Protein AF-A0A8J8C3J2-F1 (afdb_monomer)

Solvent-accessible surface area (backbone atoms only — not comparable to full-atom values): 27868 Å² total; per-residue (Å²): 134,82,86,85,86,88,84,90,79,88,82,79,89,73,89,69,74,78,69,73,74,68,73,38,72,49,79,47,69,74,65,54,68,39,48,59,39,78,37,78,41,38,39,38,40,33,28,73,25,89,52,64,43,40,61,30,37,41,33,56,50,64,51,89,53,42,49,52,90,56,40,63,50,78,39,68,65,47,45,54,71,39,77,47,78,44,81,32,49,34,40,32,76,50,70,73,46,80,49,62,34,37,41,38,35,40,32,85,85,49,77,49,78,47,78,47,69,33,34,37,44,79,76,90,72,93,70,92,80,85,87,83,88,79,86,80,77,87,68,89,69,80,78,76,88,69,85,66,46,33,31,43,30,37,54,48,78,74,56,73,83,48,63,59,64,61,51,38,52,50,37,46,75,24,47,38,39,29,38,36,37,39,39,54,48,78,86,46,91,60,38,65,71,22,29,26,22,43,74,55,97,78,55,52,61,76,46,65,49,50,60,56,50,41,63,38,27,51,75,65,67,25,44,37,27,46,30,34,72,73,23,38,47,37,44,54,37,62,79,39,62,87,47,36,34,20,31,56,37,78,92,76,72,43,77,41,65,70,80,61,96,56,62,30,40,35,80,55,35,64,68,57,53,61,47,48,24,51,49,45,28,42,59,33,71,49,88,47,55,24,39,28,39,34,73,53,68,56,38,43,75,49,42,60,66,26,73,42,36,36,51,53,45,26,71,76,69,76,42,84,74,55,75,81,58,26,39,50,101,81,74,43,70,29,80,60,19,50,55,48,35,55,49,46,29,48,46,54,43,55,48,50,34,55,32,51,54,38,20,39,76,64,28,73,80,52,38,35,32,35,48,31,60,45,38,40,46,68,40,45,70,56,20,24,49,51,28,24,37,49,59,65,58,42,47,74,53,64,38,57,28,43,36,26,53,49,33,32,66,61,49,8,66,75,70,74,42,52,60,68,57,26,36,55,45,47,21,53,32,42,42,43,33,31,75,69,67,34,42,90,23,37,29,47,30,33,52,46,44,37,82,91,78,73,40,71,52,56,69,66,57,52,53,48,39,56,47,35,32,49,76,40,58,52,56,19,43,30,36,28,59,65,59,102,78,64,60,43,80,65,54,34,76,73,33,84,65,96,70,82,81,80,88,128

Nearest PDB structures (foldseek):
  9fyn-assembly1_A  TM=8.234E-01  e=1.572E-07  Trueperella pyogenes
  5a42-assembly1_A  TM=7.789E-01  e=1.106E-05  Escherichia coli K-12
  6xt9-assembly1_I  TM=6.115E-01  e=2.939E-05  Homo sapiens
  6voa-assembly1_I  TM=6.056E-01  e=1.102E-04  Bos taurus
  3mnm-assembly3_C  TM=5.933E-01  e=1.387E-04  Saccharomyces cerevisiae

Radius of gyration: 29.48 Å; Cα contacts (8 Å, |Δi|>4): 948; chains: 1; bounding box: 61×74×122 Å

pLDDT: mean 85.61, std 19.46, range [25.22, 98.94]

Sequence (504 aa):
MKKTAVILVIILLGCINQVEERPELKITASTEQFSQGKTSLEVLITNTGKTGLHNVVIRVDLPGDFTCRMSEYFVDVIEPGADRVFHFEIISHAPEGEYTLHIFMESDELVLERKFTFSVVSEKVEKNLEDEKEKEEEKEIPEPTYERIFGAQYDTDDLYNADIDALMQQLTQAGINTVVFRVFDYEYEPLSDCGVYFETDHAPVKKDLLKEVVEKAHKEGIQVFAWMTTLDCPWILADHPEWGVVAYNWEKQKYITNASWWLRISPFNNQHREYLKKLYADLAQYDIEGIVFQDDLYLEDNEDFSSYAEESYKKEFERGLSIHNMFDEYDNLTPEGEQWVDWKCKALMDMCKEIMDAVHEVNPDCKFLIDMFYEGVYNPEDCRRWFAQDAELAIQSGFDYLYVMSYHHFMAGELDLTIEEAIDLLGEMTKRGINLVGAERLIMKIQVYDWFTETPVENWEIEKAYTVLVEAGCLHIAYTPHHDRVPFTLIRRFAPQSGRFYMV

Secondary structure (DSSP, 8-state):
------------------------EEEEES-SEEESEEEEEEEEEEE-SSS-EEEEEEEEE--TTEEES--EEEEEEE-TT-EEEEEEEEEE-PPSEEEEEEEEEE-SS-EEEEEEEEEEE-------------------PPPP-PPP-EEEEE-HHHHHTS-HHHHHHHHHHTT--EEEEE-B----SSGGG--BSS--SSS-B---HHHHHHHHHGGGT-EEEEEE-SS--HHHHHH-GGGB-EEEETTTTEEEES-SSS-PBPTT-HHHHHHHHHHHHHHTTS--SEEEEPTT----TT---SHHHHHHHHHHHSS---HHHHB-TTSPBPHHHHHHHHHHHHHHHHHHHHHHHHHHHH-TT-EEEEEE-THHHH-HHHHHHHH---HHHHHHHT-SEEEEEE-HHHHHHHTT--HHHHHHHHHHHHHHHHHHH-GGGEEEEEESEETTTTEEPPHHHHHHHHHHHHHTT--EEEEES--TT--HHHHGGGS--SS-----

Mean predicted aligned error: 13.99 Å

Structure (mmCIF, N/CA/C/O backbone):
data_AF-A0A8J8C3J2-F1
#
_entry.id   AF-A0A8J8C3J2-F1
#
loop_
_atom_site.group_PDB
_atom_site.id
_atom_site.type_symbol
_atom_site.label_atom_id
_atom_site.label_alt_id
_atom_site.label_comp_id
_atom_site.label_asym_id
_atom_site.label_entity_id
_atom_site.label_seq_id
_atom_site.pdbx_PDB_ins_code
_atom_site.Cartn_x
_atom_site.Cartn_y
_atom_site.Cartn_z
_atom_site.occupancy
_atom_site.B_iso_or_equiv
_atom_site.auth_seq_id
_atom_site.auth_comp_id
_atom_site.auth_asym_id
_atom_site.auth_atom_id
_atom_site.pdbx_PDB_model_num
ATOM 1 N N . MET A 1 1 ? 34.145 -14.413 88.939 1.00 33.31 1 MET A N 1
ATOM 2 C CA . MET A 1 1 ? 35.360 -13.578 88.815 1.00 33.31 1 MET A CA 1
ATOM 3 C C . MET A 1 1 ? 35.423 -13.016 87.403 1.00 33.31 1 MET A C 1
ATOM 5 O O . MET A 1 1 ? 35.329 -13.810 86.485 1.00 33.31 1 MET A O 1
ATOM 9 N N . LYS A 1 2 ? 35.560 -11.680 87.310 1.00 30.28 2 LYS A N 1
ATOM 10 C CA . LYS A 1 2 ? 36.074 -10.821 86.211 1.00 30.28 2 LYS A CA 1
ATOM 11 C C . LYS A 1 2 ? 35.451 -11.022 84.812 1.00 30.28 2 LYS A C 1
ATOM 13 O O . LYS A 1 2 ? 35.706 -12.025 84.173 1.00 30.28 2 LYS A O 1
ATOM 18 N N . LYS A 1 3 ? 34.523 -10.164 84.354 1.00 31.11 3 LYS A N 1
ATOM 19 C CA . LYS A 1 3 ? 34.692 -8.775 83.837 1.00 31.11 3 LYS A CA 1
ATOM 20 C C . LYS A 1 3 ? 35.807 -8.643 82.795 1.00 31.11 3 LYS A C 1
ATOM 22 O O . LYS A 1 3 ? 36.958 -8.687 83.208 1.00 31.11 3 LYS A O 1
ATOM 27 N N . THR A 1 4 ? 35.424 -8.281 81.566 1.00 29.69 4 THR A N 1
ATOM 28 C CA . THR A 1 4 ? 35.859 -7.034 80.909 1.00 29.69 4 THR A CA 1
ATOM 29 C C . THR A 1 4 ? 34.714 -6.523 80.028 1.00 29.69 4 THR A C 1
ATOM 31 O O . THR A 1 4 ? 34.207 -7.238 79.172 1.00 29.69 4 THR A O 1
ATOM 34 N N . ALA A 1 5 ? 34.270 -5.308 80.333 1.00 30.55 5 ALA A N 1
ATOM 35 C CA . ALA A 1 5 ? 33.322 -4.496 79.578 1.00 30.55 5 ALA A CA 1
ATOM 36 C C . ALA A 1 5 ? 34.011 -3.858 78.365 1.00 30.55 5 ALA A C 1
ATOM 38 O O . ALA A 1 5 ? 35.234 -3.795 78.384 1.00 30.55 5 ALA A O 1
ATOM 39 N N . VAL A 1 6 ? 33.250 -3.300 77.414 1.00 25.67 6 VAL A N 1
ATOM 40 C CA . VAL A 1 6 ? 33.502 -1.980 76.791 1.00 25.67 6 VAL A CA 1
ATOM 41 C C . VAL A 1 6 ? 32.340 -1.629 75.837 1.00 25.67 6 VAL A C 1
ATOM 43 O O . VAL A 1 6 ? 32.108 -2.292 74.837 1.00 25.67 6 VAL A O 1
ATOM 46 N N . ILE A 1 7 ? 31.661 -0.543 76.221 1.00 26.38 7 ILE A N 1
ATOM 47 C CA . ILE A 1 7 ? 30.938 0.464 75.424 1.00 26.38 7 ILE A CA 1
ATOM 48 C C . ILE A 1 7 ? 29.503 0.166 74.947 1.00 26.38 7 ILE A C 1
ATOM 50 O O . ILE A 1 7 ? 29.217 -0.389 73.895 1.00 26.38 7 ILE A O 1
ATOM 54 N N . LEU A 1 8 ? 28.618 0.696 75.789 1.00 25.77 8 LEU A N 1
ATOM 55 C CA . LEU A 1 8 ? 27.287 1.240 75.565 1.00 25.77 8 LEU A CA 1
ATOM 56 C C . LEU A 1 8 ? 27.292 2.332 74.467 1.00 25.77 8 LEU A C 1
ATOM 58 O O . LEU A 1 8 ? 27.971 3.343 74.638 1.00 25.77 8 LEU A O 1
ATOM 62 N N . VAL A 1 9 ? 26.468 2.193 73.423 1.00 25.72 9 VAL A N 1
ATOM 63 C CA . VAL A 1 9 ? 25.852 3.339 72.730 1.00 25.72 9 VAL A CA 1
ATOM 64 C C . VAL A 1 9 ? 24.353 3.078 72.630 1.00 25.72 9 VAL A C 1
ATOM 66 O O . VAL A 1 9 ? 23.885 2.152 71.976 1.00 25.72 9 VAL A O 1
ATOM 69 N N . ILE A 1 10 ? 23.631 3.908 73.370 1.00 26.75 10 ILE A N 1
ATOM 70 C CA . ILE A 1 10 ? 22.196 4.152 73.315 1.00 26.75 10 ILE A CA 1
ATOM 71 C C . ILE A 1 10 ? 21.869 4.752 71.944 1.00 26.75 10 ILE A C 1
ATOM 73 O O . ILE A 1 10 ? 22.425 5.799 71.632 1.00 26.75 10 ILE A O 1
ATOM 77 N N . ILE A 1 11 ? 20.916 4.183 71.202 1.00 26.92 11 ILE A N 1
ATOM 78 C CA . ILE A 1 11 ? 19.939 4.995 70.459 1.00 26.92 11 ILE A CA 1
ATOM 79 C C . ILE A 1 11 ? 18.551 4.419 70.732 1.00 26.92 11 ILE A C 1
ATOM 81 O O . ILE A 1 11 ? 18.102 3.429 70.163 1.00 26.92 11 ILE A O 1
ATOM 85 N N . LEU A 1 12 ? 17.918 5.061 71.703 1.00 27.38 12 LEU A N 1
ATOM 86 C CA . LEU A 1 12 ? 16.481 5.181 71.852 1.00 27.38 12 LEU A CA 1
ATOM 87 C C . LEU A 1 12 ? 16.038 6.275 70.857 1.00 27.38 12 LEU A C 1
ATOM 89 O O . LEU A 1 12 ? 16.769 7.247 70.686 1.00 27.38 12 LEU A O 1
ATOM 93 N N . LEU A 1 13 ? 14.830 6.137 70.307 1.00 28.34 13 LEU A N 1
ATOM 94 C CA . LEU A 1 13 ? 14.101 7.075 69.435 1.00 28.34 13 LEU A CA 1
ATOM 95 C C . LEU A 1 13 ? 14.479 7.127 67.950 1.00 28.34 13 LEU A C 1
ATOM 97 O O . LEU A 1 13 ? 15.576 7.504 67.558 1.00 28.34 13 LEU A O 1
ATOM 101 N N . GLY A 1 14 ? 13.450 6.890 67.138 1.00 28.06 14 GLY A N 1
ATOM 102 C CA . GLY A 1 14 ? 13.398 7.306 65.750 1.00 28.06 14 GLY A CA 1
ATOM 103 C C . GLY A 1 14 ? 12.335 6.537 64.985 1.00 28.06 14 GLY A C 1
ATOM 104 O O . GLY A 1 14 ? 12.681 5.722 64.142 1.00 28.06 14 GLY A O 1
ATOM 105 N N . CYS A 1 15 ? 11.049 6.807 65.241 1.00 36.09 15 CYS A N 1
ATOM 106 C CA . CYS A 1 15 ? 10.092 6.788 64.138 1.00 36.09 15 CYS A CA 1
ATOM 107 C C . CYS A 1 15 ? 10.640 7.768 63.097 1.00 36.09 15 CYS A C 1
ATOM 109 O O . CYS A 1 15 ? 10.388 8.967 63.184 1.00 36.09 15 CYS A O 1
ATOM 111 N N . ILE A 1 16 ? 11.460 7.286 62.169 1.00 35.09 16 ILE A N 1
ATOM 112 C CA . ILE A 1 16 ? 11.694 8.011 60.937 1.00 35.09 16 ILE A CA 1
ATOM 113 C C . ILE A 1 16 ? 10.457 7.677 60.124 1.00 35.09 16 ILE A C 1
ATOM 115 O O . ILE A 1 16 ? 10.379 6.641 59.473 1.00 35.09 16 ILE A O 1
ATOM 119 N N . ASN A 1 17 ? 9.458 8.557 60.233 1.00 35.38 17 ASN A N 1
ATOM 120 C CA . ASN A 1 17 ? 8.709 8.935 59.050 1.00 35.38 17 ASN A CA 1
ATOM 121 C C . ASN A 1 17 ? 9.773 9.125 57.963 1.00 35.38 17 ASN A C 1
ATOM 123 O O . ASN A 1 17 ? 10.480 10.135 57.985 1.00 35.38 17 ASN A O 1
ATOM 127 N N . GLN A 1 18 ? 9.952 8.150 57.067 1.00 36.81 18 GLN A N 1
ATOM 128 C CA . GLN A 1 18 ? 10.390 8.512 55.733 1.00 36.81 18 GLN A CA 1
ATOM 129 C C . GLN A 1 18 ? 9.236 9.365 55.235 1.00 36.81 18 GLN A C 1
ATOM 131 O O . GLN A 1 18 ? 8.196 8.872 54.819 1.00 36.81 18 GLN A O 1
ATOM 136 N N . VAL A 1 19 ? 9.368 10.669 55.464 1.00 41.22 19 VAL A N 1
ATOM 137 C CA . VAL A 1 19 ? 8.719 11.642 54.616 1.00 41.22 19 VAL A CA 1
ATOM 138 C C . VAL A 1 19 ? 9.264 11.266 53.250 1.00 41.22 19 VAL A C 1
ATOM 140 O O . VAL A 1 19 ? 10.446 11.495 52.999 1.00 41.22 19 VAL A O 1
ATOM 143 N N . GLU A 1 20 ? 8.473 10.550 52.448 1.00 46.78 20 GLU A N 1
ATOM 144 C CA . GLU A 1 20 ? 8.694 10.524 51.009 1.00 46.78 20 GLU A CA 1
ATOM 145 C C . GLU A 1 20 ? 8.858 11.991 50.631 1.00 46.78 20 GLU A C 1
ATOM 147 O O . GLU A 1 20 ? 7.954 12.808 50.847 1.00 46.78 20 GLU A O 1
ATOM 152 N N . GLU A 1 21 ? 10.086 12.363 50.269 1.00 54.50 21 GLU A N 1
ATOM 153 C CA . GLU A 1 21 ? 10.366 13.716 49.824 1.00 54.50 21 GLU A CA 1
ATOM 154 C C . GLU A 1 21 ? 9.468 13.929 48.618 1.00 54.50 21 GLU A C 1
ATOM 156 O O . GLU A 1 21 ? 9.575 13.210 47.626 1.00 54.50 21 GLU A O 1
ATOM 161 N N . ARG A 1 22 ? 8.516 14.856 48.754 1.00 54.84 22 ARG A N 1
ATOM 162 C CA . ARG A 1 22 ? 7.580 15.138 47.675 1.00 54.84 22 ARG A CA 1
ATOM 163 C C . ARG A 1 22 ? 8.389 15.547 46.445 1.00 54.84 22 ARG A C 1
ATOM 165 O O . ARG A 1 22 ? 9.322 16.339 46.605 1.00 54.84 22 ARG A O 1
ATOM 172 N N . PRO A 1 23 ? 8.042 15.054 45.250 1.00 60.47 23 PRO A N 1
ATOM 173 C CA . PRO A 1 23 ? 8.640 15.562 44.029 1.00 60.47 23 PRO A CA 1
ATOM 174 C C . PRO A 1 23 ? 8.463 17.086 43.978 1.00 60.47 23 PRO A C 1
ATOM 176 O O . PRO A 1 23 ? 7.382 17.617 44.248 1.00 60.47 23 PRO A O 1
ATOM 179 N N . GLU A 1 24 ? 9.556 17.794 43.703 1.00 67.06 24 GLU A N 1
ATOM 180 C CA . GLU A 1 24 ? 9.567 19.245 43.544 1.00 67.06 24 GLU A CA 1
ATOM 181 C C . GLU A 1 24 ? 9.790 19.569 42.070 1.00 67.06 24 GLU A C 1
ATOM 183 O O . GLU A 1 24 ? 10.657 18.985 41.422 1.00 67.06 24 GLU A O 1
ATOM 188 N N . LEU A 1 25 ? 9.006 20.506 41.544 1.00 69.19 25 LEU A N 1
ATOM 189 C CA . LEU A 1 25 ? 9.124 20.977 40.171 1.00 69.19 25 LEU A CA 1
ATOM 190 C C . LEU A 1 25 ? 9.267 22.492 40.147 1.00 69.19 25 LEU A C 1
ATOM 192 O O . LEU A 1 25 ? 8.600 23.220 40.894 1.00 69.19 25 LEU A O 1
ATOM 196 N N . LYS A 1 26 ? 10.080 22.968 39.210 1.00 74.12 26 LYS A N 1
ATOM 197 C CA . LYS A 1 26 ? 10.119 24.372 38.816 1.00 74.12 26 LYS A CA 1
ATOM 198 C C . LYS A 1 26 ? 9.446 24.519 37.455 1.00 74.12 26 LYS A C 1
ATOM 200 O O . LYS A 1 26 ? 9.819 23.816 36.527 1.00 74.12 26 LYS A O 1
ATOM 205 N N . ILE A 1 27 ? 8.487 25.441 37.356 1.00 76.25 27 ILE A N 1
ATOM 206 C CA . ILE A 1 27 ? 7.796 25.791 36.108 1.00 76.25 27 ILE A CA 1
ATOM 207 C C . ILE A 1 27 ? 8.135 27.241 35.771 1.00 76.25 27 ILE A C 1
ATOM 209 O O . ILE A 1 27 ? 7.965 28.121 36.622 1.00 76.25 27 ILE A O 1
ATOM 213 N N . THR A 1 28 ? 8.598 27.499 34.551 1.00 75.19 28 THR A N 1
ATOM 214 C CA . THR A 1 28 ? 8.841 28.855 34.037 1.00 75.19 28 THR A CA 1
ATOM 215 C C . THR A 1 28 ? 8.285 29.015 32.629 1.00 75.19 28 THR A C 1
ATOM 217 O O . THR A 1 28 ? 8.403 28.095 31.828 1.00 75.19 28 THR A O 1
ATOM 220 N N . ALA A 1 29 ? 7.722 30.186 32.335 1.00 74.50 29 ALA A N 1
ATOM 221 C CA . ALA A 1 29 ? 7.278 30.589 31.002 1.00 74.50 29 ALA A CA 1
ATOM 222 C C . ALA A 1 29 ? 8.363 31.431 30.304 1.00 74.50 29 ALA A C 1
ATOM 224 O O . ALA A 1 29 ? 9.042 32.213 30.975 1.00 74.50 29 ALA A O 1
ATOM 225 N N . SER A 1 30 ? 8.522 31.299 28.985 1.00 75.44 30 SER A N 1
ATOM 226 C CA . SER A 1 30 ? 9.562 32.014 28.222 1.00 75.44 30 SER A CA 1
ATOM 227 C C . SER A 1 30 ? 9.285 33.497 27.976 1.00 75.44 30 SER A C 1
ATOM 229 O O . SER A 1 30 ? 10.226 34.249 27.723 1.00 75.44 30 SER A O 1
ATOM 231 N N . THR A 1 31 ? 8.030 33.950 28.066 1.00 72.69 31 THR A N 1
ATOM 232 C CA . THR A 1 31 ? 7.667 35.355 27.830 1.00 72.69 31 THR A CA 1
ATOM 233 C C . THR A 1 31 ? 6.510 35.829 28.713 1.00 72.69 31 THR A C 1
ATOM 235 O O . THR A 1 31 ? 5.589 35.076 29.025 1.00 72.69 31 THR A O 1
ATOM 238 N N . GLU A 1 32 ? 6.558 37.109 29.092 1.00 76.62 32 GLU A N 1
ATOM 239 C CA . GLU A 1 32 ? 5.483 37.845 29.777 1.00 76.62 32 GLU A CA 1
ATOM 240 C C . GLU A 1 32 ? 4.752 38.812 28.816 1.00 76.62 32 GLU A C 1
ATOM 242 O O . GLU A 1 32 ? 3.895 39.589 29.239 1.00 76.62 32 GLU A O 1
ATOM 247 N N . GLN A 1 33 ? 5.088 38.795 27.519 1.00 78.38 33 GLN A N 1
ATOM 248 C CA . GLN A 1 33 ? 4.507 39.663 26.488 1.00 78.38 33 GLN A CA 1
ATOM 249 C C . GLN A 1 33 ? 4.085 38.860 25.259 1.00 78.38 33 GLN A C 1
ATOM 251 O O . GLN A 1 33 ? 4.902 38.146 24.677 1.00 78.38 33 GLN A O 1
ATOM 256 N N . PHE A 1 34 ? 2.817 38.989 24.864 1.00 82.50 34 PHE A N 1
ATOM 257 C CA . PHE A 1 34 ? 2.227 38.337 23.694 1.00 82.50 34 PHE A CA 1
ATOM 258 C C . PHE A 1 34 ? 1.852 39.401 22.652 1.00 82.50 34 PHE A C 1
ATOM 260 O O . PHE A 1 34 ? 1.307 40.454 22.995 1.00 82.50 34 PHE A O 1
ATOM 267 N N . SER A 1 35 ? 2.116 39.138 21.375 1.00 76.31 35 SER A N 1
ATOM 268 C CA . SER A 1 35 ? 1.602 39.962 20.277 1.00 76.31 35 SER A CA 1
ATOM 269 C C . SER A 1 35 ? 0.128 39.640 20.000 1.00 76.31 35 SER A C 1
ATOM 271 O O . SER A 1 35 ? -0.361 38.548 20.298 1.00 76.31 35 SER A O 1
ATOM 273 N N . GLN A 1 36 ? -0.605 40.596 19.423 1.00 75.38 36 GLN A N 1
AT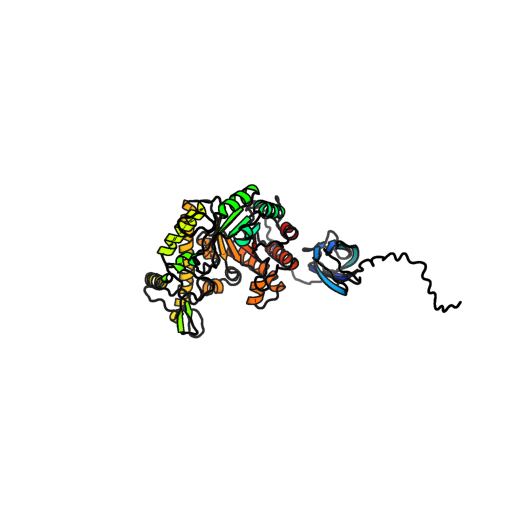OM 274 C CA . GLN A 1 36 ? -1.874 40.278 18.759 1.00 75.38 36 GLN A CA 1
ATOM 275 C C . GLN A 1 36 ? -1.588 39.435 17.508 1.00 75.38 36 GLN A C 1
ATOM 277 O O . GLN A 1 36 ? -0.738 39.806 16.700 1.00 75.38 36 GLN A O 1
ATOM 282 N N . GLY A 1 37 ? -2.291 38.313 17.340 1.00 72.69 37 GLY A N 1
ATOM 283 C CA . GLY A 1 37 ? -1.971 37.299 16.333 1.00 72.69 37 GLY A CA 1
ATOM 284 C C . GLY A 1 37 ? -1.299 36.065 16.940 1.00 72.69 37 GLY A C 1
ATOM 285 O O . GLY A 1 37 ? -1.691 35.619 18.015 1.00 72.69 37 GLY A O 1
ATOM 286 N N . LYS A 1 38 ? -0.331 35.476 16.229 1.00 72.94 38 LYS A N 1
ATOM 287 C CA . LYS A 1 38 ? 0.341 34.225 16.617 1.00 72.94 38 LYS A CA 1
ATOM 288 C C . LYS A 1 38 ? 1.583 34.513 17.464 1.00 72.94 38 LYS A C 1
ATOM 290 O O . LYS A 1 38 ? 2.463 35.257 17.037 1.00 72.94 38 LYS A O 1
ATOM 295 N N . THR A 1 39 ? 1.663 33.885 18.631 1.00 78.88 39 THR A N 1
ATOM 296 C CA . THR A 1 39 ? 2.809 33.929 19.546 1.00 78.88 39 THR A CA 1
ATOM 297 C C . THR A 1 39 ? 3.162 32.518 20.023 1.00 78.88 39 THR A C 1
ATOM 299 O O . THR A 1 39 ? 2.331 31.613 19.967 1.00 78.88 39 THR A O 1
ATOM 302 N N . SER A 1 40 ? 4.390 32.328 20.503 1.00 77.56 40 SER A N 1
ATOM 303 C CA . SER A 1 40 ? 4.826 31.080 21.140 1.00 77.56 40 SER A CA 1
ATOM 304 C C . SER A 1 40 ? 5.012 31.290 22.641 1.00 77.56 40 SER A C 1
ATOM 306 O O . SER A 1 40 ? 5.547 32.317 23.067 1.00 77.56 40 SER A O 1
ATOM 308 N N . LEU A 1 41 ? 4.560 30.324 23.435 1.00 83.69 41 LEU A N 1
ATOM 309 C CA . LEU A 1 41 ? 4.809 30.215 24.865 1.00 83.69 41 LEU A CA 1
ATOM 310 C C . LEU A 1 41 ? 5.594 28.928 25.111 1.00 83.69 41 LEU A C 1
ATOM 312 O O . LEU A 1 41 ? 5.063 27.836 24.934 1.00 83.69 41 LEU A O 1
ATOM 316 N N . GLU A 1 42 ? 6.829 29.049 25.585 1.00 83.38 42 GLU A N 1
ATOM 317 C CA . GLU A 1 42 ? 7.590 27.887 26.037 1.00 83.38 42 GLU A CA 1
ATOM 318 C C . GLU A 1 42 ? 7.409 27.727 27.541 1.00 83.38 42 GLU A C 1
ATOM 320 O O . GLU A 1 42 ? 7.562 28.682 28.309 1.00 83.38 42 GLU A O 1
ATOM 325 N N . VAL A 1 43 ? 7.095 26.513 27.968 1.00 83.94 43 VAL A N 1
ATOM 326 C CA . VAL A 1 43 ? 6.987 26.138 29.372 1.00 83.94 43 VAL A CA 1
ATOM 327 C C . VAL A 1 43 ? 8.129 25.189 29.673 1.00 83.94 43 VAL A C 1
ATOM 329 O O . VAL A 1 43 ? 8.166 24.073 29.171 1.00 83.94 43 VAL A O 1
ATOM 332 N N . LEU A 1 44 ? 9.069 25.634 30.499 1.00 81.56 44 LEU A N 1
ATOM 333 C CA . LEU A 1 44 ? 10.137 24.787 31.014 1.00 81.56 44 LEU A CA 1
ATOM 334 C C . LEU A 1 44 ? 9.693 24.177 32.341 1.00 81.56 44 LEU A C 1
ATOM 336 O O . LEU A 1 44 ? 9.316 24.903 33.268 1.00 81.56 44 LEU A O 1
ATOM 340 N N . ILE A 1 45 ? 9.795 22.855 32.433 1.00 84.12 45 ILE A N 1
ATOM 341 C CA . ILE A 1 45 ? 9.600 22.081 33.652 1.00 84.12 45 ILE A CA 1
ATOM 342 C C . ILE A 1 45 ? 10.908 21.385 34.014 1.00 84.12 45 ILE A C 1
ATOM 344 O O . ILE A 1 45 ? 11.456 20.624 33.220 1.00 84.12 45 ILE A O 1
ATOM 348 N N . THR A 1 46 ? 11.371 21.623 35.239 1.00 81.75 46 THR A N 1
ATOM 349 C CA . THR A 1 46 ? 12.547 20.960 35.815 1.00 81.75 46 THR A CA 1
ATOM 350 C C . THR A 1 46 ? 12.130 20.138 37.024 1.00 81.75 46 THR A C 1
ATOM 352 O O . THR A 1 46 ? 11.632 20.720 37.995 1.00 81.75 46 THR A O 1
ATOM 355 N N . ASN A 1 47 ? 12.378 18.824 37.014 1.00 85.94 47 ASN A N 1
ATOM 356 C CA . ASN A 1 47 ? 12.221 17.986 38.208 1.00 85.94 47 ASN A CA 1
ATOM 357 C C . ASN A 1 47 ? 13.399 18.215 39.161 1.00 85.94 47 ASN A C 1
ATOM 359 O O . ASN A 1 47 ? 14.501 17.721 38.946 1.00 85.94 47 ASN A O 1
ATOM 363 N N . THR A 1 48 ? 13.175 18.989 40.222 1.00 83.50 48 THR A N 1
ATOM 364 C CA . THR A 1 48 ? 14.169 19.269 41.269 1.00 83.50 48 THR A CA 1
ATOM 365 C C . THR A 1 48 ? 14.089 18.286 42.440 1.00 83.50 48 THR A C 1
ATOM 367 O O . THR A 1 48 ? 14.850 18.419 43.400 1.00 83.50 48 THR A O 1
ATOM 370 N N . GLY A 1 49 ? 13.168 17.317 42.382 1.00 80.31 49 GLY A N 1
ATOM 371 C CA . GLY A 1 49 ? 13.016 16.243 43.356 1.00 80.31 49 GLY A CA 1
ATOM 372 C C . GLY A 1 49 ? 14.069 15.138 43.218 1.00 80.31 49 GLY A C 1
ATOM 373 O O . GLY A 1 49 ? 15.008 15.224 42.429 1.00 80.31 49 GLY A O 1
ATOM 374 N N . LYS A 1 50 ? 13.913 14.076 44.019 1.00 80.00 50 LYS A N 1
ATOM 375 C CA . LYS A 1 50 ? 14.813 12.905 44.020 1.00 80.00 50 LYS A CA 1
ATOM 376 C C . LYS A 1 50 ? 14.224 11.658 43.349 1.00 80.00 50 LYS A C 1
ATOM 378 O O . LYS A 1 50 ? 14.909 10.640 43.294 1.00 80.00 50 LYS A O 1
ATOM 383 N N . THR A 1 51 ? 12.985 11.724 42.864 1.00 81.31 51 THR A N 1
ATOM 384 C CA . THR A 1 51 ? 12.260 10.621 42.210 1.00 81.31 51 THR A CA 1
ATOM 385 C C . THR A 1 51 ? 11.707 11.067 40.859 1.00 81.31 51 THR A C 1
ATOM 387 O O . THR A 1 51 ? 11.395 12.249 40.691 1.00 81.31 51 THR A O 1
ATOM 390 N N . GLY A 1 52 ? 11.607 10.139 39.903 1.00 81.06 52 GLY A N 1
ATOM 391 C CA . GLY A 1 52 ? 10.926 10.378 38.628 1.00 81.06 52 GLY A CA 1
ATOM 392 C C . GLY A 1 52 ? 9.429 10.617 38.830 1.00 81.06 52 GLY A C 1
ATOM 393 O O . GLY A 1 52 ? 8.860 10.149 39.817 1.00 81.06 52 GLY A O 1
ATOM 394 N N . LEU A 1 53 ? 8.830 11.385 37.923 1.00 81.19 53 LEU A N 1
ATOM 395 C CA . LEU A 1 53 ? 7.387 11.628 37.850 1.00 81.19 53 LEU A CA 1
ATOM 396 C C . LEU A 1 53 ? 6.835 10.917 36.627 1.00 81.19 53 LEU A C 1
ATOM 398 O O . LEU A 1 53 ? 7.358 11.167 35.541 1.00 81.19 53 LEU A O 1
ATOM 402 N N . HIS A 1 54 ? 5.813 10.083 36.798 1.00 81.25 54 HIS A N 1
ATOM 403 C CA . HIS A 1 54 ? 5.272 9.257 35.718 1.00 81.25 54 HIS A CA 1
ATOM 404 C C . HIS A 1 54 ? 3.912 9.764 35.247 1.00 81.25 54 HIS A C 1
ATOM 406 O O . HIS A 1 54 ? 3.187 10.423 36.000 1.00 81.25 54 HIS A O 1
ATOM 412 N N . ASN A 1 55 ? 3.563 9.439 34.001 1.00 72.81 55 ASN A N 1
ATOM 413 C CA . ASN A 1 55 ? 2.279 9.792 33.391 1.00 72.81 55 ASN A CA 1
ATOM 414 C C . ASN A 1 55 ? 1.974 11.295 33.498 1.00 72.81 55 ASN A C 1
ATOM 416 O O . ASN A 1 55 ? 0.877 11.710 33.875 1.00 72.81 55 ASN A O 1
ATOM 420 N N . VAL A 1 56 ? 2.981 12.121 33.216 1.00 80.62 56 VAL A N 1
ATOM 421 C CA . VAL A 1 56 ? 2.914 13.567 33.394 1.00 80.62 56 VAL A CA 1
ATOM 422 C C . VAL A 1 56 ? 2.090 14.192 32.272 1.00 80.62 56 VAL A C 1
ATOM 424 O O . VAL A 1 56 ? 2.507 14.207 31.119 1.00 80.62 56 VAL A O 1
ATOM 427 N N . VAL A 1 57 ? 0.951 14.779 32.620 1.00 77.44 57 VAL A N 1
ATOM 428 C CA . VAL A 1 57 ? 0.123 15.615 31.748 1.00 77.44 57 VAL A CA 1
ATOM 429 C C . VAL A 1 57 ? 0.374 17.078 32.084 1.00 77.44 57 VAL A C 1
ATOM 431 O O . VAL A 1 57 ? 0.330 17.465 33.250 1.00 77.44 57 VAL A O 1
ATOM 434 N N . ILE A 1 58 ? 0.617 17.916 31.080 1.00 84.81 58 ILE A N 1
ATOM 435 C CA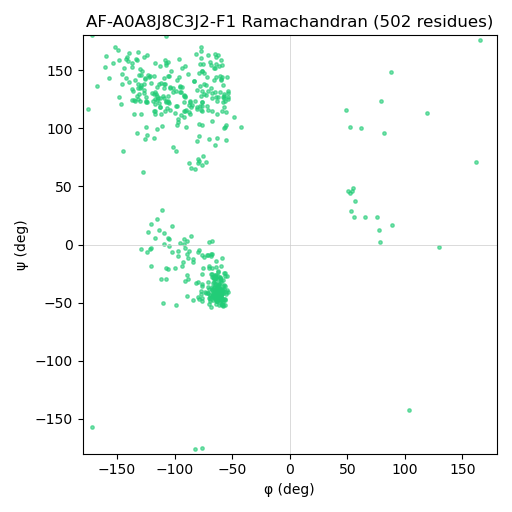 . ILE A 1 58 ? 0.829 19.358 31.243 1.00 84.81 58 ILE A CA 1
ATOM 436 C C . ILE A 1 58 ? -0.154 20.089 30.357 1.00 84.81 58 ILE A C 1
ATOM 438 O O . ILE A 1 58 ? -0.129 19.906 29.149 1.00 84.81 58 ILE A O 1
ATOM 442 N N . ARG A 1 59 ? -0.968 20.962 30.944 1.00 86.12 59 ARG A N 1
ATOM 443 C CA . ARG A 1 59 ? -2.018 21.699 30.247 1.00 86.12 59 ARG A CA 1
ATOM 444 C C . ARG A 1 59 ? -1.902 23.198 30.476 1.00 86.12 59 ARG A C 1
ATOM 446 O O . ARG A 1 59 ? -1.716 23.640 31.608 1.00 86.12 59 ARG A O 1
ATOM 453 N N . VAL A 1 60 ? -2.095 23.990 29.429 1.00 86.50 60 VAL A N 1
ATOM 454 C CA . VAL A 1 60 ? -2.229 25.447 29.507 1.00 86.50 60 VAL A CA 1
ATOM 455 C C . VAL A 1 60 ? -3.691 25.828 29.302 1.00 86.50 60 VAL A C 1
ATOM 457 O O . VAL A 1 60 ? -4.297 25.516 28.283 1.00 86.50 60 VAL A O 1
ATOM 460 N N . ASP A 1 61 ? -4.251 26.521 30.284 1.00 87.12 61 ASP A N 1
ATOM 461 C CA . ASP A 1 61 ? -5.585 27.106 30.243 1.00 87.12 61 ASP A CA 1
ATOM 462 C C . ASP A 1 61 ? -5.464 28.623 30.056 1.00 87.12 61 ASP A C 1
ATOM 464 O O . ASP A 1 61 ? -4.774 29.316 30.819 1.00 87.12 61 ASP A O 1
ATOM 468 N N . LEU A 1 62 ? -6.097 29.123 28.999 1.00 85.75 62 LEU A N 1
ATOM 469 C CA . LEU A 1 62 ? -5.990 30.502 28.542 1.00 85.75 62 LEU A CA 1
ATOM 470 C C . LEU A 1 62 ? -7.321 31.246 28.732 1.00 85.75 62 LEU A C 1
ATOM 472 O O . LEU A 1 62 ? -8.388 30.634 28.693 1.00 85.75 62 LEU A O 1
ATOM 476 N N . PRO A 1 63 ? -7.299 32.583 28.893 1.00 82.75 63 PRO A N 1
ATOM 477 C CA . PRO A 1 63 ? -8.519 33.384 28.860 1.00 82.75 63 PRO A CA 1
ATOM 478 C C . PRO A 1 63 ? -9.256 33.232 27.521 1.00 82.75 63 PRO A C 1
ATOM 480 O O . PRO A 1 63 ? -8.633 32.999 26.492 1.00 82.75 63 PRO A O 1
ATOM 483 N N . GLY A 1 64 ? -10.574 33.442 27.516 1.00 74.75 64 GLY A N 1
ATOM 484 C CA . GLY A 1 64 ? -11.432 33.126 26.362 1.00 74.75 64 GLY A CA 1
ATOM 485 C C . GLY A 1 64 ? -11.111 33.838 25.038 1.00 74.75 64 GLY A C 1
ATOM 486 O O . GLY A 1 64 ? -11.524 33.351 23.993 1.00 74.75 64 GLY A O 1
ATOM 487 N N . ASP A 1 65 ? -10.365 34.945 25.058 1.00 82.06 65 ASP A N 1
ATOM 488 C CA . ASP A 1 65 ? -9.946 35.672 23.844 1.00 82.06 65 ASP A CA 1
ATOM 489 C C . ASP A 1 65 ? -8.648 35.116 23.214 1.00 82.06 65 ASP A C 1
ATOM 491 O O . ASP A 1 65 ? -8.086 35.703 22.281 1.00 82.06 65 ASP A O 1
ATOM 495 N N . PHE A 1 66 ? -8.160 33.989 23.733 1.00 82.62 66 PHE A N 1
ATOM 496 C CA . PHE A 1 66 ? -6.976 33.283 23.267 1.00 82.62 66 PHE A CA 1
ATOM 497 C C . PHE A 1 66 ? -7.347 31.855 22.887 1.00 82.62 66 PHE A C 1
ATOM 499 O O . PHE A 1 66 ? -8.153 31.201 23.546 1.00 82.62 66 PHE A O 1
ATOM 506 N N . THR A 1 67 ? -6.703 31.346 21.847 1.00 75.06 67 THR A N 1
ATOM 507 C CA . THR A 1 67 ? -6.806 29.941 21.453 1.00 75.06 67 THR A CA 1
ATOM 508 C C . THR A 1 67 ? -5.416 29.326 21.419 1.00 75.06 67 THR A C 1
ATOM 510 O O . THR A 1 67 ? -4.436 29.998 21.103 1.00 75.06 67 THR A O 1
ATOM 513 N N . CYS A 1 68 ? -5.318 28.051 21.781 1.00 70.88 68 CYS A N 1
ATOM 514 C CA . CYS A 1 68 ? -4.089 27.276 21.687 1.00 70.88 68 CYS A CA 1
ATOM 515 C C . CYS A 1 68 ? -4.417 25.970 20.978 1.00 70.88 68 CYS A C 1
ATOM 517 O O . CYS A 1 68 ? -5.329 25.262 21.404 1.00 70.88 68 CYS A O 1
ATOM 519 N N . ARG A 1 69 ? -3.717 25.692 19.874 1.00 59.56 69 ARG A N 1
ATOM 520 C CA . ARG A 1 69 ? -3.996 24.518 19.031 1.00 59.56 69 ARG A CA 1
ATOM 521 C C . ARG A 1 69 ? -3.677 23.208 19.750 1.00 59.56 69 ARG A C 1
ATOM 523 O O . ARG A 1 69 ? -4.452 22.266 19.669 1.00 59.56 69 ARG A O 1
ATOM 530 N N . MET A 1 70 ? -2.592 23.200 20.523 1.00 61.59 70 MET A N 1
ATOM 531 C CA . MET A 1 70 ? -2.186 22.102 21.396 1.00 61.59 70 MET A CA 1
ATOM 532 C C . MET A 1 70 ? -2.048 22.640 22.816 1.00 61.59 70 MET A C 1
ATOM 534 O O . MET A 1 70 ? -1.026 23.213 23.176 1.00 61.59 70 MET A O 1
ATOM 538 N N . SER A 1 71 ? -3.110 22.506 23.608 1.00 78.38 71 SER A N 1
ATOM 539 C CA . SER A 1 71 ? -3.164 23.022 24.979 1.00 78.38 71 SER A CA 1
ATOM 540 C C . SER A 1 71 ? -2.692 22.019 26.026 1.00 78.38 71 SER A C 1
ATOM 542 O O . SER A 1 71 ? -2.625 22.386 27.197 1.00 78.38 71 SER A O 1
ATOM 544 N N . GLU A 1 72 ? -2.351 20.788 25.637 1.00 82.12 72 GLU A N 1
ATOM 545 C CA . GLU A 1 72 ? -1.954 19.710 26.541 1.00 82.12 72 GLU A CA 1
ATOM 546 C C . GLU A 1 72 ? -0.825 18.855 25.944 1.00 82.12 72 GLU A C 1
ATOM 548 O O . GLU A 1 72 ? -0.810 18.612 24.742 1.00 82.12 72 GLU A O 1
ATOM 553 N N . TYR A 1 73 ? 0.099 18.402 26.791 1.00 68.00 73 TYR A N 1
ATOM 554 C CA . TYR A 1 73 ? 1.193 17.486 26.467 1.00 68.00 73 TYR A CA 1
ATOM 555 C C . TYR A 1 73 ? 1.224 16.319 27.447 1.00 68.00 73 TYR A C 1
ATOM 557 O O . TYR A 1 73 ? 0.998 16.519 28.642 1.00 68.00 73 TYR A O 1
ATOM 565 N N . PHE A 1 74 ? 1.600 15.134 26.964 1.00 75.00 74 PHE A N 1
ATOM 566 C CA . PHE A 1 74 ? 1.870 13.960 27.792 1.00 75.00 74 PHE A CA 1
ATOM 567 C C . PHE A 1 74 ? 3.358 13.591 27.772 1.00 75.00 74 PHE A C 1
ATOM 569 O O . PHE A 1 74 ? 4.005 13.613 26.726 1.00 75.00 74 PHE A O 1
ATOM 576 N N . VAL A 1 75 ? 3.898 13.218 28.930 1.00 78.19 75 VAL A N 1
ATOM 577 C CA . VAL A 1 75 ? 5.263 12.717 29.097 1.00 78.19 75 VAL A CA 1
ATOM 578 C C . VAL A 1 75 ? 5.239 11.492 29.998 1.00 78.19 75 VAL A C 1
ATOM 580 O O . VAL A 1 75 ? 4.787 11.567 31.137 1.00 78.19 75 VAL A O 1
ATOM 583 N N . ASP A 1 76 ? 5.776 10.379 29.501 1.00 62.50 76 ASP A N 1
ATOM 584 C CA . ASP A 1 76 ? 5.789 9.107 30.231 1.00 62.50 76 ASP A CA 1
ATOM 585 C C . ASP A 1 76 ? 6.571 9.208 31.550 1.00 62.50 76 ASP A C 1
ATOM 587 O O . ASP A 1 76 ? 6.057 8.847 32.606 1.00 62.50 76 ASP A O 1
ATOM 591 N N . VAL A 1 77 ? 7.774 9.801 31.522 1.00 81.62 77 VAL A N 1
ATOM 592 C CA . VAL A 1 77 ? 8.564 10.065 32.732 1.00 81.62 77 VAL A CA 1
ATOM 593 C C . VAL A 1 77 ? 9.376 11.366 32.663 1.00 81.62 77 VAL A C 1
ATOM 595 O O . VAL A 1 77 ? 10.029 11.673 31.661 1.00 81.62 77 VAL A O 1
ATOM 598 N N . ILE A 1 78 ? 9.394 12.130 33.761 1.00 79.56 78 ILE A N 1
ATOM 599 C CA . ILE A 1 78 ? 10.349 13.228 33.990 1.00 79.56 78 ILE A CA 1
ATOM 600 C C . ILE A 1 78 ? 11.309 12.832 35.113 1.00 79.56 78 ILE A C 1
ATOM 602 O O . ILE A 1 78 ? 10.978 12.906 36.299 1.00 79.56 78 ILE A O 1
ATOM 606 N N . GLU A 1 79 ? 12.521 12.438 34.733 1.00 86.19 79 GLU A N 1
ATOM 607 C CA . GLU A 1 79 ? 13.571 11.992 35.656 1.00 86.19 79 GLU A CA 1
ATOM 608 C C . GLU A 1 79 ? 14.119 13.120 36.555 1.00 86.19 79 GLU A C 1
ATOM 610 O O . GLU A 1 79 ? 14.097 14.293 36.164 1.00 86.19 79 GLU A O 1
ATOM 615 N N . PRO A 1 80 ? 14.667 12.803 37.746 1.00 86.31 80 PRO A N 1
ATOM 616 C CA . PRO A 1 80 ? 15.321 13.780 38.614 1.00 86.31 80 PRO A CA 1
ATOM 617 C C . PRO A 1 80 ? 16.419 14.573 37.895 1.00 86.31 80 PRO A C 1
ATOM 619 O O . PRO A 1 80 ? 17.352 14.007 37.327 1.00 86.31 80 PRO A O 1
ATOM 622 N N . GLY A 1 81 ? 16.340 15.900 37.965 1.00 78.44 81 GLY A N 1
ATOM 623 C CA . GLY A 1 81 ? 17.276 16.824 37.327 1.00 78.44 81 GLY A CA 1
ATOM 624 C C . GLY A 1 81 ? 17.056 17.039 35.827 1.00 78.44 81 GLY A C 1
ATOM 625 O O . GLY A 1 81 ? 17.837 17.774 35.227 1.00 78.44 81 GLY A O 1
ATOM 626 N N . ALA A 1 82 ? 16.034 16.425 35.219 1.00 74.62 82 ALA A N 1
ATOM 627 C CA . ALA A 1 82 ? 15.714 16.631 33.812 1.00 74.62 82 ALA A CA 1
ATOM 628 C C . ALA A 1 82 ? 14.974 17.957 33.586 1.00 74.62 82 ALA A C 1
ATOM 630 O O . ALA A 1 82 ? 14.025 18.285 34.304 1.00 74.62 82 ALA A O 1
ATOM 631 N N . ASP A 1 83 ? 15.392 18.663 32.536 1.00 78.75 83 ASP A N 1
ATOM 632 C CA . ASP A 1 83 ? 14.682 19.796 31.953 1.00 78.75 83 ASP A CA 1
ATOM 633 C C . ASP A 1 83 ? 13.822 19.305 30.777 1.00 78.75 83 ASP A C 1
ATOM 635 O O . ASP A 1 83 ? 14.263 18.500 29.944 1.00 78.75 83 ASP A O 1
ATOM 639 N N . ARG A 1 84 ? 12.577 19.777 30.712 1.00 79.44 84 ARG A N 1
ATOM 640 C CA . ARG A 1 84 ? 11.644 19.533 29.606 1.00 79.44 84 ARG A CA 1
ATOM 641 C C . ARG A 1 84 ? 10.995 20.840 29.183 1.00 79.44 84 ARG A C 1
ATOM 643 O O . ARG A 1 84 ? 10.459 21.554 30.027 1.00 79.44 84 ARG A O 1
ATOM 650 N N . VAL A 1 85 ? 11.061 21.146 27.892 1.00 78.50 85 VAL A N 1
ATOM 651 C CA . VAL A 1 85 ? 10.496 22.364 27.305 1.00 78.50 85 VAL A CA 1
ATOM 652 C C . VAL A 1 85 ? 9.291 21.983 26.453 1.00 78.50 85 VAL A C 1
ATOM 654 O O . VAL A 1 85 ? 9.397 21.112 25.595 1.00 78.50 85 VAL A O 1
ATOM 657 N N . PHE A 1 86 ? 8.162 22.639 26.696 1.00 79.56 86 PHE A N 1
ATOM 658 C CA . PHE A 1 86 ? 6.895 22.438 25.991 1.00 79.56 86 PHE A CA 1
ATOM 659 C C . PHE A 1 86 ? 6.532 23.709 25.234 1.00 79.56 86 PHE A C 1
ATOM 661 O O . PHE A 1 86 ? 6.653 24.794 25.800 1.00 79.56 86 PHE A O 1
ATOM 668 N N . HIS A 1 87 ? 6.086 23.593 23.984 1.00 80.12 87 HIS A N 1
ATOM 669 C CA . HIS A 1 87 ? 5.920 24.728 23.074 1.00 80.12 87 HIS A CA 1
ATOM 670 C C . HIS A 1 87 ? 4.446 24.942 22.719 1.00 80.12 87 HIS A C 1
ATOM 672 O O . HIS A 1 87 ? 3.888 24.301 21.836 1.00 80.12 87 HIS A O 1
ATOM 678 N N . PHE A 1 88 ? 3.804 25.892 23.382 1.00 78.94 88 PHE A N 1
ATOM 679 C CA . PHE A 1 88 ? 2.406 26.221 23.143 1.00 78.94 88 PHE A CA 1
ATOM 680 C C . PHE A 1 88 ? 2.298 27.333 22.104 1.00 78.94 88 PHE A C 1
ATOM 682 O O . PHE A 1 88 ? 2.692 28.476 22.347 1.00 78.94 88 PHE A O 1
ATOM 689 N N . GLU A 1 89 ? 1.718 27.019 20.951 1.00 78.81 89 GLU A N 1
ATOM 690 C CA . GLU A 1 89 ? 1.346 28.028 19.967 1.00 78.81 89 GLU A CA 1
ATOM 691 C C . GLU A 1 89 ? 0.020 28.681 20.370 1.00 78.81 89 GLU A C 1
ATOM 693 O O . GLU A 1 89 ? -1.014 28.014 20.464 1.00 78.81 89 GLU A O 1
ATOM 698 N N . ILE A 1 90 ? 0.053 29.990 20.611 1.00 82.38 90 ILE A N 1
ATOM 699 C CA . ILE A 1 90 ? -1.087 30.761 21.101 1.00 82.38 90 ILE A CA 1
ATOM 700 C C . ILE A 1 90 ? -1.490 31.786 20.050 1.00 82.38 90 ILE A C 1
ATOM 702 O O . ILE A 1 90 ? -0.673 32.574 19.574 1.00 82.38 90 ILE A O 1
ATOM 706 N N . ILE A 1 91 ? -2.776 31.808 19.720 1.00 76.00 91 ILE A N 1
ATOM 707 C CA . ILE A 1 91 ? -3.384 32.811 18.855 1.00 76.00 91 ILE A CA 1
ATOM 708 C C . ILE A 1 91 ? -4.213 33.743 19.741 1.00 76.00 91 ILE A C 1
ATOM 710 O O . ILE A 1 91 ? -5.167 33.318 20.394 1.00 76.00 91 ILE A O 1
ATOM 714 N N . SER A 1 92 ? -3.829 35.017 19.775 1.00 81.06 92 SER A N 1
ATOM 715 C CA . SER A 1 92 ? -4.478 36.072 20.552 1.00 81.06 92 SER A CA 1
ATOM 716 C C . SER A 1 92 ? -5.310 36.983 19.653 1.00 81.06 92 SER A C 1
ATOM 718 O O . SER A 1 92 ? -4.774 37.641 18.756 1.00 81.06 92 SER A O 1
ATOM 720 N N . HIS A 1 93 ? -6.607 37.083 19.948 1.00 77.50 93 HIS A N 1
ATOM 721 C CA . HIS A 1 93 ? -7.493 38.126 19.414 1.00 77.50 93 HIS A CA 1
ATOM 722 C C . HIS A 1 93 ? -7.831 39.191 20.468 1.00 77.50 93 HIS A C 1
ATOM 724 O O . HIS A 1 93 ? -8.644 40.086 20.226 1.00 77.50 93 HIS A O 1
ATOM 730 N N . ALA A 1 94 ? -7.204 39.100 21.642 1.00 78.69 94 ALA A N 1
ATOM 731 C CA . ALA A 1 94 ? -7.505 39.936 22.786 1.00 78.69 94 ALA A CA 1
ATOM 732 C C . ALA A 1 94 ? -7.016 41.388 22.581 1.00 78.69 94 ALA A C 1
ATOM 734 O O . ALA A 1 94 ? -5.960 41.619 21.975 1.00 78.69 94 ALA A O 1
ATOM 735 N N . PRO A 1 95 ? -7.747 42.402 23.083 1.00 82.00 95 PRO A N 1
ATOM 736 C CA . PRO A 1 95 ? -7.267 43.782 23.084 1.00 82.00 95 PRO A CA 1
ATOM 737 C C . PRO A 1 95 ? -6.013 43.940 23.958 1.00 82.00 95 PRO A C 1
ATOM 739 O O . PRO A 1 95 ? -5.744 43.113 24.829 1.00 82.00 95 PRO A O 1
ATOM 742 N N . GLU A 1 96 ? -5.259 45.026 23.757 1.00 86.31 96 GLU A N 1
ATOM 743 C CA . GLU A 1 96 ? -4.126 45.357 24.631 1.00 86.31 96 GLU A CA 1
ATOM 744 C C . GLU A 1 96 ? -4.557 45.403 26.103 1.00 86.31 96 GLU A C 1
ATOM 746 O O . GLU A 1 96 ? -5.563 46.026 26.456 1.00 86.31 96 GLU A O 1
ATOM 751 N N . GLY A 1 97 ? -3.788 44.747 26.968 1.00 86.56 97 GLY A N 1
ATOM 752 C CA . GLY A 1 97 ? -4.125 44.608 28.380 1.00 86.56 97 GLY A CA 1
ATOM 753 C C . GLY A 1 97 ? -3.310 43.529 29.082 1.00 86.56 97 GLY A C 1
ATOM 754 O O . GLY A 1 97 ? -2.519 42.828 28.451 1.00 86.56 97 GLY A O 1
ATOM 755 N N . GLU A 1 98 ? -3.506 43.408 30.394 1.00 88.19 98 GLU A N 1
ATOM 756 C CA . GLU A 1 98 ? -2.940 42.327 31.204 1.00 88.19 98 GLU A CA 1
ATOM 757 C C . GLU A 1 98 ? -3.931 41.168 31.322 1.00 88.19 98 GLU A C 1
ATOM 759 O O . GLU A 1 98 ? -5.114 41.365 31.610 1.00 88.19 98 GLU A O 1
ATOM 764 N N . TYR A 1 99 ? -3.420 39.955 31.154 1.00 88.50 99 TYR A N 1
ATOM 765 C CA . TYR A 1 99 ? -4.170 38.708 31.201 1.00 88.50 99 TYR A CA 1
ATOM 766 C C . TYR A 1 99 ? -3.452 37.694 32.091 1.00 88.50 99 TYR A C 1
ATOM 768 O O . TYR A 1 99 ? -2.294 37.871 32.471 1.00 88.50 99 TYR A O 1
ATOM 776 N N . THR A 1 100 ? -4.148 36.623 32.465 1.00 88.00 100 THR A N 1
ATOM 777 C CA . THR A 1 100 ? -3.588 35.550 33.293 1.00 88.00 100 THR A CA 1
ATOM 778 C C . THR A 1 100 ? -3.887 34.207 32.659 1.00 88.00 100 THR A C 1
ATOM 780 O O . THR A 1 100 ? -5.040 33.927 32.348 1.00 88.00 100 THR A O 1
ATOM 783 N N . LEU A 1 101 ? -2.860 33.376 32.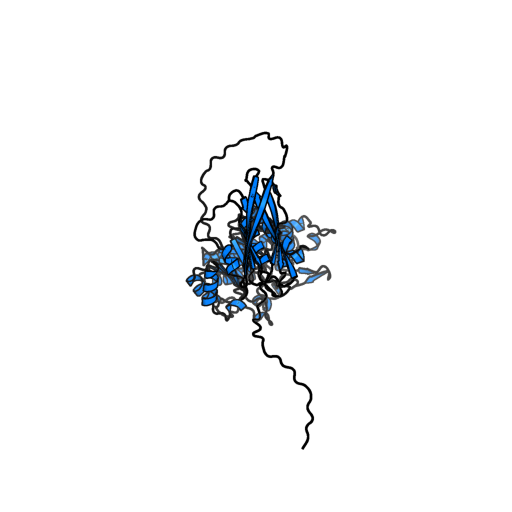510 1.00 89.12 101 LEU A N 1
ATOM 784 C CA . LEU A 1 101 ? -2.998 31.975 32.128 1.00 89.12 101 LEU A CA 1
ATOM 785 C C . LEU A 1 101 ? -2.688 31.060 33.308 1.00 89.12 101 LEU A C 1
ATOM 787 O O . LEU A 1 101 ? -1.995 31.448 34.259 1.00 89.12 101 LEU A O 1
ATOM 791 N N . HIS A 1 102 ? -3.195 29.837 33.227 1.00 89.88 102 HIS A N 1
ATOM 792 C CA . HIS A 1 102 ? -2.955 28.792 34.207 1.00 89.88 102 HIS A CA 1
ATOM 793 C C . HIS A 1 102 ? -2.243 27.623 33.539 1.00 89.88 102 HIS A C 1
ATOM 795 O O . HIS A 1 102 ? -2.685 27.119 32.516 1.00 89.88 102 HIS A O 1
ATOM 801 N N . ILE A 1 103 ? -1.147 27.176 34.139 1.00 87.38 103 ILE A N 1
ATOM 802 C CA . ILE A 1 103 ? -0.468 25.943 33.754 1.00 87.38 103 ILE A CA 1
ATOM 803 C C . ILE A 1 103 ? -0.820 24.897 34.801 1.00 87.38 103 ILE A C 1
ATOM 805 O O . ILE A 1 103 ? -0.483 25.055 35.980 1.00 87.38 103 ILE A O 1
ATOM 809 N N . PHE A 1 104 ? -1.518 23.858 34.365 1.00 86.69 104 PHE A N 1
ATOM 810 C CA . PHE A 1 104 ? -1.841 22.674 35.141 1.00 86.69 104 PHE A CA 1
ATOM 811 C C . PHE A 1 104 ? -0.846 21.571 34.813 1.00 86.69 104 PHE A C 1
ATOM 813 O O . PHE A 1 104 ? -0.453 21.405 33.662 1.00 86.69 104 PHE A O 1
ATOM 820 N N . MET A 1 105 ? -0.453 20.814 35.825 1.00 83.56 105 MET A N 1
ATOM 821 C CA . MET A 1 105 ? 0.302 19.588 35.643 1.00 83.56 105 MET A CA 1
ATOM 822 C C . MET A 1 105 ? -0.263 18.512 36.560 1.00 83.56 105 MET A C 1
ATOM 824 O O . MET A 1 105 ? -0.511 18.767 37.739 1.00 83.56 105 MET A O 1
ATOM 828 N N . GLU A 1 106 ? -0.487 17.335 35.999 1.00 83.00 106 GLU A N 1
ATOM 829 C CA . GLU A 1 106 ? -0.978 16.148 36.684 1.00 83.00 106 GLU A CA 1
ATOM 830 C C . GLU A 1 106 ? -0.012 14.995 36.416 1.00 83.00 106 GLU A C 1
ATOM 832 O O . GLU A 1 106 ? 0.574 14.898 35.347 1.00 83.00 106 GLU A O 1
ATOM 837 N N . SER A 1 107 ? 0.211 14.167 37.423 1.00 82.25 107 SER A N 1
ATOM 838 C CA . SER A 1 107 ? 1.010 12.942 37.381 1.00 82.25 107 SER A CA 1
ATOM 839 C C . SER A 1 107 ? 0.452 11.992 38.427 1.00 82.25 107 SER A C 1
ATOM 841 O O . SER A 1 107 ? -0.331 12.413 39.288 1.00 82.25 107 SER A O 1
ATOM 843 N N . ASP A 1 108 ? 0.903 10.742 38.413 1.00 74.12 108 ASP A N 1
ATOM 844 C CA . ASP A 1 108 ? 0.508 9.768 39.433 1.00 74.12 108 ASP A CA 1
ATOM 845 C C . ASP A 1 108 ? 0.897 10.225 40.851 1.00 74.12 108 ASP A C 1
ATOM 847 O O . ASP A 1 108 ? 0.216 9.917 41.834 1.00 74.12 108 ASP A O 1
ATOM 851 N N . GLU A 1 109 ? 1.986 10.990 40.973 1.00 79.31 109 GLU A N 1
ATOM 852 C CA . GLU A 1 109 ? 2.555 11.392 42.256 1.00 79.31 109 GLU A CA 1
ATOM 853 C C . GLU A 1 109 ? 2.182 12.819 42.696 1.00 79.31 109 GLU A C 1
ATOM 855 O O . GLU A 1 109 ? 2.299 13.151 43.884 1.00 79.31 109 GLU A O 1
ATOM 860 N N . LEU A 1 110 ? 1.761 13.694 41.773 1.00 79.50 110 LEU A N 1
ATOM 861 C CA . LEU A 1 110 ? 1.575 15.120 42.053 1.00 79.50 110 LEU A CA 1
ATOM 862 C C . LEU A 1 110 ? 0.603 15.824 41.094 1.00 79.50 110 LEU A C 1
ATOM 864 O O . LEU A 1 110 ? 0.640 15.625 39.885 1.00 79.50 110 LEU A O 1
ATOM 868 N N . VAL A 1 111 ? -0.175 16.763 41.645 1.00 80.44 111 VAL A N 1
ATOM 869 C CA . VAL A 1 111 ? -0.948 17.754 40.882 1.00 80.44 111 VAL A CA 1
ATOM 870 C C . VAL A 1 111 ? -0.485 19.162 41.251 1.00 80.44 111 VAL A C 1
ATOM 872 O O . VAL A 1 111 ? -0.394 19.512 42.434 1.00 80.44 111 VAL A O 1
ATOM 875 N N . LEU A 1 112 ? -0.202 19.987 40.245 1.00 82.69 112 LEU A N 1
ATOM 876 C CA . LEU A 1 112 ? 0.242 21.370 40.388 1.00 82.69 112 LEU A CA 1
ATOM 877 C C . LEU A 1 112 ? -0.556 22.317 39.495 1.00 82.69 112 LEU A C 1
ATOM 879 O O . LEU A 1 112 ? -0.903 22.011 38.363 1.00 82.69 112 LEU A O 1
ATOM 883 N N . GLU A 1 113 ? -0.755 23.530 40.003 1.00 85.81 113 GLU A N 1
ATOM 884 C CA . GLU A 1 113 ? -1.257 24.667 39.239 1.00 85.81 113 GLU A CA 1
ATOM 885 C C . GLU A 1 113 ? -0.322 25.863 39.462 1.00 85.81 113 GLU A C 1
ATOM 887 O O . GLU A 1 113 ? 0.111 26.154 40.593 1.00 85.81 113 GLU A O 1
ATOM 892 N N . ARG A 1 114 ? 0.014 26.567 38.381 1.00 86.06 114 ARG A N 1
ATOM 893 C CA . ARG A 1 114 ? 0.769 27.822 38.412 1.00 86.06 114 ARG A CA 1
ATOM 894 C C . ARG A 1 114 ? 0.093 28.871 37.548 1.00 86.06 114 ARG A C 1
ATOM 896 O O . ARG A 1 114 ? -0.353 28.583 36.447 1.00 86.06 114 ARG A O 1
ATOM 903 N N . LYS A 1 115 ? 0.043 30.097 38.065 1.00 88.38 115 LYS A N 1
ATOM 904 C CA . LYS A 1 115 ? -0.545 31.249 37.379 1.00 88.38 115 LYS A CA 1
ATOM 905 C C . LYS A 1 115 ? 0.562 32.135 36.840 1.00 88.38 115 LYS A C 1
ATOM 907 O O . LYS A 1 115 ? 1.498 32.436 37.582 1.00 88.38 115 LYS A O 1
ATOM 912 N N . PHE A 1 116 ? 0.413 32.573 35.599 1.00 86.44 116 PHE A N 1
ATOM 913 C CA . PHE A 1 116 ? 1.331 33.501 34.951 1.00 86.44 116 PHE A CA 1
ATOM 914 C C . PHE A 1 116 ? 0.546 34.687 34.407 1.00 86.44 116 PHE A C 1
ATOM 916 O O . PHE A 1 116 ? -0.470 34.507 33.735 1.00 86.44 116 PHE A O 1
ATOM 923 N N . THR A 1 117 ? 1.012 35.894 34.715 1.00 87.19 117 THR A N 1
ATOM 924 C CA . THR A 1 117 ? 0.460 37.134 34.166 1.00 87.19 117 THR A CA 1
ATOM 925 C C . THR A 1 117 ? 1.281 37.536 32.953 1.00 87.19 117 THR A C 1
ATOM 927 O O . THR A 1 117 ? 2.508 37.481 33.000 1.00 87.19 117 THR A O 1
ATOM 930 N N . PHE A 1 118 ? 0.613 37.955 31.884 1.00 86.06 118 PHE A N 1
ATOM 931 C CA . PHE A 1 118 ? 1.259 38.439 30.670 1.00 86.06 118 PHE A CA 1
ATOM 932 C C . PHE A 1 118 ? 0.502 39.642 30.098 1.00 86.06 118 PHE A C 1
ATOM 934 O O . PHE A 1 118 ? -0.674 39.852 30.399 1.00 86.06 118 PHE A O 1
ATOM 941 N N . SER A 1 119 ? 1.182 40.449 29.288 1.00 87.31 119 SER A N 1
ATOM 942 C CA . SER A 1 119 ? 0.602 41.613 28.608 1.00 87.31 119 SER A CA 1
ATOM 943 C C . SER A 1 119 ? 0.442 41.358 27.112 1.00 87.31 119 SER A C 1
ATOM 945 O O . SER A 1 119 ? 1.363 40.845 26.480 1.00 87.31 119 SER A O 1
ATOM 947 N N . VAL A 1 120 ? -0.685 41.769 26.529 1.00 84.44 120 VAL A N 1
ATOM 948 C CA . VAL A 1 120 ? -0.863 41.821 25.070 1.00 84.44 120 VAL A CA 1
ATOM 949 C C . VAL A 1 120 ? -0.475 43.200 24.551 1.00 84.44 120 VAL A C 1
ATOM 951 O O . VAL A 1 120 ? -0.974 44.210 25.052 1.00 84.44 120 VAL A O 1
ATOM 954 N N . VAL A 1 121 ? 0.389 43.237 23.538 1.00 81.75 121 VAL A N 1
ATOM 955 C CA . VAL A 1 121 ? 0.848 44.465 22.871 1.00 81.75 121 VAL A CA 1
ATOM 956 C C . VAL A 1 121 ? 0.491 44.438 21.384 1.00 81.75 121 VAL A C 1
ATOM 958 O O . VAL A 1 121 ? 0.616 43.403 20.727 1.00 81.75 121 VAL A O 1
ATOM 961 N N . SER A 1 122 ? 0.037 45.567 20.830 1.00 68.00 122 SER A N 1
ATOM 962 C CA . SER A 1 122 ? -0.175 45.688 19.386 1.00 68.00 122 SER A CA 1
ATOM 963 C C . SER A 1 122 ? 1.162 45.872 18.665 1.00 68.00 122 SER A C 1
ATOM 965 O O . SER A 1 122 ? 1.961 46.757 18.986 1.00 68.00 122 SER A O 1
ATOM 967 N N . GLU A 1 123 ? 1.418 45.048 17.651 1.00 55.75 123 GLU A N 1
ATOM 968 C CA . GLU A 1 123 ? 2.490 45.329 16.702 1.00 55.75 123 GLU A CA 1
ATOM 969 C C . GLU A 1 123 ? 2.020 46.422 15.737 1.00 55.75 123 GLU A C 1
ATOM 971 O O . GLU A 1 123 ? 1.044 46.262 15.003 1.00 55.75 123 GLU A O 1
ATOM 976 N N . LYS A 1 124 ? 2.717 47.565 15.714 1.00 42.62 124 LYS A N 1
ATOM 977 C CA . LYS A 1 124 ? 2.517 48.577 14.669 1.00 42.62 124 LYS A CA 1
ATOM 978 C C . LYS A 1 124 ? 3.052 48.046 13.344 1.00 42.62 124 LYS A C 1
ATOM 980 O O . LYS A 1 124 ? 4.211 48.276 13.006 1.00 42.62 124 LYS A O 1
ATOM 985 N N . VAL A 1 125 ? 2.196 47.390 12.575 1.00 39.25 125 VAL A N 1
ATOM 986 C CA . VAL A 1 125 ? 2.467 47.075 11.173 1.00 39.25 125 VAL A CA 1
ATOM 987 C C . VAL A 1 125 ? 1.776 48.126 10.304 1.00 39.25 125 VAL A C 1
ATOM 989 O O . VAL A 1 125 ? 0.564 48.099 10.110 1.00 39.25 125 VAL A O 1
ATOM 992 N N . GLU A 1 126 ? 2.548 49.082 9.778 1.00 35.62 126 GLU A N 1
ATOM 993 C CA . GLU A 1 126 ? 2.115 49.883 8.629 1.00 35.62 126 GLU A CA 1
ATOM 994 C C . GLU A 1 126 ? 2.033 48.959 7.408 1.00 35.62 126 GLU A C 1
ATOM 996 O O . GLU A 1 126 ? 3.055 48.568 6.843 1.00 35.62 126 GLU A O 1
ATOM 1001 N N . LYS A 1 127 ? 0.819 48.610 6.978 1.00 34.31 127 LYS A N 1
ATOM 1002 C CA . LYS A 1 127 ? 0.581 48.064 5.639 1.00 34.31 127 LYS A CA 1
ATOM 1003 C C . LYS A 1 127 ? -0.623 48.742 4.997 1.00 34.31 127 LYS A C 1
ATOM 1005 O O . LYS A 1 127 ? -1.717 48.763 5.551 1.00 34.31 127 LYS A O 1
ATOM 1010 N N . ASN A 1 128 ? -0.360 49.307 3.820 1.00 33.97 128 ASN A N 1
ATOM 1011 C CA . ASN A 1 128 ? -1.346 49.833 2.886 1.00 33.97 128 ASN A CA 1
ATOM 1012 C C . ASN A 1 128 ? -2.329 48.722 2.499 1.00 33.97 128 ASN A C 1
ATOM 1014 O O . ASN A 1 128 ? -1.905 47.662 2.042 1.00 33.97 128 ASN A O 1
ATOM 1018 N N . LEU A 1 129 ? -3.619 48.998 2.663 1.00 34.00 129 LEU A N 1
ATOM 1019 C CA . LEU A 1 129 ? -4.721 48.177 2.177 1.00 34.00 129 LEU A CA 1
ATOM 1020 C C . LEU A 1 129 ? -5.367 48.925 1.009 1.00 34.00 129 LEU A C 1
ATOM 1022 O O . LEU A 1 129 ? -5.913 50.013 1.199 1.00 34.00 129 LEU A O 1
ATOM 1026 N N . GLU A 1 130 ? -5.281 48.355 -0.190 1.00 32.19 130 GLU A N 1
ATOM 1027 C CA . GLU A 1 130 ? -6.281 48.585 -1.231 1.00 32.19 130 GLU A CA 1
ATOM 1028 C C . GLU A 1 130 ? -7.248 47.399 -1.177 1.00 32.19 130 GLU A C 1
ATOM 1030 O O . GLU A 1 130 ? -6.844 46.242 -1.279 1.00 32.19 130 GLU A O 1
ATOM 1035 N N . ASP A 1 131 ? -8.510 47.726 -0.903 1.00 33.06 131 ASP A N 1
ATOM 1036 C CA . ASP A 1 131 ? -9.638 46.814 -0.755 1.00 33.06 131 ASP A CA 1
ATOM 1037 C C . ASP A 1 131 ? -10.098 46.274 -2.120 1.00 33.06 131 ASP A C 1
ATOM 1039 O O . ASP A 1 131 ? -10.481 47.055 -2.992 1.00 33.06 131 ASP A O 1
ATOM 1043 N N . GLU A 1 132 ? -10.246 44.954 -2.242 1.00 30.06 132 GLU A N 1
ATOM 1044 C CA . GLU A 1 132 ? -11.292 44.355 -3.075 1.00 30.06 132 GLU A CA 1
ATOM 1045 C C . GLU A 1 132 ? -12.211 43.524 -2.174 1.00 30.06 132 GLU A C 1
ATOM 1047 O O . GLU A 1 132 ? -11.808 42.555 -1.537 1.00 30.06 132 GLU A O 1
ATOM 1052 N N . LYS A 1 133 ? -13.469 43.966 -2.070 1.00 29.77 133 LYS A N 1
ATOM 1053 C CA . LYS A 1 133 ? -14.553 43.238 -1.410 1.00 29.77 133 LYS A CA 1
ATOM 1054 C C . LYS A 1 133 ? -15.345 42.494 -2.471 1.00 29.77 133 LYS A C 1
ATOM 1056 O O . LYS A 1 133 ? -16.184 43.110 -3.130 1.00 29.77 133 LYS A O 1
ATOM 1061 N N . GLU A 1 134 ? -15.171 41.184 -2.552 1.00 29.48 134 GLU A N 1
ATOM 1062 C CA . GLU A 1 134 ? -16.215 40.305 -3.070 1.00 29.48 134 GLU A CA 1
ATOM 1063 C C . GLU A 1 134 ? -16.966 39.671 -1.898 1.00 29.48 134 GLU A C 1
ATOM 1065 O O . GLU A 1 134 ? -16.393 39.245 -0.899 1.00 29.48 134 GLU A O 1
ATOM 1070 N N . LYS A 1 135 ? -18.296 39.731 -1.984 1.00 30.09 135 LYS A N 1
ATOM 1071 C CA . LYS A 1 135 ? -19.216 39.083 -1.054 1.00 30.09 135 LYS A CA 1
ATOM 1072 C C . LYS A 1 135 ? -19.429 37.661 -1.550 1.00 30.09 135 LYS A C 1
ATOM 1074 O O . LYS A 1 135 ? -20.088 37.494 -2.574 1.00 30.09 135 LYS A O 1
ATOM 1079 N N . GLU A 1 136 ? -18.957 36.671 -0.809 1.00 30.91 136 GLU A N 1
ATOM 1080 C CA . GLU A 1 136 ? -19.454 35.307 -0.956 1.00 30.91 136 GLU A CA 1
ATOM 1081 C C . GLU A 1 136 ? -20.694 35.130 -0.075 1.00 30.91 136 GLU A C 1
ATOM 1083 O O . GLU A 1 136 ? -20.695 35.410 1.124 1.00 30.91 136 GLU A O 1
ATOM 1088 N N . GLU A 1 137 ? -21.798 34.748 -0.713 1.00 28.78 137 GLU A N 1
ATOM 1089 C CA . GLU A 1 137 ? -22.982 34.228 -0.040 1.00 28.78 137 GLU A CA 1
ATOM 1090 C C . GLU A 1 137 ? -22.650 32.823 0.481 1.00 28.78 137 GLU A C 1
ATOM 1092 O O . GLU A 1 137 ? -22.362 31.930 -0.316 1.00 28.78 137 GLU A O 1
ATOM 1097 N N . GLU A 1 138 ? -22.723 32.619 1.800 1.00 32.91 138 GLU A N 1
ATOM 1098 C CA . GLU A 1 138 ? -22.710 31.291 2.423 1.00 32.91 138 GLU A CA 1
ATOM 1099 C C . GLU A 1 138 ? -23.861 30.452 1.850 1.00 32.91 138 GLU A C 1
ATOM 1101 O O . GLU A 1 138 ? -25.027 30.587 2.230 1.00 32.91 138 GLU A O 1
ATOM 1106 N N . LYS A 1 139 ? -23.537 29.573 0.904 1.00 28.97 139 LYS A N 1
ATOM 1107 C CA . LYS A 1 139 ? -24.359 28.402 0.614 1.00 28.97 139 LYS A CA 1
ATOM 1108 C C . LYS A 1 139 ? -23.921 27.311 1.580 1.00 28.97 139 LYS A C 1
ATOM 1110 O O . LYS A 1 139 ? -22.777 26.881 1.510 1.00 28.97 139 LYS A O 1
ATOM 1115 N N . GLU A 1 140 ? -24.831 26.844 2.435 1.00 29.91 140 GLU A N 1
ATOM 1116 C CA . GLU A 1 140 ? -24.678 25.551 3.111 1.00 29.91 140 GLU A CA 1
ATOM 1117 C C . GLU A 1 140 ? -24.482 24.474 2.034 1.00 29.91 140 GLU A C 1
ATOM 1119 O O . GLU A 1 140 ? -25.421 24.078 1.336 1.00 29.91 140 GLU A O 1
ATOM 1124 N N . ILE A 1 141 ? -23.233 24.048 1.858 1.00 32.91 141 ILE A N 1
ATOM 1125 C CA . ILE A 1 141 ? -22.881 22.851 1.106 1.00 32.91 141 ILE A CA 1
ATOM 1126 C C . ILE A 1 141 ? -23.230 21.683 2.036 1.00 32.91 141 ILE A C 1
ATOM 1128 O O . ILE A 1 141 ? -22.740 21.664 3.165 1.00 32.91 141 ILE A O 1
ATOM 1132 N N . PRO A 1 142 ? -24.092 20.733 1.631 1.00 28.55 142 PRO A N 1
ATOM 1133 C CA . PRO A 1 142 ? -24.351 19.551 2.441 1.00 28.55 142 PRO A CA 1
ATOM 1134 C C . PRO A 1 142 ? -23.023 18.840 2.707 1.00 28.55 142 PRO A C 1
ATOM 1136 O O . PRO A 1 142 ? -22.323 18.503 1.751 1.00 28.55 142 PRO A O 1
ATOM 1139 N N . GLU A 1 143 ? -22.672 18.632 3.978 1.00 38.97 143 GLU A N 1
ATOM 1140 C CA . GLU A 1 143 ? -21.490 17.847 4.333 1.00 38.97 143 GLU A CA 1
ATOM 1141 C C . GLU A 1 143 ? -21.633 16.445 3.726 1.00 38.97 143 GLU A C 1
ATOM 1143 O O . GLU A 1 143 ? -22.633 15.763 3.988 1.00 38.97 143 GLU A O 1
ATOM 1148 N N . PRO A 1 144 ? -20.685 15.999 2.889 1.00 37.91 144 PRO A N 1
ATOM 1149 C CA . PRO A 1 144 ? -20.732 14.647 2.381 1.00 37.91 144 PRO A CA 1
ATOM 1150 C C . PRO A 1 144 ? -20.493 13.671 3.537 1.00 37.91 144 PRO A C 1
ATOM 1152 O O . PRO A 1 144 ? -19.515 13.765 4.278 1.00 37.91 144 PRO A O 1
ATOM 1155 N N . THR A 1 145 ? -21.412 12.725 3.703 1.00 44.28 145 THR A N 1
ATOM 1156 C CA . THR A 1 145 ? -21.310 11.636 4.677 1.00 44.28 145 THR A CA 1
ATOM 1157 C C . THR A 1 145 ? -20.373 10.562 4.129 1.00 44.28 145 THR A C 1
ATOM 1159 O O . THR A 1 145 ? -20.832 9.511 3.685 1.00 44.28 145 THR A O 1
ATOM 1162 N N . TYR A 1 146 ? -19.072 10.846 4.081 1.00 54.34 146 TYR A N 1
ATOM 1163 C CA . TYR A 1 146 ? -18.071 9.821 3.796 1.00 54.34 146 TYR A CA 1
ATOM 1164 C C . TYR A 1 146 ? -17.782 9.031 5.073 1.00 54.34 146 TYR A C 1
ATOM 1166 O O . TYR A 1 146 ? -17.585 9.613 6.144 1.00 54.34 146 TYR A O 1
ATOM 1174 N N . GLU A 1 147 ? -17.773 7.705 4.964 1.00 75.12 147 GLU A N 1
ATOM 1175 C CA . GLU A 1 147 ? -17.299 6.842 6.039 1.00 75.12 147 GLU A CA 1
ATOM 1176 C C . GLU A 1 147 ? -15.777 7.000 6.143 1.00 75.12 147 GLU A C 1
ATOM 1178 O O . GLU A 1 147 ? -15.047 6.756 5.184 1.00 75.12 147 GLU A O 1
ATOM 1183 N N . ARG A 1 148 ? -15.295 7.516 7.279 1.00 89.81 148 ARG A N 1
ATOM 1184 C CA . ARG A 1 148 ? -13.859 7.722 7.513 1.00 89.81 148 ARG A CA 1
ATOM 1185 C C . ARG A 1 148 ? -13.210 6.386 7.829 1.00 89.81 148 ARG A C 1
ATOM 1187 O O . ARG A 1 148 ? -13.693 5.686 8.711 1.00 89.81 148 ARG A O 1
ATOM 1194 N N . ILE A 1 149 ? -12.089 6.088 7.185 1.00 95.25 149 ILE A N 1
ATOM 1195 C CA . ILE A 1 149 ? -11.283 4.903 7.490 1.00 95.25 149 ILE A CA 1
ATOM 1196 C C . ILE A 1 149 ? -10.325 5.310 8.601 1.00 95.25 149 ILE A C 1
ATOM 1198 O O . ILE A 1 149 ? -9.467 6.172 8.407 1.00 95.25 149 ILE A O 1
ATOM 1202 N N . PHE A 1 150 ? -10.508 4.713 9.771 1.00 96.75 150 PHE A N 1
ATOM 1203 C CA . PHE A 1 150 ? -9.592 4.824 10.893 1.00 96.75 150 PHE A CA 1
ATOM 1204 C C . PHE A 1 150 ? -9.065 3.424 11.183 1.00 96.75 150 PHE A C 1
ATOM 1206 O O . PHE A 1 150 ? -9.726 2.621 11.848 1.00 96.75 150 PHE A O 1
ATOM 1213 N N . GLY A 1 151 ? -7.938 3.109 10.545 1.00 97.12 151 GLY A N 1
ATOM 1214 C CA . GLY A 1 151 ? -7.518 1.741 10.269 1.00 97.12 151 GLY A CA 1
ATOM 1215 C C . GLY A 1 151 ? -6.349 1.234 11.109 1.00 97.12 151 GLY A C 1
ATOM 1216 O O . GLY A 1 151 ? -5.487 1.997 11.542 1.00 97.12 151 GLY A O 1
ATOM 1217 N N . ALA A 1 152 ? -6.296 -0.084 11.274 1.00 97.69 152 ALA A N 1
ATOM 1218 C CA . ALA A 1 152 ? -5.165 -0.811 11.839 1.00 97.69 152 ALA A CA 1
ATOM 1219 C C . ALA A 1 152 ? -4.706 -1.900 10.860 1.00 97.69 152 ALA A C 1
ATOM 1221 O O . ALA A 1 152 ? -5.509 -2.761 10.494 1.00 97.69 152 ALA A O 1
ATOM 1222 N N . GLN A 1 153 ? -3.438 -1.871 10.441 1.00 97.94 153 GLN A N 1
ATOM 1223 C CA . GLN A 1 153 ? -2.853 -2.920 9.605 1.00 97.94 153 GLN A CA 1
ATOM 1224 C C . GLN A 1 153 ? -2.210 -4.007 10.473 1.00 97.94 153 GLN A C 1
ATOM 1226 O O . GLN A 1 153 ? -1.407 -3.707 11.355 1.00 97.94 153 GLN A O 1
ATOM 1231 N N . TYR A 1 154 ? -2.580 -5.259 10.216 1.00 96.25 154 TYR A N 1
ATOM 1232 C CA . TYR A 1 154 ? -2.140 -6.448 10.939 1.00 96.25 154 TYR A CA 1
ATOM 1233 C C . TYR A 1 154 ? -1.371 -7.385 10.016 1.00 96.25 154 TYR A C 1
ATOM 1235 O O . TYR A 1 154 ? -1.863 -7.753 8.939 1.00 96.25 154 TYR A O 1
ATOM 1243 N N . ASP A 1 155 ? -0.211 -7.833 10.487 1.00 93.62 155 ASP A N 1
ATOM 1244 C CA . ASP A 1 155 ? 0.482 -8.960 9.886 1.00 93.62 155 ASP A CA 1
ATOM 1245 C C . ASP A 1 155 ? -0.190 -10.273 10.295 1.00 93.62 155 ASP A C 1
ATOM 1247 O O . ASP A 1 155 ? -0.942 -10.364 11.271 1.00 93.62 155 ASP A O 1
ATOM 1251 N N . THR A 1 156 ? 0.062 -11.333 9.526 1.00 92.25 156 THR A N 1
ATOM 1252 C CA . THR A 1 156 ? -0.565 -12.629 9.799 1.00 92.25 156 THR A CA 1
ATOM 1253 C C . THR A 1 156 ? -0.177 -13.191 11.167 1.00 92.25 156 THR A C 1
ATOM 1255 O O . THR A 1 156 ? -1.022 -13.763 11.862 1.00 92.25 156 THR A O 1
ATOM 1258 N N . ASP A 1 157 ? 1.077 -12.998 11.574 1.00 89.44 157 ASP A N 1
ATOM 1259 C CA . ASP A 1 157 ? 1.615 -13.539 12.824 1.00 89.44 157 ASP A CA 1
ATOM 1260 C C . ASP A 1 157 ? 0.920 -12.963 14.063 1.00 89.44 157 ASP A C 1
ATOM 1262 O O . ASP A 1 157 ? 0.713 -13.688 15.041 1.00 89.44 157 ASP A O 1
ATOM 1266 N N . ASP A 1 158 ? 0.460 -11.711 13.983 1.00 89.25 158 ASP A N 1
ATOM 1267 C CA . ASP A 1 158 ? -0.278 -11.033 15.051 1.00 89.25 158 ASP A CA 1
ATOM 1268 C C . ASP A 1 158 ? -1.636 -11.689 15.326 1.00 89.25 158 ASP A C 1
ATOM 1270 O O . ASP A 1 158 ? -2.150 -11.628 16.442 1.00 89.25 158 ASP A O 1
ATOM 1274 N N . LEU A 1 159 ? -2.236 -12.328 14.314 1.00 91.19 159 LEU A N 1
ATOM 1275 C CA . LEU A 1 159 ? -3.575 -12.915 14.401 1.00 91.19 159 LEU A CA 1
ATOM 1276 C C . LEU A 1 159 ? -3.565 -14.447 14.447 1.00 91.19 159 LEU A C 1
ATOM 1278 O O . LEU A 1 159 ? -4.534 -15.049 14.910 1.00 91.19 159 LEU A O 1
ATOM 1282 N N . TYR A 1 160 ? -2.487 -15.106 14.011 1.00 91.19 160 TYR A N 1
ATOM 1283 C CA . TYR A 1 160 ? -2.477 -16.554 13.766 1.00 91.19 160 TYR A CA 1
ATOM 1284 C C . TYR A 1 160 ? -2.858 -17.405 14.992 1.00 91.19 160 TYR A C 1
ATOM 1286 O O . TYR A 1 160 ? -3.577 -18.405 14.855 1.00 91.19 160 TYR A O 1
ATOM 1294 N N . ASN A 1 161 ? -2.407 -16.996 16.185 1.00 90.31 161 ASN A N 1
ATOM 1295 C CA . ASN A 1 161 ? -2.677 -17.660 17.469 1.00 90.31 161 ASN A CA 1
ATOM 1296 C C . ASN A 1 161 ? -3.331 -16.738 18.516 1.00 90.31 161 ASN A C 1
ATOM 1298 O O . ASN A 1 161 ? -3.379 -17.098 19.696 1.00 90.31 161 ASN A O 1
ATOM 1302 N N . ALA A 1 162 ? -3.780 -15.549 18.118 1.00 91.69 162 ALA A N 1
ATOM 1303 C CA . ALA A 1 162 ? -4.317 -14.564 19.046 1.00 91.69 162 ALA A CA 1
ATOM 1304 C C . ALA A 1 162 ? -5.784 -14.830 19.413 1.00 91.69 162 ALA A C 1
ATOM 1306 O O . ALA A 1 162 ? -6.503 -15.574 18.744 1.00 91.69 162 ALA A O 1
ATOM 1307 N N . ASP A 1 163 ? -6.240 -14.185 20.488 1.00 94.81 163 ASP A N 1
ATOM 1308 C CA . ASP A 1 163 ? -7.665 -14.069 20.792 1.00 94.81 163 ASP A CA 1
ATOM 1309 C C . ASP A 1 163 ? -8.260 -12.934 19.946 1.00 94.81 163 ASP A C 1
ATOM 1311 O O . ASP A 1 163 ? -8.268 -11.769 20.349 1.00 94.81 163 ASP A O 1
ATOM 1315 N N . ILE A 1 164 ? -8.720 -13.278 18.739 1.00 95.88 164 ILE A N 1
ATOM 1316 C CA . ILE A 1 164 ? -9.237 -12.304 17.768 1.00 95.88 164 ILE A CA 1
ATOM 1317 C C . ILE A 1 164 ? -10.461 -11.560 18.329 1.00 95.88 164 ILE A C 1
ATOM 1319 O O . ILE A 1 164 ? -10.603 -10.368 18.074 1.00 95.88 164 ILE A O 1
ATOM 1323 N N . ASP A 1 165 ? -11.312 -12.201 19.144 1.00 95.94 165 ASP A N 1
ATOM 1324 C CA . ASP A 1 165 ? -12.450 -11.507 19.771 1.00 95.94 165 ASP A CA 1
ATOM 1325 C C . ASP A 1 165 ? -11.961 -10.384 20.700 1.00 95.94 165 ASP A C 1
ATOM 1327 O O . ASP A 1 165 ? -12.466 -9.260 20.645 1.00 95.94 165 ASP A O 1
ATOM 1331 N N . ALA A 1 166 ? -10.959 -10.670 21.538 1.00 94.88 166 ALA A N 1
ATOM 1332 C CA . ALA A 1 166 ? -10.392 -9.675 22.443 1.00 94.88 166 ALA A CA 1
ATOM 1333 C C . ALA A 1 166 ? -9.722 -8.517 21.683 1.00 94.88 166 ALA A C 1
ATOM 1335 O O . ALA A 1 166 ? -9.903 -7.357 22.062 1.00 94.88 166 ALA A O 1
ATOM 1336 N N . LEU A 1 167 ? -9.003 -8.815 20.595 1.00 94.62 167 LEU A N 1
ATOM 1337 C CA . LEU A 1 167 ? -8.367 -7.800 19.751 1.00 94.62 167 LEU A CA 1
ATOM 1338 C C . LEU A 1 167 ? -9.402 -6.871 19.098 1.00 94.62 167 LEU A C 1
ATOM 1340 O O . LEU A 1 167 ? -9.287 -5.652 19.213 1.00 94.62 167 LEU A O 1
ATOM 1344 N N . MET A 1 168 ? -10.461 -7.415 18.489 1.00 96.19 168 MET A N 1
ATOM 1345 C CA . MET A 1 168 ? -11.503 -6.597 17.845 1.00 96.19 168 MET A CA 1
ATOM 1346 C C . MET A 1 168 ? -12.244 -5.703 18.854 1.00 96.19 168 MET A C 1
ATOM 1348 O O . MET A 1 168 ? -12.553 -4.543 18.563 1.00 96.19 168 MET A O 1
ATOM 1352 N N . GLN A 1 169 ? -12.456 -6.186 20.083 1.00 95.00 169 GLN A N 1
ATOM 1353 C CA . GLN A 1 169 ? -13.011 -5.370 21.169 1.00 95.00 169 GLN A CA 1
ATOM 1354 C C . GLN A 1 169 ? -12.075 -4.229 21.582 1.00 95.00 169 GLN A C 1
ATOM 1356 O O . GLN A 1 169 ? -12.545 -3.122 21.859 1.00 95.00 169 GLN A O 1
ATOM 1361 N N . GLN A 1 170 ? -10.762 -4.470 21.634 1.00 94.12 170 GLN A N 1
ATOM 1362 C CA . GLN A 1 170 ? -9.772 -3.428 21.922 1.00 94.12 170 GLN A CA 1
ATOM 1363 C C . GLN A 1 170 ? -9.738 -2.363 20.821 1.00 94.12 170 GLN A C 1
ATOM 1365 O O . GLN A 1 170 ? -9.774 -1.171 21.131 1.00 94.12 170 GLN A O 1
ATOM 1370 N N . LEU A 1 171 ? -9.755 -2.776 19.551 1.00 94.88 171 LEU A N 1
ATOM 1371 C CA . LEU A 1 171 ? -9.815 -1.869 18.401 1.00 94.88 171 LEU A CA 1
ATOM 1372 C C . LEU A 1 171 ? -11.064 -0.983 18.443 1.00 94.88 171 LEU A C 1
ATOM 1374 O O . LEU A 1 171 ? -10.963 0.243 18.358 1.00 94.88 171 LEU A O 1
ATOM 1378 N N . THR A 1 172 ? -12.227 -1.577 18.703 1.00 93.62 172 THR A N 1
ATOM 1379 C CA . THR A 1 172 ? -13.490 -0.838 18.844 1.00 93.62 172 THR A CA 1
ATOM 1380 C C . THR A 1 172 ? -13.431 0.173 19.991 1.00 93.62 172 THR A C 1
ATOM 1382 O O . THR A 1 172 ? -13.873 1.315 19.855 1.00 93.62 172 THR A O 1
ATOM 1385 N N . GLN A 1 173 ? -12.833 -0.195 21.131 1.00 91.75 173 GLN A N 1
ATOM 1386 C CA . GLN A 1 173 ? -12.630 0.726 22.258 1.00 91.75 173 GLN A CA 1
ATOM 1387 C C . GLN A 1 173 ? -11.679 1.882 21.923 1.00 91.75 173 GLN A C 1
ATOM 1389 O O . GLN A 1 173 ? -11.830 2.968 22.494 1.00 91.75 173 GLN A O 1
ATOM 1394 N N . ALA A 1 174 ? -10.730 1.660 21.011 1.00 91.25 174 ALA A N 1
ATOM 1395 C CA . ALA A 1 174 ? -9.832 2.674 20.467 1.00 91.25 174 ALA A CA 1
ATOM 1396 C C . ALA A 1 174 ? -10.483 3.536 19.367 1.00 91.25 174 ALA A C 1
ATOM 1398 O O . ALA A 1 174 ? -9.890 4.522 18.939 1.00 91.25 174 ALA A O 1
ATOM 1399 N N . GLY A 1 175 ? -11.705 3.204 18.932 1.00 92.62 175 GLY A N 1
ATOM 1400 C CA . GLY A 1 175 ? -12.402 3.885 17.840 1.00 92.62 175 GLY A CA 1
ATOM 1401 C C . GLY A 1 175 ? -11.905 3.500 16.445 1.00 92.62 175 GLY A C 1
ATOM 1402 O O . GLY A 1 175 ? -12.245 4.183 15.482 1.00 92.62 175 GLY A O 1
ATOM 1403 N N . ILE A 1 176 ? -11.110 2.431 16.339 1.00 95.62 176 ILE A N 1
ATOM 1404 C CA . ILE A 1 176 ? -10.711 1.828 15.065 1.00 95.62 176 ILE A CA 1
ATOM 1405 C C . ILE A 1 176 ? -11.934 1.144 14.464 1.00 95.62 176 ILE A C 1
ATOM 1407 O O . ILE A 1 176 ? -12.634 0.401 15.152 1.00 95.62 176 ILE A O 1
ATOM 1411 N N . ASN A 1 177 ? -12.182 1.408 13.186 1.00 96.38 177 ASN A N 1
ATOM 1412 C CA . ASN A 1 177 ? -13.335 0.876 12.460 1.00 96.38 177 ASN A CA 1
ATOM 1413 C C . ASN A 1 177 ? -12.945 0.033 11.244 1.00 96.38 177 ASN A C 1
ATOM 1415 O O . ASN A 1 177 ? -13.827 -0.508 10.589 1.00 96.38 177 ASN A O 1
ATOM 1419 N N . THR A 1 178 ? -11.651 -0.077 10.941 1.00 98.25 178 THR A N 1
ATOM 1420 C CA . THR A 1 178 ? -11.146 -0.831 9.792 1.00 98.25 178 THR A CA 1
ATOM 1421 C C . THR A 1 178 ? -9.923 -1.649 10.191 1.00 98.25 178 THR A C 1
ATOM 1423 O O . THR A 1 178 ? -9.002 -1.132 10.825 1.00 98.25 178 THR A O 1
ATOM 1426 N N . VAL A 1 179 ? -9.886 -2.913 9.787 1.00 98.50 179 VAL A N 1
ATOM 1427 C CA . VAL A 1 179 ? -8.713 -3.786 9.870 1.00 98.50 179 VAL A CA 1
ATOM 1428 C C . VAL A 1 179 ? -8.230 -4.088 8.461 1.00 98.50 179 VAL A C 1
ATOM 1430 O O . VAL A 1 179 ? -8.990 -4.571 7.628 1.00 98.50 179 VAL A O 1
ATOM 1433 N N . VAL A 1 180 ? -6.952 -3.823 8.208 1.00 98.69 180 VAL A N 1
ATOM 1434 C CA . VAL A 1 180 ? -6.250 -4.268 7.002 1.00 98.69 180 VAL A CA 1
ATOM 1435 C C . VAL A 1 180 ? -5.454 -5.510 7.385 1.00 98.69 180 VAL A C 1
ATOM 1437 O O . VAL A 1 180 ? -4.549 -5.425 8.209 1.00 98.69 180 VAL A O 1
ATOM 1440 N N . PHE A 1 181 ? -5.804 -6.674 6.847 1.00 98.56 181 PHE A N 1
ATOM 1441 C CA . PHE A 1 181 ? -5.250 -7.957 7.285 1.00 98.56 181 PHE A CA 1
ATOM 1442 C C . PHE A 1 181 ? -4.434 -8.628 6.181 1.00 98.56 181 PHE A C 1
ATOM 1444 O O . PHE A 1 181 ? -4.965 -8.890 5.103 1.00 98.56 181 PHE A O 1
ATOM 1451 N N . ARG A 1 182 ? -3.167 -8.959 6.463 1.00 98.06 182 ARG A N 1
ATOM 1452 C CA . ARG A 1 182 ? -2.299 -9.699 5.536 1.00 98.06 182 ARG A CA 1
ATOM 1453 C C . ARG A 1 182 ? -2.772 -11.138 5.338 1.00 98.06 182 ARG A C 1
ATOM 1455 O O . ARG A 1 182 ? -2.696 -11.957 6.255 1.00 98.06 182 ARG A O 1
ATOM 1462 N N . VAL A 1 183 ? -3.185 -11.472 4.117 1.00 98.38 183 VAL A N 1
ATOM 1463 C CA . VAL A 1 183 ? -3.731 -12.797 3.772 1.00 98.38 183 VAL A CA 1
ATOM 1464 C C . VAL A 1 183 ? -2.744 -13.710 3.028 1.00 98.38 183 VAL A C 1
ATOM 1466 O O . VAL A 1 183 ? -3.155 -14.730 2.475 1.00 98.38 183 VAL A O 1
ATOM 1469 N N . PHE A 1 184 ? -1.446 -13.393 3.039 1.00 97.19 184 PHE A N 1
ATOM 1470 C CA . PHE A 1 184 ? -0.387 -14.157 2.367 1.00 97.19 184 PHE A CA 1
ATOM 1471 C C . PHE A 1 184 ? 0.915 -14.227 3.184 1.00 97.19 184 PHE A C 1
ATOM 1473 O O . PHE A 1 184 ? 1.147 -13.421 4.087 1.00 97.19 184 PHE A O 1
ATOM 1480 N N . ASP A 1 185 ? 1.761 -15.195 2.830 1.00 92.50 185 ASP A N 1
ATOM 1481 C CA . ASP A 1 185 ? 3.157 -15.319 3.251 1.00 92.50 185 ASP A CA 1
ATOM 1482 C C . ASP A 1 185 ? 4.100 -14.951 2.101 1.00 92.50 185 ASP A C 1
ATOM 1484 O O . ASP A 1 185 ? 3.847 -15.324 0.955 1.00 92.50 185 ASP A O 1
ATOM 1488 N N . TYR A 1 186 ? 5.238 -14.334 2.416 1.00 82.75 186 TYR A N 1
ATOM 1489 C CA . TYR A 1 186 ? 6.288 -14.032 1.435 1.00 82.75 186 TYR A CA 1
ATOM 1490 C C . TYR A 1 186 ? 7.651 -14.670 1.766 1.00 82.75 186 TYR A C 1
ATOM 1492 O O . TYR A 1 186 ? 8.466 -14.884 0.872 1.00 82.75 186 TYR A O 1
ATOM 1500 N N . GLU A 1 187 ? 7.883 -15.086 3.017 1.00 78.25 187 GLU A N 1
ATOM 1501 C CA . GLU A 1 187 ? 9.184 -15.596 3.476 1.00 78.25 187 GLU A CA 1
ATOM 1502 C C . GLU A 1 187 ? 9.102 -16.997 4.107 1.00 78.25 187 GLU A C 1
ATOM 1504 O O . GLU A 1 187 ? 8.762 -17.153 5.277 1.00 78.25 187 GLU A O 1
ATOM 1509 N N . TYR A 1 188 ? 9.482 -18.030 3.341 1.00 75.19 188 TYR A N 1
ATOM 1510 C CA . TYR A 1 188 ? 9.746 -19.393 3.825 1.00 75.19 188 TYR A CA 1
ATOM 1511 C C . TYR A 1 188 ? 10.913 -20.037 3.060 1.00 75.19 188 TYR A C 1
ATOM 1513 O O . TYR A 1 188 ? 11.140 -19.766 1.881 1.00 75.19 188 TYR A O 1
ATOM 1521 N N . GLU A 1 189 ? 11.621 -20.966 3.711 1.00 79.06 189 GLU A N 1
ATOM 1522 C CA . GLU A 1 189 ? 12.583 -21.857 3.055 1.00 79.06 189 GLU A CA 1
ATOM 1523 C C . GLU A 1 189 ? 12.129 -23.323 3.184 1.00 79.06 189 GLU A C 1
ATOM 1525 O O . GLU A 1 189 ? 12.182 -23.875 4.289 1.00 79.06 189 GLU A O 1
ATOM 1530 N N . PRO A 1 190 ? 11.740 -23.996 2.079 1.00 84.00 190 PRO A N 1
ATOM 1531 C CA . PRO A 1 190 ? 11.695 -23.519 0.685 1.00 84.00 190 PRO A CA 1
ATOM 1532 C C . PRO A 1 190 ? 10.519 -22.565 0.381 1.00 84.00 190 PRO A C 1
ATOM 1534 O O . PRO A 1 190 ? 9.467 -22.673 0.997 1.00 84.00 190 PRO A O 1
ATOM 1537 N N . LEU A 1 191 ? 10.652 -21.709 -0.647 1.00 84.25 191 LEU A N 1
ATOM 1538 C CA . LEU A 1 191 ? 9.598 -20.770 -1.098 1.00 84.25 191 LEU A CA 1
ATOM 1539 C C . LEU A 1 191 ? 8.262 -21.447 -1.454 1.00 84.25 191 LEU A C 1
ATOM 1541 O O . LEU A 1 191 ? 7.207 -20.826 -1.379 1.00 84.25 191 LEU A O 1
ATOM 1545 N N . SER A 1 192 ? 8.293 -22.733 -1.817 1.00 86.19 192 SER A N 1
ATOM 1546 C CA . SER A 1 192 ? 7.094 -23.546 -2.056 1.00 86.19 192 SER A CA 1
ATOM 1547 C C . SER A 1 192 ? 6.222 -23.743 -0.811 1.00 86.19 192 SER A C 1
ATOM 1549 O O . SER A 1 192 ? 5.094 -24.212 -0.935 1.00 86.19 192 SER A O 1
ATOM 1551 N N . ASP A 1 193 ? 6.749 -23.438 0.378 1.00 90.25 193 ASP A N 1
ATOM 1552 C CA . ASP A 1 193 ? 6.015 -23.526 1.639 1.00 90.25 193 ASP A CA 1
ATOM 1553 C C . ASP A 1 193 ? 5.256 -22.229 1.964 1.00 90.25 193 ASP A C 1
ATOM 1555 O O . ASP A 1 193 ? 4.410 -22.250 2.865 1.00 90.25 193 ASP A O 1
ATOM 1559 N N . CYS A 1 194 ? 5.515 -21.130 1.243 1.00 93.88 194 CYS A N 1
ATOM 1560 C CA . CYS A 1 194 ? 4.685 -19.928 1.298 1.00 93.88 194 CYS A CA 1
ATOM 1561 C C . CYS A 1 194 ? 3.273 -20.233 0.778 1.00 93.88 194 CYS A C 1
ATOM 1563 O O . CYS A 1 194 ? 3.060 -21.145 -0.025 1.00 93.88 194 CYS A O 1
ATOM 1565 N N . GLY A 1 195 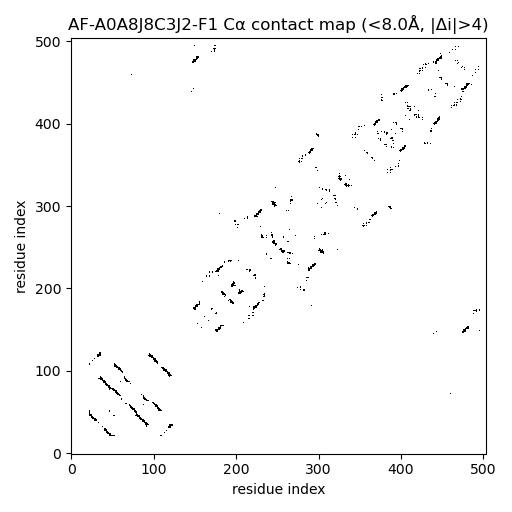? 2.295 -19.450 1.217 1.00 95.94 195 GLY A N 1
ATOM 1566 C CA . GLY A 1 195 ? 0.914 -19.635 0.811 1.00 95.94 195 GLY A CA 1
ATOM 1567 C C . GLY A 1 195 ? 0.011 -18.505 1.270 1.00 95.94 195 GLY A C 1
ATOM 1568 O O . GLY A 1 195 ? 0.462 -17.394 1.534 1.00 95.94 195 GLY A O 1
ATOM 1569 N N . VAL A 1 196 ? -1.279 -18.811 1.358 1.00 98.12 196 VAL A N 1
ATOM 1570 C CA . VAL A 1 196 ? -2.328 -17.847 1.693 1.00 98.12 196 VAL A CA 1
ATOM 1571 C C . VAL A 1 196 ? -3.157 -18.276 2.899 1.00 98.12 196 VAL A C 1
ATOM 1573 O O . VAL A 1 196 ? -3.170 -19.449 3.295 1.00 98.12 196 VAL A O 1
ATOM 1576 N N . TYR A 1 197 ? -3.871 -17.306 3.470 1.00 98.25 197 TYR A N 1
ATOM 1577 C CA . TYR A 1 197 ? -4.672 -17.453 4.686 1.00 98.25 197 TYR A CA 1
ATOM 1578 C C . TYR A 1 197 ? -6.188 -17.374 4.454 1.00 98.25 197 TYR A C 1
ATOM 1580 O O . TYR A 1 197 ? -6.953 -16.957 5.330 1.00 98.25 197 TYR A O 1
ATOM 1588 N N . PHE A 1 198 ? -6.613 -17.790 3.265 1.00 98.62 198 PHE A N 1
ATOM 1589 C CA . PHE A 1 198 ? -7.998 -17.935 2.831 1.00 98.62 198 PHE A CA 1
ATOM 1590 C C . PHE A 1 198 ? -8.121 -19.189 1.953 1.00 98.62 198 PHE A C 1
ATOM 1592 O O . PHE A 1 198 ? -7.123 -19.694 1.437 1.00 98.62 198 PHE A O 1
ATOM 1599 N N . GLU A 1 199 ? -9.329 -19.723 1.809 1.00 98.31 199 GLU A N 1
ATOM 1600 C CA . GLU A 1 199 ? -9.600 -20.905 0.990 1.00 98.31 199 GLU A CA 1
ATOM 1601 C C . GLU A 1 199 ? -9.508 -20.566 -0.503 1.00 98.31 199 GLU A C 1
ATOM 1603 O O . GLU A 1 199 ? -10.149 -19.634 -0.986 1.00 98.31 199 GLU A O 1
ATOM 1608 N N . THR A 1 200 ? -8.726 -21.350 -1.244 1.00 98.31 200 THR A N 1
ATOM 1609 C CA . THR A 1 200 ? -8.588 -21.253 -2.702 1.00 98.31 200 THR A CA 1
ATOM 1610 C C . THR A 1 200 ? -8.020 -22.556 -3.263 1.00 98.31 200 THR A C 1
ATOM 1612 O O . THR A 1 200 ? -7.263 -23.259 -2.592 1.00 98.31 200 THR A O 1
ATOM 1615 N N . ASP A 1 201 ? -8.337 -22.858 -4.522 1.00 96.75 201 ASP A N 1
ATOM 1616 C CA . ASP A 1 201 ? -7.709 -23.950 -5.278 1.00 96.75 201 ASP A CA 1
ATOM 1617 C C . ASP A 1 201 ? -6.447 -23.488 -6.044 1.00 96.75 201 ASP A C 1
ATOM 1619 O O . ASP A 1 201 ? -5.853 -24.259 -6.807 1.00 96.75 201 ASP A O 1
ATOM 1623 N N . HIS A 1 202 ? -6.045 -22.220 -5.894 1.00 96.69 202 HIS A N 1
ATOM 1624 C CA . HIS A 1 202 ? -4.998 -21.589 -6.701 1.00 96.69 202 HIS A CA 1
ATOM 1625 C C . HIS A 1 202 ? -3.666 -21.387 -5.966 1.00 96.69 202 HIS A C 1
ATOM 1627 O O . HIS A 1 202 ? -2.631 -21.328 -6.622 1.00 96.69 202 HIS A O 1
ATOM 1633 N N . ALA A 1 203 ? -3.643 -21.378 -4.636 1.00 96.88 203 ALA A N 1
ATOM 1634 C CA . ALA A 1 203 ? -2.417 -21.245 -3.848 1.00 96.88 203 ALA A CA 1
ATOM 1635 C C . ALA A 1 203 ? -2.364 -22.287 -2.716 1.00 96.88 203 ALA A C 1
ATOM 1637 O O . ALA A 1 203 ? -3.408 -22.809 -2.317 1.00 96.88 203 ALA A O 1
ATOM 1638 N N . PRO A 1 204 ? -1.176 -22.607 -2.167 1.00 96.69 204 PRO A N 1
ATOM 1639 C CA . PRO A 1 204 ? -1.087 -23.383 -0.937 1.00 96.69 204 PRO A CA 1
ATOM 1640 C C . PRO A 1 204 ? -1.852 -22.686 0.197 1.00 96.69 204 PRO A C 1
ATOM 1642 O O . PRO A 1 204 ? -1.514 -21.574 0.592 1.00 96.69 204 PRO A O 1
ATOM 1645 N N . VAL A 1 205 ? -2.879 -23.338 0.741 1.00 97.31 205 VAL A N 1
ATOM 1646 C CA . VAL A 1 205 ? -3.653 -22.798 1.869 1.00 97.31 205 VAL A CA 1
ATOM 1647 C C . VAL A 1 205 ? -2.984 -23.198 3.181 1.00 97.31 205 VAL A C 1
ATOM 1649 O O . VAL A 1 205 ? -2.833 -24.386 3.480 1.00 97.31 205 VAL A O 1
ATOM 1652 N N . LYS A 1 206 ? -2.582 -22.207 3.981 1.00 95.81 206 LYS A N 1
ATOM 1653 C CA . LYS A 1 206 ? -1.929 -22.417 5.284 1.00 95.81 206 LYS A CA 1
ATOM 1654 C C . LYS A 1 206 ? -2.958 -22.638 6.387 1.00 95.81 206 LYS A C 1
ATOM 1656 O O . LYS A 1 206 ? -2.841 -23.573 7.180 1.00 95.81 206 LYS A O 1
ATOM 1661 N N . LYS A 1 207 ? -3.966 -21.766 6.421 1.00 95.75 207 LYS A N 1
ATOM 1662 C CA . LYS A 1 207 ? -5.105 -21.769 7.346 1.00 95.75 207 LYS A CA 1
ATOM 1663 C C . LYS A 1 207 ? -6.139 -20.779 6.815 1.00 95.75 207 LYS A C 1
ATOM 1665 O O . LYS A 1 207 ? -5.756 -19.666 6.492 1.00 95.75 207 LYS A O 1
ATOM 1670 N N . ASP A 1 208 ? -7.423 -21.121 6.810 1.00 96.38 208 ASP A N 1
ATOM 1671 C CA . ASP A 1 208 ? -8.503 -20.155 6.548 1.00 96.38 208 ASP A CA 1
ATOM 1672 C C . ASP A 1 208 ? -8.694 -19.201 7.744 1.00 96.38 208 ASP A C 1
ATOM 1674 O O . ASP A 1 208 ? -9.625 -19.331 8.540 1.00 96.38 208 ASP A O 1
ATOM 1678 N N . LEU A 1 209 ? -7.731 -18.297 7.938 1.00 97.81 209 LEU A N 1
ATOM 1679 C CA . LEU A 1 209 ? -7.727 -17.320 9.024 1.00 97.81 209 LEU A CA 1
ATOM 1680 C C . LEU A 1 209 ? -8.606 -16.116 8.682 1.00 97.81 209 LEU A C 1
ATOM 1682 O O . LEU A 1 209 ? -9.263 -15.578 9.573 1.00 97.81 209 LEU A O 1
ATOM 1686 N N . LEU A 1 210 ? -8.674 -15.735 7.401 1.00 98.62 210 LEU A N 1
ATOM 1687 C CA . LEU A 1 210 ? -9.498 -14.620 6.936 1.00 98.62 210 LEU A CA 1
ATOM 1688 C C . LEU A 1 210 ? -10.963 -14.792 7.341 1.00 98.62 210 LEU A C 1
ATOM 1690 O O . LEU A 1 210 ? -11.577 -13.834 7.804 1.00 98.62 210 LEU A O 1
ATOM 1694 N N . LYS A 1 211 ? -11.509 -16.012 7.252 1.00 98.12 211 LYS A N 1
ATOM 1695 C CA . LYS A 1 211 ? -12.887 -16.287 7.677 1.00 98.12 211 LYS A CA 1
ATOM 1696 C C . LYS A 1 211 ? -13.129 -15.908 9.131 1.00 98.12 211 LYS A C 1
ATOM 1698 O O . LYS A 1 211 ? -14.135 -15.280 9.453 1.00 98.12 211 LYS A O 1
ATOM 1703 N N . GLU A 1 212 ? -12.219 -16.313 10.011 1.00 97.62 212 GLU A N 1
ATOM 1704 C CA . GLU A 1 212 ? -12.325 -16.036 11.440 1.00 97.62 212 GLU A CA 1
ATOM 1705 C C . GLU A 1 212 ? -12.218 -14.532 11.714 1.00 97.62 212 GLU A C 1
ATOM 1707 O O . GLU A 1 212 ? -13.036 -13.996 12.463 1.00 97.62 212 GLU A O 1
ATOM 1712 N N . VAL A 1 213 ? -11.267 -13.850 11.063 1.00 98.44 213 VAL A N 1
ATOM 1713 C CA . VAL A 1 213 ? -11.068 -12.397 11.175 1.00 98.44 213 VAL A CA 1
ATOM 1714 C C . VAL A 1 213 ? -12.320 -11.636 10.742 1.00 98.44 213 VAL A C 1
ATOM 1716 O O . VAL A 1 213 ? -12.834 -10.848 11.532 1.00 98.44 213 VAL A O 1
ATOM 1719 N N . VAL A 1 214 ? -12.864 -11.930 9.557 1.00 98.62 214 VAL A N 1
ATOM 1720 C CA . VAL A 1 214 ? -14.108 -11.331 9.039 1.00 98.62 214 VAL A CA 1
ATOM 1721 C C . VAL A 1 214 ? -15.267 -11.547 10.013 1.00 98.62 214 VAL A C 1
ATOM 1723 O O . VAL A 1 214 ? -15.908 -10.597 10.464 1.00 98.62 214 VAL A O 1
ATOM 1726 N N . GLU A 1 215 ? -15.502 -12.794 10.435 1.00 98.19 215 GLU A N 1
ATOM 1727 C CA . GLU A 1 215 ? -16.603 -13.120 11.345 1.00 98.19 215 GLU A CA 1
ATOM 1728 C C . GLU A 1 215 ? -16.491 -12.442 12.721 1.00 98.19 215 GLU A C 1
ATOM 1730 O O . GLU A 1 215 ? -17.510 -12.306 13.409 1.00 98.19 215 GLU A O 1
ATOM 1735 N N . LYS A 1 216 ? -15.282 -12.118 13.198 1.00 98.12 216 LYS A N 1
ATOM 1736 C CA . LYS A 1 216 ? -15.074 -11.455 14.497 1.00 98.12 216 LYS A CA 1
ATOM 1737 C C . LYS A 1 216 ? -15.101 -9.937 14.361 1.00 98.12 216 LYS A C 1
ATOM 1739 O O . LYS A 1 216 ? -15.789 -9.293 15.147 1.00 98.12 216 LYS A O 1
ATOM 1744 N N . ALA A 1 217 ? -14.445 -9.381 13.347 1.00 98.00 217 ALA A N 1
ATOM 1745 C CA . ALA A 1 217 ? -14.454 -7.950 13.063 1.00 98.00 217 ALA A CA 1
ATOM 1746 C C . ALA A 1 217 ? -15.884 -7.436 12.827 1.00 98.00 217 ALA A C 1
ATOM 1748 O O . ALA A 1 217 ? -16.320 -6.492 13.488 1.00 98.00 217 ALA A O 1
ATOM 1749 N N . HIS A 1 218 ? -16.679 -8.136 12.008 1.00 98.06 218 HIS A N 1
ATOM 1750 C CA . HIS A 1 218 ? -18.049 -7.712 11.689 1.00 98.06 218 HIS A CA 1
ATOM 1751 C C . HIS A 1 218 ? -18.979 -7.736 12.912 1.00 98.06 218 HIS A C 1
ATOM 1753 O O . HIS A 1 218 ? -19.911 -6.936 13.001 1.00 98.06 218 HIS A O 1
ATOM 1759 N N . LYS A 1 219 ? -18.729 -8.613 13.900 1.00 97.38 219 LYS A N 1
ATOM 1760 C CA . LYS A 1 219 ? -19.495 -8.626 15.164 1.00 97.38 219 LYS A CA 1
ATOM 1761 C C . LYS A 1 219 ? -19.283 -7.362 15.991 1.00 97.38 219 LYS A C 1
ATOM 1763 O O . LYS A 1 219 ? -20.196 -6.970 16.714 1.00 97.38 219 LYS A O 1
ATOM 1768 N N . GLU A 1 220 ? -18.114 -6.747 15.866 1.00 96.56 220 GLU A N 1
ATOM 1769 C CA . GLU A 1 220 ? -17.754 -5.498 16.536 1.00 96.56 220 GLU A CA 1
ATOM 1770 C C . GLU A 1 220 ? -17.993 -4.263 15.637 1.00 96.56 220 GLU A C 1
ATOM 1772 O O . GLU A 1 220 ? -17.784 -3.131 16.066 1.00 96.56 220 GLU A O 1
ATOM 1777 N N . GLY A 1 221 ? -18.499 -4.456 14.410 1.00 95.12 221 GLY A N 1
ATOM 1778 C CA . GLY A 1 221 ? -18.764 -3.376 13.452 1.00 95.12 221 GLY A CA 1
ATOM 1779 C C . GLY A 1 221 ? -17.507 -2.819 12.777 1.00 95.12 221 GLY A C 1
ATOM 1780 O O . GLY A 1 221 ? -17.514 -1.666 12.354 1.00 95.12 221 GLY A O 1
ATOM 1781 N N . ILE A 1 222 ? -16.439 -3.616 12.713 1.00 97.44 222 ILE A N 1
ATOM 1782 C CA . ILE A 1 222 ? -15.174 -3.281 12.055 1.00 97.44 222 ILE A CA 1
ATOM 1783 C C . ILE A 1 222 ? -15.186 -3.837 10.629 1.00 97.44 222 ILE A C 1
ATOM 1785 O O . ILE A 1 222 ? -15.480 -5.016 10.445 1.00 97.44 222 ILE A O 1
ATOM 1789 N N . GLN A 1 223 ? -14.824 -2.999 9.658 1.00 98.25 223 GLN A N 1
ATOM 1790 C CA . GLN A 1 223 ? -14.613 -3.370 8.257 1.00 98.25 223 GLN A CA 1
ATOM 1791 C C . GLN A 1 223 ? -13.296 -4.137 8.089 1.00 98.25 223 GLN A C 1
ATOM 1793 O O . GLN A 1 223 ? -12.317 -3.848 8.781 1.00 98.25 223 GLN A O 1
ATOM 1798 N N . VAL A 1 224 ? -13.236 -5.072 7.147 1.00 98.75 224 VAL A N 1
ATOM 1799 C CA . VAL A 1 224 ? -12.047 -5.860 6.824 1.00 98.75 224 VAL A CA 1
ATOM 1800 C C . VAL A 1 224 ? -11.620 -5.623 5.382 1.00 98.75 224 VAL A C 1
ATOM 1802 O O . VAL A 1 224 ? -12.356 -5.883 4.432 1.00 98.75 224 VAL A O 1
ATOM 1805 N N . PHE A 1 225 ? -10.371 -5.193 5.228 1.00 98.88 225 PHE A N 1
ATOM 1806 C CA . PHE A 1 225 ? -9.678 -5.134 3.951 1.00 98.88 225 PHE A CA 1
ATOM 1807 C C . PHE A 1 225 ? -8.627 -6.240 3.899 1.00 98.88 225 PHE A C 1
ATOM 1809 O O . PHE A 1 225 ? -7.735 -6.303 4.747 1.00 98.88 225 PHE A O 1
ATOM 1816 N N . ALA A 1 226 ? -8.718 -7.117 2.903 1.00 98.81 226 ALA A N 1
ATOM 1817 C CA . ALA A 1 226 ? -7.732 -8.169 2.700 1.00 98.81 226 ALA A CA 1
ATOM 1818 C C . ALA A 1 226 ? -6.501 -7.600 1.985 1.00 98.81 226 ALA A C 1
ATOM 1820 O O . ALA A 1 226 ? -6.586 -7.144 0.848 1.00 98.81 226 ALA A O 1
ATOM 1821 N N . TRP A 1 227 ? -5.350 -7.625 2.643 1.00 98.81 227 TRP A N 1
ATOM 1822 C CA . TRP A 1 227 ? -4.078 -7.186 2.086 1.00 98.81 227 TRP A CA 1
ATOM 1823 C C . TRP A 1 227 ? -3.359 -8.352 1.416 1.00 98.81 227 TRP A C 1
ATOM 1825 O O . TRP A 1 227 ? -3.014 -9.340 2.073 1.00 98.81 227 TRP A O 1
ATOM 1835 N N . MET A 1 228 ? -3.189 -8.249 0.096 1.00 98.50 228 MET A N 1
ATOM 1836 C CA . MET A 1 228 ? -2.827 -9.361 -0.776 1.00 98.50 228 MET A CA 1
ATOM 1837 C C . MET A 1 228 ? -1.644 -9.012 -1.686 1.00 98.50 228 MET A C 1
ATOM 1839 O O . MET A 1 228 ? -1.621 -7.945 -2.305 1.00 98.50 228 MET A O 1
ATOM 1843 N N . THR A 1 229 ? -0.685 -9.939 -1.787 1.00 97.31 229 THR A N 1
ATOM 1844 C CA . THR A 1 229 ? 0.403 -9.879 -2.775 1.00 97.31 229 THR A CA 1
ATOM 1845 C C . THR A 1 229 ? -0.140 -9.876 -4.198 1.00 97.31 229 THR A C 1
ATOM 1847 O O . THR A 1 229 ? -1.091 -10.600 -4.509 1.00 97.31 229 THR A O 1
ATOM 1850 N N . THR A 1 230 ? 0.508 -9.102 -5.072 1.00 97.31 230 THR A N 1
ATOM 1851 C CA . THR A 1 230 ? 0.164 -9.046 -6.492 1.00 97.31 230 THR A CA 1
ATOM 1852 C C . THR A 1 230 ? 1.234 -9.679 -7.378 1.00 97.31 230 THR A C 1
ATOM 1854 O O . THR A 1 230 ? 0.913 -10.488 -8.246 1.00 97.31 230 THR A O 1
ATOM 1857 N N . LEU A 1 231 ? 2.503 -9.307 -7.212 1.00 97.25 231 LEU A N 1
ATOM 1858 C CA . LEU A 1 231 ? 3.607 -9.759 -8.066 1.00 97.25 231 LEU A CA 1
ATOM 1859 C C . LEU A 1 231 ? 4.529 -10.763 -7.366 1.00 97.25 231 LEU A C 1
ATOM 1861 O O . LEU A 1 231 ? 5.098 -11.623 -8.038 1.00 97.25 231 LEU A O 1
ATOM 1865 N N . ASP A 1 232 ? 4.667 -10.684 -6.048 1.00 95.75 232 ASP A N 1
ATOM 1866 C CA . ASP A 1 232 ? 5.485 -11.556 -5.209 1.00 95.75 232 ASP A CA 1
ATOM 1867 C C . ASP A 1 232 ? 4.710 -12.802 -4.762 1.00 95.75 232 ASP A C 1
ATOM 1869 O O . ASP A 1 232 ? 4.338 -12.975 -3.606 1.00 95.75 232 ASP A O 1
ATOM 1873 N N . CYS A 1 233 ? 4.447 -13.704 -5.707 1.00 95.50 233 CYS A N 1
ATOM 1874 C CA . CYS A 1 233 ? 3.856 -15.012 -5.422 1.00 95.50 233 CYS A CA 1
ATOM 1875 C C . CYS A 1 233 ? 4.960 -16.088 -5.361 1.00 95.50 233 CYS A C 1
ATOM 1877 O O . CYS A 1 233 ? 5.149 -16.821 -6.344 1.00 95.50 233 CYS A O 1
ATOM 1879 N N . PRO A 1 234 ? 5.701 -16.236 -4.242 1.00 92.81 234 PRO A N 1
ATOM 1880 C CA . PRO A 1 234 ? 6.865 -17.124 -4.152 1.00 92.81 234 PRO A CA 1
ATOM 1881 C C . PRO A 1 234 ? 6.535 -18.592 -4.435 1.00 92.81 234 PRO A C 1
ATOM 1883 O O . PRO A 1 234 ? 7.348 -19.301 -5.030 1.00 92.81 234 PRO A O 1
ATOM 1886 N N . TRP A 1 235 ? 5.326 -19.047 -4.091 1.00 94.31 235 TRP A N 1
ATOM 1887 C CA . TRP A 1 235 ? 4.868 -20.406 -4.397 1.00 94.31 235 TRP A CA 1
ATOM 1888 C C . TRP A 1 235 ? 4.674 -20.648 -5.902 1.00 94.31 235 TRP A C 1
ATOM 1890 O O . TRP A 1 235 ? 4.852 -21.773 -6.358 1.00 94.31 235 TRP A O 1
ATOM 1900 N N . ILE A 1 236 ? 4.364 -19.611 -6.690 1.00 95.19 236 ILE A N 1
ATOM 1901 C CA . ILE A 1 236 ? 4.321 -19.699 -8.157 1.00 95.19 236 ILE A CA 1
ATOM 1902 C C . ILE A 1 236 ? 5.732 -19.621 -8.729 1.00 95.19 236 ILE A C 1
ATOM 1904 O O . ILE A 1 236 ? 6.090 -20.426 -9.588 1.00 95.19 236 ILE A O 1
ATOM 1908 N N . LEU A 1 237 ? 6.551 -18.683 -8.247 1.00 92.12 237 LEU A N 1
ATOM 1909 C CA . LEU A 1 237 ? 7.912 -18.506 -8.752 1.00 92.12 237 LEU A CA 1
ATOM 1910 C C . LEU A 1 237 ? 8.804 -19.729 -8.469 1.00 92.12 237 LEU A C 1
ATOM 1912 O O . LEU A 1 237 ? 9.707 -20.020 -9.251 1.00 92.12 237 LEU A O 1
ATOM 1916 N N . ALA A 1 238 ? 8.534 -20.479 -7.395 1.00 92.06 238 ALA A N 1
ATOM 1917 C CA . ALA A 1 238 ? 9.204 -21.746 -7.105 1.00 92.06 238 ALA A CA 1
ATOM 1918 C C . ALA A 1 238 ? 9.017 -22.789 -8.227 1.00 92.06 238 ALA A C 1
ATOM 1920 O O . ALA A 1 238 ? 9.969 -23.497 -8.566 1.00 92.06 238 ALA A O 1
ATOM 1921 N N . ASP A 1 239 ? 7.823 -22.850 -8.826 1.00 93.06 239 ASP A N 1
ATOM 1922 C CA . ASP A 1 239 ? 7.489 -23.766 -9.926 1.00 93.06 239 ASP A CA 1
ATOM 1923 C C . ASP A 1 239 ? 7.823 -23.179 -11.309 1.00 93.06 239 ASP A C 1
ATOM 1925 O O . ASP A 1 239 ? 8.163 -23.919 -12.237 1.00 93.06 239 ASP A O 1
ATOM 1929 N N . HIS A 1 240 ? 7.761 -21.851 -11.434 1.00 94.88 240 HIS A N 1
ATOM 1930 C CA . HIS A 1 240 ? 7.951 -21.094 -12.671 1.00 94.88 240 HIS A CA 1
ATOM 1931 C C . HIS A 1 240 ? 9.006 -19.982 -12.528 1.00 94.88 240 HIS A C 1
ATOM 1933 O O . HIS A 1 240 ? 8.695 -18.799 -12.704 1.00 94.88 240 HIS A O 1
ATOM 1939 N N . PRO A 1 241 ? 10.278 -20.311 -12.238 1.00 93.50 241 PRO A N 1
ATOM 1940 C CA . PRO A 1 241 ? 11.318 -19.304 -12.020 1.00 93.50 241 PRO A CA 1
ATOM 1941 C C . PRO A 1 241 ? 11.583 -18.438 -13.260 1.00 93.50 241 PRO A C 1
ATOM 1943 O O . PRO A 1 241 ? 12.079 -17.319 -13.147 1.00 93.50 241 PRO A O 1
ATOM 1946 N N . GLU A 1 242 ? 11.248 -18.926 -14.456 1.00 95.25 242 GLU A N 1
ATOM 1947 C CA . GLU A 1 242 ? 11.354 -18.176 -15.706 1.00 95.25 242 GLU A CA 1
ATOM 1948 C C . GLU A 1 242 ? 10.312 -17.058 -15.853 1.00 95.25 242 GLU A C 1
ATOM 1950 O O . GLU A 1 242 ? 10.403 -16.281 -16.800 1.00 95.25 242 GLU A O 1
ATOM 1955 N N . TRP A 1 243 ? 9.321 -16.977 -14.959 1.00 97.00 243 TRP A N 1
ATOM 1956 C CA . TRP A 1 243 ? 8.305 -15.918 -14.957 1.00 97.00 243 TRP A CA 1
ATOM 1957 C C . TRP A 1 243 ? 8.766 -14.644 -14.246 1.00 97.00 243 TRP A C 1
ATOM 1959 O O . TRP A 1 243 ? 8.107 -13.614 -14.383 1.00 97.00 243 TRP A O 1
ATOM 1969 N N . GLY A 1 244 ? 9.875 -14.706 -13.509 1.00 96.56 244 GLY A N 1
ATOM 1970 C CA . GLY A 1 244 ? 10.389 -13.592 -12.721 1.00 96.56 244 GLY A CA 1
ATOM 1971 C C . GLY A 1 244 ? 10.756 -12.358 -13.547 1.00 96.56 244 GLY A C 1
ATOM 1972 O O . GLY A 1 244 ? 11.121 -12.450 -14.724 1.00 96.56 244 GLY A O 1
ATOM 1973 N N . VAL A 1 245 ? 10.693 -11.199 -12.896 1.00 97.56 245 VAL A N 1
ATOM 1974 C CA . VAL A 1 245 ? 11.228 -9.938 -13.417 1.00 97.56 245 VAL A CA 1
ATOM 1975 C C . VAL A 1 245 ? 12.736 -10.065 -13.667 1.00 97.56 245 VAL A C 1
ATOM 1977 O O . VAL A 1 245 ? 13.478 -10.704 -12.911 1.00 97.56 245 VAL A O 1
ATOM 1980 N N . VAL A 1 246 ? 13.198 -9.454 -14.759 1.00 97.62 246 VAL A N 1
ATOM 1981 C CA . VAL A 1 246 ? 14.615 -9.379 -15.120 1.00 97.62 246 VAL A CA 1
ATOM 1982 C C . VAL A 1 246 ? 15.083 -7.931 -15.042 1.00 97.62 246 VAL A C 1
ATOM 1984 O O . VAL A 1 246 ? 14.600 -7.074 -15.779 1.00 97.62 246 VAL A O 1
ATOM 1987 N N . ALA A 1 247 ? 16.093 -7.689 -14.211 1.00 96.69 247 ALA A N 1
ATOM 1988 C CA . ALA A 1 247 ? 16.708 -6.383 -14.021 1.00 96.69 247 ALA A CA 1
ATOM 1989 C C . ALA A 1 247 ? 18.050 -6.278 -14.753 1.00 96.69 247 ALA A C 1
ATOM 1991 O O . ALA A 1 247 ? 18.799 -7.259 -14.871 1.00 96.69 247 ALA A O 1
ATOM 1992 N N . TYR A 1 248 ? 18.412 -5.079 -15.208 1.00 96.31 248 TYR A N 1
ATOM 1993 C CA . TYR A 1 248 ? 19.771 -4.800 -15.670 1.00 96.31 248 TYR A CA 1
ATOM 1994 C C . TYR A 1 248 ? 20.690 -4.429 -14.499 1.00 96.31 248 TYR A C 1
ATOM 1996 O O . TYR A 1 248 ? 20.490 -3.429 -13.814 1.00 96.31 248 TYR A O 1
ATOM 2004 N N . ASN A 1 249 ? 21.752 -5.211 -14.282 1.00 94.38 249 ASN A N 1
ATOM 2005 C CA . ASN A 1 249 ? 22.755 -4.911 -13.265 1.00 94.38 249 ASN A CA 1
ATOM 2006 C C . ASN A 1 249 ? 23.907 -4.090 -13.863 1.0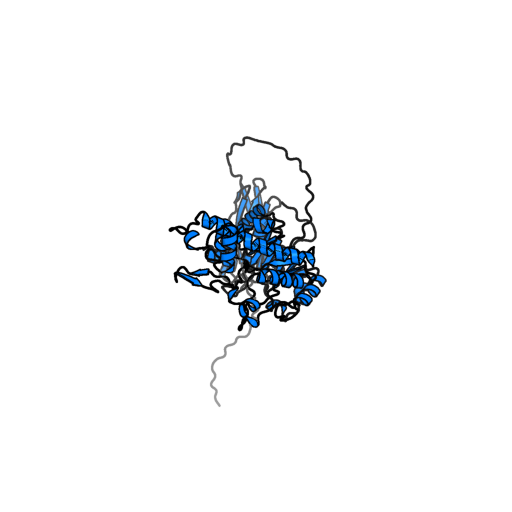0 94.38 249 ASN A C 1
ATOM 2008 O O . ASN A 1 249 ? 24.734 -4.622 -14.613 1.00 94.38 249 ASN A O 1
ATOM 2012 N N . TRP A 1 250 ? 23.985 -2.812 -13.482 1.00 89.44 250 TRP A N 1
ATOM 2013 C CA . TRP A 1 250 ? 24.995 -1.868 -13.968 1.00 89.44 250 TRP A CA 1
ATOM 2014 C C . TRP A 1 250 ? 26.434 -2.262 -13.607 1.00 89.44 250 TRP A C 1
ATOM 2016 O O . TRP A 1 250 ? 27.334 -2.090 -14.425 1.00 89.44 250 TRP A O 1
ATOM 2026 N N . GLU A 1 251 ? 26.684 -2.860 -12.442 1.00 91.88 251 GLU A N 1
ATOM 2027 C CA . GLU A 1 251 ? 28.043 -3.275 -12.055 1.00 91.88 251 GLU A CA 1
ATOM 2028 C C . GLU A 1 251 ? 28.560 -4.448 -12.898 1.00 91.88 251 GLU A C 1
ATOM 2030 O O . GLU A 1 251 ? 29.712 -4.476 -13.335 1.00 91.88 251 GLU A O 1
ATOM 2035 N N . LYS A 1 252 ? 27.699 -5.442 -13.132 1.00 93.69 252 LYS A N 1
ATOM 2036 C CA . LYS A 1 252 ? 28.029 -6.675 -13.857 1.00 93.69 252 LYS A CA 1
ATOM 2037 C C . LYS A 1 252 ? 27.809 -6.546 -15.364 1.00 93.69 252 LYS A C 1
ATOM 2039 O O . LYS A 1 252 ? 28.185 -7.472 -16.084 1.00 93.69 252 LYS A O 1
ATOM 2044 N N . GLN A 1 253 ? 27.206 -5.443 -15.817 1.00 94.38 253 GLN A N 1
ATOM 2045 C CA . GLN A 1 253 ? 26.854 -5.167 -17.213 1.00 94.38 253 GLN A CA 1
ATOM 2046 C C . GLN A 1 253 ? 26.085 -6.337 -17.849 1.00 94.38 253 GLN A C 1
ATOM 2048 O O . GLN A 1 253 ? 26.431 -6.834 -18.923 1.00 94.38 253 GLN A O 1
ATOM 2053 N N . LYS A 1 254 ? 25.090 -6.856 -17.121 1.00 95.88 254 LYS A N 1
ATOM 2054 C CA . LYS A 1 254 ? 24.273 -7.991 -17.565 1.00 95.88 254 LYS A CA 1
ATOM 2055 C C . LYS A 1 254 ? 22.892 -7.978 -16.927 1.00 95.88 254 LYS A C 1
ATOM 2057 O O . LYS A 1 254 ? 22.719 -7.494 -15.811 1.00 95.88 254 LYS A O 1
ATOM 2062 N N . TYR A 1 255 ? 21.958 -8.627 -17.607 1.00 95.44 255 TYR A N 1
ATOM 2063 C CA . TYR A 1 255 ? 20.640 -8.935 -17.074 1.00 95.44 255 TYR A CA 1
ATOM 2064 C C . TYR A 1 255 ? 20.708 -10.049 -16.022 1.00 95.44 255 TYR A C 1
ATOM 2066 O O . TYR A 1 255 ? 21.448 -11.029 -16.188 1.00 95.44 255 TYR A O 1
ATOM 2074 N N . ILE A 1 256 ? 19.967 -9.881 -14.930 1.00 93.88 256 ILE A N 1
ATOM 2075 C CA . ILE A 1 256 ? 19.861 -10.824 -13.813 1.00 93.88 256 ILE A CA 1
ATOM 2076 C C . ILE A 1 256 ? 18.402 -10.949 -13.360 1.00 93.88 256 ILE A C 1
ATOM 2078 O O . ILE A 1 256 ? 17.619 -10.022 -13.518 1.00 93.88 256 ILE A O 1
ATOM 2082 N N . THR A 1 257 ? 18.049 -12.098 -12.794 1.00 89.75 257 THR A N 1
ATOM 2083 C CA . THR A 1 257 ? 16.759 -12.340 -12.128 1.00 89.75 257 THR A CA 1
ATOM 2084 C C . THR A 1 257 ? 16.901 -12.125 -10.622 1.00 89.75 257 THR A C 1
ATOM 2086 O O . THR A 1 257 ? 18.015 -12.242 -10.100 1.00 89.75 257 THR A O 1
ATOM 2089 N N . ASN A 1 258 ? 15.783 -11.889 -9.927 1.00 77.81 258 ASN A N 1
ATOM 2090 C CA . ASN A 1 258 ? 15.705 -11.782 -8.461 1.00 77.81 258 ASN A CA 1
ATOM 2091 C C . ASN A 1 258 ? 16.675 -10.726 -7.897 1.00 77.81 258 ASN A C 1
ATOM 2093 O O . ASN A 1 258 ? 17.492 -11.021 -7.024 1.00 77.81 258 ASN A O 1
ATOM 2097 N N . ALA A 1 259 ? 16.661 -9.526 -8.483 1.00 75.44 259 ALA A N 1
ATOM 2098 C CA . ALA A 1 259 ? 17.586 -8.444 -8.139 1.00 75.44 259 ALA A CA 1
ATOM 2099 C C . ALA A 1 259 ? 17.056 -7.482 -7.064 1.00 75.44 259 ALA A C 1
ATOM 2101 O O . ALA A 1 259 ? 17.854 -6.730 -6.508 1.00 75.44 259 ALA A O 1
ATOM 2102 N N . SER A 1 260 ? 15.754 -7.530 -6.787 1.00 77.31 260 SER A N 1
ATOM 2103 C CA . SER A 1 260 ? 15.045 -6.587 -5.919 1.00 77.31 260 SER A CA 1
ATOM 2104 C C . SER A 1 260 ? 14.657 -7.190 -4.576 1.00 77.31 260 SER A C 1
ATOM 2106 O O . SER A 1 260 ? 14.921 -8.362 -4.308 1.00 77.31 260 SER A O 1
ATOM 2108 N N . TRP A 1 261 ? 14.014 -6.369 -3.744 1.00 74.06 261 TRP A N 1
ATOM 2109 C CA . TRP A 1 261 ? 13.511 -6.733 -2.418 1.00 74.06 261 TRP A CA 1
ATOM 2110 C C . TRP A 1 261 ? 12.476 -7.860 -2.472 1.00 74.06 261 TRP A C 1
ATOM 2112 O O . TRP A 1 261 ? 12.540 -8.787 -1.674 1.00 74.06 261 TRP A O 1
ATOM 2122 N N . TRP A 1 262 ? 11.589 -7.808 -3.466 1.00 85.50 262 TRP A N 1
ATOM 2123 C CA . TRP A 1 262 ? 10.534 -8.792 -3.691 1.00 85.50 262 TRP A CA 1
ATOM 2124 C C . TRP A 1 262 ? 10.850 -9.716 -4.871 1.00 85.50 262 TRP A C 1
ATOM 2126 O O . TRP A 1 262 ? 11.400 -9.279 -5.893 1.00 85.50 262 TRP A O 1
ATOM 2136 N N . LEU A 1 263 ? 10.445 -10.985 -4.778 1.00 90.75 263 LEU A N 1
ATOM 2137 C CA . LEU A 1 263 ? 10.615 -11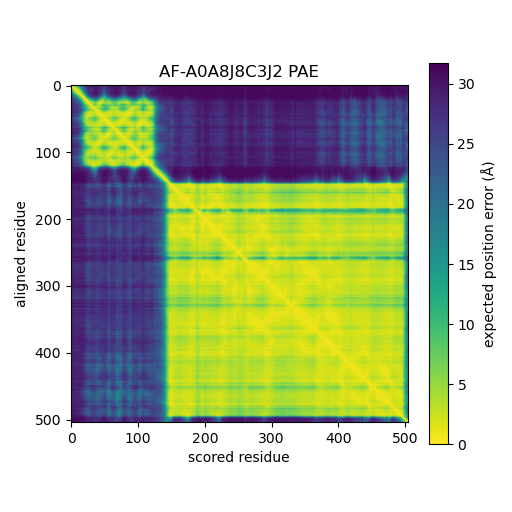.989 -5.829 1.00 90.75 263 LEU A CA 1
ATOM 2138 C C . LEU A 1 263 ? 9.451 -11.919 -6.830 1.00 90.75 263 LEU A C 1
ATOM 2140 O O . LEU A 1 263 ? 8.643 -12.834 -6.986 1.00 90.75 263 LEU A O 1
ATOM 2144 N N . ARG A 1 264 ? 9.396 -10.795 -7.548 1.00 95.56 264 ARG A N 1
ATOM 2145 C CA . ARG A 1 264 ? 8.274 -10.435 -8.419 1.00 95.56 264 ARG A CA 1
ATOM 2146 C C . ARG A 1 264 ? 8.233 -11.243 -9.714 1.00 95.56 264 ARG A C 1
ATOM 2148 O O . ARG A 1 264 ? 9.237 -11.415 -10.411 1.00 95.56 264 ARG A O 1
ATOM 2155 N N . ILE A 1 265 ? 7.029 -11.660 -10.085 1.00 97.19 265 ILE A N 1
ATOM 2156 C CA . ILE A 1 265 ? 6.679 -12.199 -11.398 1.00 97.19 265 ILE A CA 1
ATOM 2157 C C . ILE A 1 265 ? 6.401 -11.042 -12.362 1.00 97.19 265 ILE A C 1
ATOM 2159 O O . ILE A 1 265 ? 5.783 -10.046 -11.997 1.00 97.19 265 ILE A O 1
ATOM 2163 N N . SER A 1 266 ? 6.840 -11.172 -13.616 1.00 98.06 266 SER A N 1
ATOM 2164 C CA . SER A 1 266 ? 6.637 -10.146 -14.639 1.00 98.06 266 SER A CA 1
ATOM 2165 C C . SER A 1 266 ? 5.146 -9.821 -14.829 1.00 98.06 266 SER A C 1
ATOM 2167 O O . SER A 1 266 ? 4.366 -10.722 -15.171 1.00 98.06 266 SER A O 1
ATOM 2169 N N . PRO A 1 267 ? 4.729 -8.541 -14.739 1.00 98.12 267 PRO A N 1
ATOM 2170 C CA . PRO A 1 267 ? 3.349 -8.143 -15.012 1.00 98.12 267 PRO A CA 1
ATOM 2171 C C . PRO A 1 267 ? 2.977 -8.309 -16.491 1.00 98.12 267 PRO A C 1
ATOM 2173 O O . PRO A 1 267 ? 1.812 -8.164 -16.851 1.00 98.12 267 PRO A O 1
ATOM 2176 N N . PHE A 1 268 ? 3.933 -8.612 -17.374 1.00 98.50 268 PHE A N 1
ATOM 2177 C CA . PHE A 1 268 ? 3.691 -8.888 -18.792 1.00 98.50 268 PHE A CA 1
ATOM 2178 C C . PHE A 1 268 ? 3.380 -10.365 -19.067 1.00 98.50 268 PHE A C 1
ATOM 2180 O O . PHE A 1 268 ? 3.033 -10.733 -20.193 1.00 98.50 268 PHE A O 1
ATOM 2187 N N . ASN A 1 269 ? 3.482 -11.230 -18.054 1.00 98.50 269 ASN A N 1
ATOM 2188 C CA . ASN A 1 269 ? 3.135 -12.635 -18.181 1.00 98.50 269 ASN A CA 1
ATOM 2189 C C . ASN A 1 269 ? 1.609 -12.834 -18.115 1.00 98.50 269 ASN A C 1
ATOM 2191 O O . ASN A 1 269 ? 1.006 -12.851 -17.043 1.00 98.50 269 ASN A O 1
ATOM 2195 N N . ASN A 1 270 ? 0.980 -13.063 -19.271 1.00 98.25 270 ASN A N 1
ATOM 2196 C CA . ASN A 1 270 ? -0.470 -13.280 -19.363 1.00 98.25 270 ASN A CA 1
ATOM 2197 C C . ASN A 1 270 ? -0.970 -14.503 -18.571 1.00 98.25 270 ASN A C 1
ATOM 2199 O O . ASN A 1 270 ? -2.118 -14.514 -18.137 1.00 98.25 270 ASN A O 1
ATOM 2203 N N . GLN A 1 271 ? -0.149 -15.543 -18.382 1.00 98.38 271 GLN A N 1
ATOM 2204 C CA . GLN A 1 271 ? -0.551 -16.702 -17.576 1.00 98.38 271 GLN A CA 1
ATOM 2205 C C . GLN A 1 271 ? -0.638 -16.332 -16.095 1.00 98.38 271 GLN A C 1
ATOM 2207 O O . GLN A 1 271 ? -1.573 -16.764 -15.424 1.00 98.38 271 GLN A O 1
ATOM 2212 N N . HIS A 1 272 ? 0.280 -15.488 -15.616 1.00 98.12 272 HIS A N 1
ATOM 2213 C CA . HIS A 1 272 ? 0.228 -14.946 -14.263 1.00 98.12 272 HIS A CA 1
ATOM 2214 C C . HIS A 1 272 ? -0.975 -14.012 -14.064 1.00 98.12 272 HIS A C 1
ATOM 2216 O O . HIS A 1 272 ? -1.694 -14.154 -13.081 1.00 98.12 272 HIS A O 1
ATOM 2222 N N . ARG A 1 273 ? -1.282 -13.140 -15.036 1.00 98.56 273 ARG A N 1
ATOM 2223 C CA . ARG A 1 273 ? -2.496 -12.298 -14.989 1.00 98.56 273 ARG A CA 1
ATOM 2224 C C . ARG A 1 273 ? -3.776 -13.128 -14.847 1.00 98.56 273 ARG A C 1
ATOM 2226 O O . ARG A 1 273 ? -4.606 -12.862 -13.983 1.00 98.56 273 ARG A O 1
ATOM 2233 N N . GLU A 1 274 ? -3.917 -14.184 -15.653 1.00 98.62 274 GLU A N 1
ATOM 2234 C CA . GLU A 1 274 ? -5.067 -15.099 -15.575 1.00 98.62 274 GLU A CA 1
ATOM 2235 C C . GLU A 1 274 ? -5.110 -15.922 -14.284 1.00 98.62 274 GLU A C 1
ATOM 2237 O O . GLU A 1 274 ? -6.183 -16.366 -13.871 1.00 98.62 274 GLU A O 1
ATOM 2242 N N . TYR A 1 275 ? -3.960 -16.152 -13.657 1.00 98.50 275 TYR A N 1
ATOM 2243 C CA . TYR A 1 275 ? -3.873 -16.745 -12.331 1.00 98.50 275 TYR A CA 1
ATOM 2244 C C . TYR A 1 275 ? -4.373 -15.769 -11.254 1.00 98.50 275 TYR A C 1
ATOM 2246 O O . TYR A 1 275 ? -5.281 -16.128 -10.503 1.00 98.50 275 TYR A O 1
ATOM 2254 N N . LEU A 1 276 ? -3.870 -14.528 -11.237 1.00 98.69 276 LEU A N 1
ATOM 2255 C CA . LEU A 1 276 ? -4.244 -13.513 -10.244 1.00 98.69 276 LEU A CA 1
ATOM 2256 C C . LEU A 1 276 ? -5.742 -13.221 -10.260 1.00 98.69 276 LEU A C 1
ATOM 2258 O O . LEU A 1 276 ? -6.362 -13.190 -9.203 1.00 98.69 276 LEU A O 1
ATOM 2262 N N . LYS A 1 277 ? -6.352 -13.108 -11.447 1.00 98.81 277 LYS A N 1
ATOM 2263 C CA . LYS A 1 277 ? -7.806 -12.921 -11.586 1.00 98.81 277 LYS A CA 1
ATOM 2264 C C . LYS A 1 277 ? -8.611 -13.984 -10.838 1.00 98.81 277 LYS A C 1
ATOM 2266 O O . LYS A 1 277 ? -9.621 -13.662 -10.229 1.00 98.81 277 LYS A O 1
ATOM 2271 N N . LYS A 1 278 ? -8.177 -15.248 -10.880 1.00 98.75 278 LYS A N 1
ATOM 2272 C CA . LYS A 1 278 ? -8.877 -16.347 -10.199 1.00 98.75 278 LYS A CA 1
ATOM 2273 C C . LYS A 1 278 ? -8.610 -16.344 -8.701 1.00 98.75 278 LYS A C 1
ATOM 2275 O O . LYS A 1 278 ? -9.542 -16.503 -7.927 1.00 98.75 278 LYS A O 1
ATOM 2280 N N . LEU A 1 279 ? -7.358 -16.122 -8.303 1.00 98.75 279 LEU A N 1
ATOM 2281 C CA . LEU A 1 279 ? -6.974 -16.047 -6.896 1.00 98.75 279 LEU A CA 1
ATOM 2282 C C . LEU A 1 279 ? -7.718 -14.917 -6.168 1.00 98.75 279 LEU A C 1
ATOM 2284 O O . LEU A 1 279 ? -8.281 -15.130 -5.099 1.00 98.75 279 LEU A O 1
ATOM 2288 N N . TYR A 1 280 ? -7.772 -13.730 -6.773 1.00 98.88 280 TYR A N 1
ATOM 2289 C CA . TYR A 1 280 ? -8.499 -12.588 -6.224 1.00 98.88 280 TYR A CA 1
ATOM 2290 C C . TYR A 1 280 ? -10.023 -12.784 -6.294 1.00 98.88 280 TYR A C 1
ATOM 2292 O O . TYR A 1 280 ? -10.727 -12.336 -5.395 1.00 98.88 280 TYR A O 1
ATOM 2300 N N . ALA A 1 281 ? -10.553 -13.487 -7.304 1.00 98.75 281 ALA A N 1
ATOM 2301 C CA . ALA A 1 281 ? -11.973 -13.850 -7.345 1.00 98.75 281 ALA A CA 1
ATOM 2302 C C . ALA A 1 281 ? -12.369 -14.845 -6.235 1.00 98.75 281 ALA A C 1
ATOM 2304 O O . ALA A 1 281 ? -13.487 -14.757 -5.726 1.00 98.75 281 ALA A O 1
ATOM 2305 N N . ASP A 1 282 ? -11.475 -15.760 -5.837 1.00 98.75 282 ASP A N 1
ATOM 2306 C CA . ASP A 1 282 ? -11.667 -16.621 -4.659 1.00 98.75 282 ASP A CA 1
ATOM 2307 C C . ASP A 1 282 ? -11.632 -15.792 -3.364 1.00 98.75 282 ASP A C 1
ATOM 2309 O O . ASP A 1 282 ? -12.511 -15.939 -2.514 1.00 98.75 282 ASP A O 1
ATOM 2313 N N . LEU A 1 283 ? -10.678 -14.860 -3.240 1.00 98.69 283 LEU A N 1
ATOM 2314 C CA . LEU A 1 283 ? -10.594 -13.933 -2.104 1.00 98.69 283 LEU A CA 1
ATOM 2315 C C . LEU A 1 283 ? -11.873 -13.086 -1.960 1.00 98.69 283 LEU A C 1
ATOM 2317 O O . LEU A 1 283 ? -12.384 -12.905 -0.858 1.00 98.69 283 LEU A O 1
ATOM 2321 N N . ALA A 1 284 ? -12.439 -12.635 -3.079 1.00 98.56 284 ALA A N 1
ATOM 2322 C CA . ALA A 1 284 ? -13.667 -11.847 -3.128 1.00 98.56 284 ALA A CA 1
ATOM 2323 C C . ALA A 1 284 ? -14.939 -12.615 -2.719 1.00 98.56 284 ALA A C 1
ATOM 2325 O O . ALA A 1 284 ? -15.989 -11.997 -2.563 1.00 98.56 284 ALA A O 1
ATOM 2326 N N . GLN A 1 285 ? -14.880 -13.944 -2.545 1.00 98.50 285 GLN A N 1
ATOM 2327 C CA . GLN A 1 285 ? -16.007 -14.727 -2.009 1.00 98.50 285 GLN A CA 1
ATOM 2328 C C . GLN A 1 285 ? -16.258 -14.449 -0.520 1.00 98.50 285 GLN A C 1
ATOM 2330 O O . GLN A 1 285 ? -17.321 -14.795 0.003 1.00 98.50 285 GLN A O 1
ATOM 2335 N N . TYR A 1 286 ? -15.272 -13.880 0.174 1.00 98.69 286 TYR A N 1
ATOM 2336 C CA . TYR A 1 286 ? -15.394 -13.478 1.566 1.00 98.69 286 TYR A CA 1
ATOM 2337 C C . TYR A 1 286 ? -16.201 -12.181 1.676 1.00 98.69 286 TYR A C 1
ATOM 2339 O O . TYR A 1 286 ? -16.175 -11.332 0.787 1.00 98.69 286 TYR A O 1
ATOM 2347 N N . ASP A 1 287 ? -16.913 -12.029 2.791 1.00 98.06 287 ASP A N 1
ATOM 2348 C CA . ASP A 1 287 ? -17.623 -10.796 3.144 1.00 98.06 287 ASP A CA 1
ATOM 2349 C C . ASP A 1 287 ? -16.590 -9.761 3.616 1.00 98.06 287 ASP A C 1
ATOM 2351 O O . ASP A 1 287 ? -16.370 -9.612 4.807 1.00 98.06 287 ASP A O 1
ATOM 2355 N N . ILE A 1 288 ? -15.859 -9.158 2.679 1.00 98.62 288 ILE A N 1
ATOM 2356 C CA . ILE A 1 288 ? -14.846 -8.121 2.926 1.00 98.62 288 ILE A CA 1
ATOM 2357 C C . ILE A 1 288 ? -15.263 -6.820 2.244 1.00 98.62 288 ILE A C 1
ATOM 2359 O O . ILE A 1 288 ? -15.824 -6.836 1.143 1.00 98.62 288 ILE A O 1
ATOM 2363 N N . GLU A 1 289 ? -14.946 -5.686 2.864 1.00 98.56 289 GLU A N 1
ATOM 2364 C CA . GLU A 1 289 ? -15.213 -4.366 2.290 1.00 98.56 289 GLU A CA 1
ATOM 2365 C C . GLU A 1 289 ? -14.231 -4.001 1.178 1.00 98.56 289 GLU A C 1
ATOM 2367 O O . GLU A 1 289 ? -14.579 -3.225 0.286 1.00 98.56 289 GLU A O 1
ATOM 2372 N N . GLY A 1 290 ? -13.021 -4.561 1.185 1.00 98.62 290 GLY A N 1
ATOM 2373 C CA . GLY A 1 290 ? -12.073 -4.297 0.115 1.00 98.62 290 GLY A CA 1
ATOM 2374 C C . GLY A 1 290 ? -10.808 -5.138 0.115 1.00 98.62 290 GLY A C 1
ATOM 2375 O O . GLY A 1 290 ? -10.585 -5.994 0.970 1.00 98.62 290 GLY A O 1
ATOM 2376 N N . ILE A 1 291 ? -9.966 -4.871 -0.877 1.00 98.94 291 ILE A N 1
ATOM 2377 C CA . ILE A 1 291 ? -8.673 -5.520 -1.078 1.00 98.94 291 ILE A CA 1
ATOM 2378 C C . ILE A 1 291 ? -7.591 -4.445 -1.193 1.00 98.94 291 ILE A C 1
ATOM 2380 O O . ILE A 1 291 ? -7.749 -3.467 -1.929 1.00 98.94 291 ILE A O 1
ATOM 2384 N N . VAL A 1 292 ? -6.488 -4.638 -0.471 1.00 98.88 292 VAL A N 1
ATOM 2385 C CA . VAL A 1 292 ? -5.272 -3.824 -0.585 1.00 98.88 292 VAL A CA 1
ATOM 2386 C C . VAL A 1 292 ? -4.279 -4.558 -1.472 1.00 98.88 292 VAL A C 1
ATOM 2388 O O . VAL A 1 292 ? -3.866 -5.675 -1.152 1.00 98.88 292 VAL A O 1
ATOM 2391 N N . PHE A 1 293 ? -3.907 -3.929 -2.581 1.00 98.88 293 PHE A N 1
ATOM 2392 C CA . PHE A 1 293 ? -2.821 -4.377 -3.442 1.00 98.88 293 PHE A CA 1
ATOM 2393 C C . PHE A 1 293 ? -1.501 -3.987 -2.785 1.00 98.88 293 PHE A C 1
ATOM 2395 O O . PHE A 1 293 ? -1.263 -2.803 -2.546 1.00 98.88 293 PHE A O 1
ATOM 2402 N N . GLN A 1 294 ? -0.695 -5.001 -2.483 1.00 97.81 294 GLN A N 1
ATOM 2403 C CA . GLN A 1 294 ? 0.588 -4.885 -1.798 1.00 97.81 294 GLN A CA 1
ATOM 2404 C C . GLN A 1 294 ? 1.607 -4.007 -2.549 1.00 97.81 294 GLN A C 1
ATOM 2406 O O . GLN A 1 294 ? 1.541 -3.822 -3.766 1.00 97.81 294 GLN A O 1
ATOM 2411 N N . ASP A 1 295 ? 2.589 -3.503 -1.800 1.00 95.69 295 ASP A N 1
ATOM 2412 C CA . ASP A 1 295 ? 3.729 -2.704 -2.267 1.00 95.69 295 ASP A CA 1
ATOM 2413 C C . ASP A 1 295 ? 4.737 -3.468 -3.152 1.00 95.69 295 ASP A C 1
ATOM 2415 O O . ASP A 1 295 ? 5.715 -2.894 -3.627 1.00 95.69 295 ASP A O 1
ATOM 2419 N N . ASP A 1 296 ? 4.472 -4.739 -3.461 1.00 97.00 296 ASP A N 1
ATOM 2420 C CA . ASP A 1 296 ? 5.185 -5.523 -4.470 1.00 97.00 296 ASP A CA 1
ATOM 2421 C C . ASP A 1 296 ? 4.805 -5.114 -5.906 1.00 97.00 296 ASP A C 1
ATOM 2423 O O . ASP A 1 296 ? 5.470 -5.498 -6.873 1.00 97.00 296 ASP A O 1
ATOM 2427 N N . LEU A 1 297 ? 3.756 -4.302 -6.057 1.00 97.69 297 LEU A N 1
ATOM 2428 C CA . LEU A 1 297 ? 3.257 -3.763 -7.315 1.00 97.69 297 LEU A CA 1
ATOM 2429 C C . LEU A 1 297 ? 4.087 -2.557 -7.800 1.00 97.69 297 LEU A C 1
ATOM 2431 O O . LEU A 1 297 ? 3.622 -1.414 -7.820 1.00 97.69 297 LEU A O 1
ATOM 2435 N N . TYR A 1 298 ? 5.320 -2.821 -8.228 1.00 97.56 298 TYR A N 1
ATOM 2436 C CA . TYR A 1 298 ? 6.218 -1.827 -8.829 1.00 97.56 298 TYR A CA 1
ATOM 2437 C C . TYR A 1 298 ? 7.160 -2.457 -9.862 1.00 97.56 298 TYR A C 1
ATOM 2439 O O . TYR A 1 298 ? 7.294 -3.681 -9.937 1.00 97.56 298 TYR A O 1
ATOM 2447 N N . LEU A 1 299 ? 7.830 -1.616 -10.655 1.00 97.62 299 LEU A N 1
ATOM 2448 C CA . LEU A 1 299 ? 8.961 -1.983 -11.518 1.00 97.62 299 LEU A CA 1
ATOM 2449 C C . LEU A 1 299 ? 10.060 -0.921 -11.435 1.00 97.62 299 LEU A C 1
ATOM 2451 O O . LEU A 1 299 ? 9.803 0.241 -11.766 1.00 97.62 299 LEU A O 1
ATOM 2455 N N . GLU A 1 300 ? 11.281 -1.337 -11.094 1.00 94.88 300 GLU A N 1
ATOM 2456 C CA . GLU A 1 300 ? 12.435 -0.439 -10.968 1.00 94.88 300 GLU A CA 1
ATOM 2457 C C . GLU A 1 300 ? 12.842 0.205 -12.302 1.00 94.88 300 GLU A C 1
ATOM 2459 O O . GLU A 1 300 ? 12.463 -0.236 -13.394 1.00 94.88 300 GLU A O 1
ATOM 2464 N N . ASP A 1 301 ? 13.643 1.267 -12.246 1.00 93.69 301 ASP A N 1
ATOM 2465 C CA . ASP A 1 301 ? 14.145 1.995 -13.419 1.00 93.69 301 ASP A CA 1
ATOM 2466 C C . ASP A 1 301 ? 15.186 1.209 -14.248 1.00 93.69 301 ASP A C 1
ATOM 2468 O O . ASP A 1 301 ? 15.643 1.660 -15.299 1.00 93.69 301 ASP A O 1
ATOM 2472 N N . ASN A 1 302 ? 15.479 -0.025 -13.845 1.00 95.50 302 ASN A N 1
ATOM 2473 C CA . ASN A 1 302 ? 16.253 -1.021 -14.578 1.00 95.50 302 ASN A CA 1
ATOM 2474 C C . ASN A 1 302 ? 15.463 -2.321 -14.854 1.00 95.50 302 ASN A C 1
ATOM 2476 O O . ASN A 1 302 ? 16.078 -3.332 -15.213 1.00 95.50 302 ASN A O 1
ATOM 2480 N N . GLU A 1 303 ? 14.130 -2.292 -14.747 1.00 96.88 303 GLU A N 1
ATOM 2481 C CA . GLU A 1 303 ? 13.203 -3.423 -14.915 1.00 96.88 303 GLU A CA 1
ATOM 2482 C C . GLU A 1 303 ? 11.959 -3.042 -15.730 1.00 96.88 303 GLU A C 1
ATOM 2484 O O . GLU A 1 303 ? 11.548 -1.890 -15.749 1.00 96.88 303 GLU A O 1
ATOM 2489 N N . ASP A 1 304 ? 11.250 -3.951 -16.395 1.00 97.69 304 ASP A N 1
ATOM 2490 C CA . ASP A 1 304 ? 11.476 -5.391 -16.561 1.00 97.69 304 ASP A CA 1
ATOM 2491 C C . ASP A 1 304 ? 12.017 -5.678 -17.973 1.00 97.69 304 ASP A C 1
ATOM 2493 O O . ASP A 1 304 ? 11.496 -5.159 -18.958 1.00 97.69 304 ASP A O 1
ATOM 2497 N N . PHE A 1 305 ? 13.035 -6.532 -18.079 1.00 97.81 305 PHE A N 1
ATOM 2498 C CA . PHE A 1 305 ? 13.649 -6.983 -19.334 1.00 97.81 305 PHE A CA 1
ATOM 2499 C C . PHE A 1 305 ? 13.456 -8.486 -19.590 1.00 97.81 305 PHE A C 1
ATOM 2501 O O . PHE A 1 305 ? 14.234 -9.109 -20.317 1.00 97.81 305 PHE A O 1
ATOM 2508 N N . SER A 1 306 ? 12.444 -9.097 -18.971 1.00 97.81 306 SER A N 1
ATOM 2509 C CA . SER A 1 306 ? 12.062 -10.485 -19.225 1.00 97.81 306 SER A CA 1
ATOM 2510 C C . SER A 1 306 ? 11.623 -10.680 -20.681 1.00 97.81 306 SER A C 1
ATOM 2512 O O . SER A 1 306 ? 11.271 -9.731 -21.387 1.00 97.81 306 SER A O 1
ATOM 2514 N N . SER A 1 307 ? 11.572 -11.932 -21.149 1.00 97.69 307 SER A N 1
ATOM 2515 C CA . SER A 1 307 ? 11.053 -12.221 -22.494 1.00 97.69 307 SER A CA 1
ATOM 2516 C C . SER A 1 307 ? 9.594 -11.783 -22.673 1.00 97.69 307 SER A C 1
ATOM 2518 O O . SER A 1 307 ? 9.191 -11.456 -23.787 1.00 97.69 307 SER A O 1
ATOM 2520 N N . TYR A 1 308 ? 8.810 -11.750 -21.588 1.00 98.31 308 TYR A N 1
ATOM 2521 C CA . TYR A 1 308 ? 7.424 -11.275 -21.597 1.00 98.31 308 TYR A CA 1
ATOM 2522 C C . TYR A 1 308 ? 7.356 -9.760 -21.825 1.00 98.31 308 TYR A C 1
ATOM 2524 O O . TYR A 1 308 ? 6.587 -9.294 -22.669 1.00 98.31 308 TYR A O 1
ATOM 2532 N N . ALA A 1 309 ? 8.201 -8.999 -21.123 1.00 98.38 309 ALA A N 1
ATOM 2533 C CA . ALA A 1 309 ? 8.338 -7.560 -21.315 1.00 98.38 309 ALA A CA 1
ATOM 2534 C C . ALA A 1 309 ? 8.853 -7.224 -22.722 1.00 98.38 309 ALA A C 1
ATOM 2536 O O . ALA A 1 309 ? 8.284 -6.362 -23.388 1.00 98.38 309 ALA A O 1
ATOM 2537 N N . GLU A 1 310 ? 9.868 -7.940 -23.219 1.00 98.31 310 GLU A N 1
ATOM 2538 C CA . GLU A 1 310 ? 10.410 -7.736 -24.569 1.00 98.31 310 GLU A CA 1
ATOM 2539 C C . GLU A 1 310 ? 9.349 -7.980 -25.656 1.00 98.31 310 GLU A C 1
ATOM 2541 O O . GLU A 1 310 ? 9.211 -7.173 -26.581 1.00 98.31 310 GLU A O 1
ATOM 2546 N N . GLU A 1 311 ? 8.574 -9.066 -25.551 1.00 98.38 311 GLU A N 1
ATOM 2547 C CA . GLU A 1 311 ? 7.500 -9.368 -26.502 1.00 98.38 311 GLU A CA 1
ATOM 2548 C C . GLU A 1 311 ? 6.399 -8.299 -26.470 1.00 98.38 311 GLU A C 1
ATOM 2550 O O . GLU A 1 311 ? 5.979 -7.815 -27.527 1.00 98.38 311 GLU A O 1
ATOM 2555 N N . SER A 1 312 ? 5.969 -7.896 -25.270 1.00 98.38 312 SER A N 1
ATOM 2556 C CA . SER A 1 312 ? 4.957 -6.854 -25.077 1.00 98.38 312 SER A CA 1
ATOM 2557 C C . SER A 1 312 ? 5.424 -5.500 -25.626 1.00 98.38 312 SER A C 1
ATOM 2559 O O . SER A 1 312 ? 4.729 -4.881 -26.435 1.00 98.38 312 SER A O 1
ATOM 2561 N N . TYR A 1 313 ? 6.646 -5.078 -25.289 1.00 98.44 313 TYR A N 1
ATOM 2562 C CA . TYR A 1 313 ? 7.229 -3.816 -25.746 1.00 98.44 313 TYR A CA 1
ATOM 2563 C C . TYR A 1 313 ? 7.385 -3.780 -27.269 1.00 98.44 313 TYR A C 1
ATOM 2565 O O . TYR A 1 313 ? 7.029 -2.800 -27.925 1.00 98.44 313 TYR A O 1
ATOM 2573 N N . LYS A 1 314 ? 7.858 -4.880 -27.868 1.00 98.19 314 LYS A N 1
ATOM 2574 C CA . LYS A 1 314 ? 8.001 -4.998 -29.323 1.00 98.19 314 LYS A CA 1
ATOM 2575 C C . LYS A 1 314 ? 6.666 -4.947 -30.051 1.00 98.19 314 LYS A C 1
ATOM 2577 O O . LYS A 1 314 ? 6.608 -4.427 -31.164 1.00 98.19 314 LYS A O 1
ATOM 2582 N N . LYS A 1 315 ? 5.610 -5.501 -29.457 1.00 97.88 315 LYS A N 1
ATOM 2583 C CA . LYS A 1 315 ? 4.256 -5.432 -30.011 1.00 97.88 315 LYS A CA 1
ATOM 2584 C C . LYS A 1 315 ? 3.708 -4.003 -29.986 1.00 97.88 315 LYS A C 1
ATOM 2586 O O . LYS A 1 315 ? 3.055 -3.618 -30.949 1.00 97.88 315 LYS A O 1
ATOM 2591 N N . GLU A 1 316 ? 3.981 -3.249 -28.924 1.00 97.69 316 GLU A N 1
ATOM 2592 C CA . GLU A 1 316 ? 3.490 -1.876 -28.751 1.00 97.69 316 GLU A CA 1
ATOM 2593 C C . GLU A 1 316 ? 4.260 -0.864 -29.616 1.00 97.69 316 GLU A C 1
ATOM 2595 O O . GLU A 1 316 ? 3.661 -0.045 -30.308 1.00 97.69 316 GLU A O 1
ATOM 2600 N N . PHE A 1 317 ? 5.594 -0.941 -29.619 1.00 97.81 317 PHE A N 1
ATOM 2601 C CA . PHE A 1 317 ? 6.455 0.089 -30.216 1.00 97.81 317 PHE A CA 1
ATOM 2602 C C . PHE A 1 317 ? 7.164 -0.338 -31.508 1.00 97.81 317 PHE A C 1
ATOM 2604 O O . PHE A 1 317 ? 7.940 0.437 -32.065 1.00 97.81 317 PHE A O 1
ATOM 2611 N N . GLU A 1 318 ? 6.951 -1.572 -31.977 1.00 97.19 318 GLU A N 1
ATOM 2612 C CA . GLU A 1 318 ? 7.591 -2.144 -33.175 1.00 97.19 318 GLU A CA 1
ATOM 2613 C C . GLU A 1 318 ? 9.141 -2.120 -33.142 1.00 97.19 318 GLU A C 1
ATOM 2615 O O . GLU A 1 318 ? 9.804 -2.182 -34.182 1.00 97.19 318 GLU A O 1
ATOM 2620 N N . ARG A 1 319 ? 9.745 -2.076 -31.944 1.00 96.50 319 ARG A N 1
ATOM 2621 C CA . ARG A 1 319 ? 11.204 -2.061 -31.712 1.00 96.50 319 ARG A CA 1
ATOM 2622 C C . ARG A 1 319 ? 11.612 -2.937 -30.521 1.00 96.50 319 ARG A C 1
ATOM 2624 O O . ARG A 1 319 ? 10.771 -3.353 -29.736 1.00 96.50 319 ARG A O 1
ATOM 2631 N N . GLY A 1 320 ? 12.902 -3.253 -30.412 1.00 96.56 320 GLY A N 1
ATOM 2632 C CA . GLY A 1 320 ? 13.433 -4.044 -29.294 1.00 96.56 320 GLY A CA 1
ATOM 2633 C C . GLY A 1 320 ? 13.551 -3.230 -28.004 1.00 96.56 320 GLY A C 1
ATOM 2634 O O . GLY A 1 320 ? 13.804 -2.030 -28.063 1.00 96.56 320 GLY A O 1
ATOM 2635 N N . LEU A 1 321 ? 13.399 -3.902 -26.862 1.00 97.69 321 LEU A N 1
ATOM 2636 C CA . LEU A 1 321 ? 13.569 -3.321 -25.532 1.00 97.69 321 LEU A CA 1
ATOM 2637 C C . LEU A 1 321 ? 15.047 -3.391 -25.112 1.00 97.69 321 LEU A C 1
ATOM 2639 O O . LEU A 1 321 ? 15.642 -4.467 -25.113 1.00 97.69 321 LEU A O 1
ATOM 2643 N N . SER A 1 322 ? 15.657 -2.252 -24.777 1.00 96.00 322 SER A N 1
ATOM 2644 C CA . SER A 1 322 ? 17.070 -2.177 -24.382 1.00 96.00 322 SER A CA 1
ATOM 2645 C C . SER A 1 322 ? 17.297 -1.060 -23.372 1.00 96.00 322 SER A C 1
ATOM 2647 O O . SER A 1 322 ? 16.994 0.097 -23.655 1.00 96.00 322 SER A O 1
ATOM 2649 N N . ILE A 1 323 ? 17.913 -1.390 -22.234 1.00 95.81 323 ILE A N 1
ATOM 2650 C CA . ILE A 1 323 ? 18.221 -0.431 -21.159 1.00 95.81 323 ILE A CA 1
ATOM 2651 C C . ILE A 1 323 ? 19.083 0.734 -21.662 1.00 95.81 323 ILE A C 1
ATOM 2653 O O . ILE A 1 323 ? 18.884 1.878 -21.275 1.00 95.81 323 ILE A O 1
ATOM 2657 N N . HIS A 1 324 ? 19.988 0.466 -22.609 1.00 95.44 324 HIS A N 1
ATOM 2658 C CA . HIS A 1 324 ? 20.893 1.468 -23.176 1.00 95.44 324 HIS A CA 1
ATOM 2659 C C . HIS A 1 324 ? 20.204 2.500 -24.076 1.00 95.44 324 HIS A C 1
ATOM 2661 O O . HIS A 1 324 ? 20.850 3.455 -24.493 1.00 95.44 324 HIS A O 1
ATOM 2667 N N . ASN A 1 325 ? 18.924 2.302 -24.403 1.00 96.75 325 ASN A N 1
ATOM 2668 C CA . ASN A 1 325 ? 18.131 3.318 -25.084 1.00 96.75 325 ASN A CA 1
ATOM 2669 C C . ASN A 1 325 ? 17.344 4.189 -24.096 1.00 96.75 325 ASN A C 1
ATOM 2671 O O . ASN A 1 325 ? 16.884 5.256 -24.491 1.00 96.75 325 ASN A O 1
ATOM 2675 N N . MET A 1 326 ? 17.158 3.739 -22.849 1.00 96.88 326 MET A N 1
ATOM 2676 C CA . MET A 1 326 ? 16.295 4.411 -21.871 1.00 96.88 326 MET A CA 1
ATOM 2677 C C . MET A 1 326 ? 16.988 5.607 -21.229 1.00 96.88 326 MET A C 1
ATOM 2679 O O . MET A 1 326 ? 16.332 6.610 -20.966 1.00 96.88 326 MET A O 1
ATOM 2683 N N . PHE A 1 327 ? 18.311 5.533 -21.073 1.00 95.38 327 PHE A N 1
ATOM 2684 C CA . PHE A 1 327 ? 19.121 6.557 -20.418 1.00 95.38 327 PHE A CA 1
ATOM 2685 C C . PHE A 1 327 ? 20.207 7.109 -21.344 1.00 95.38 327 PHE A C 1
ATOM 2687 O O . PHE A 1 327 ? 20.768 6.381 -22.169 1.00 95.38 327 PHE A O 1
ATOM 2694 N N . ASP A 1 328 ? 20.502 8.402 -21.209 1.00 94.06 328 ASP A N 1
ATOM 2695 C CA . ASP A 1 328 ? 21.660 9.033 -21.840 1.00 94.06 328 ASP A CA 1
ATOM 2696 C C . ASP A 1 328 ? 22.957 8.817 -21.027 1.00 94.06 328 ASP A C 1
ATOM 2698 O O . ASP A 1 328 ? 22.995 8.104 -20.026 1.00 94.06 328 ASP A O 1
ATOM 2702 N N . GLU A 1 329 ? 24.065 9.416 -21.471 1.00 91.50 329 GLU A N 1
ATOM 2703 C CA . GLU A 1 329 ? 25.367 9.306 -20.790 1.00 91.50 329 GLU A CA 1
ATOM 2704 C C . GLU A 1 329 ? 25.429 10.004 -19.415 1.00 91.50 329 GLU A C 1
ATOM 2706 O O . GLU A 1 329 ? 26.420 9.845 -18.700 1.00 91.50 329 GLU A O 1
ATOM 2711 N N . TYR A 1 330 ? 24.393 10.766 -19.052 1.00 91.31 330 TYR A N 1
ATOM 2712 C CA . TYR A 1 330 ? 24.251 11.508 -17.799 1.00 91.31 330 TYR A CA 1
ATOM 2713 C C . TYR A 1 330 ? 23.126 10.957 -16.912 1.00 91.31 330 TYR A C 1
ATOM 2715 O O . TYR A 1 330 ? 22.764 11.622 -15.944 1.00 91.31 330 TYR A O 1
ATOM 2723 N N . ASP A 1 331 ? 22.598 9.769 -17.226 1.00 87.00 331 ASP A N 1
ATOM 2724 C CA . ASP A 1 331 ? 21.523 9.107 -16.477 1.00 87.00 331 ASP A CA 1
ATOM 2725 C C . ASP A 1 331 ? 20.170 9.852 -16.500 1.00 87.00 331 ASP A C 1
ATOM 2727 O O . ASP A 1 331 ? 19.308 9.678 -15.633 1.00 87.00 331 ASP A O 1
ATOM 2731 N N . ASN A 1 332 ? 19.955 10.683 -17.526 1.00 90.62 332 ASN A N 1
ATOM 2732 C CA . ASN A 1 332 ? 18.640 11.254 -17.806 1.00 90.62 332 ASN A CA 1
ATOM 2733 C C . ASN A 1 332 ? 17.848 10.320 -18.717 1.00 90.62 332 ASN A C 1
ATOM 2735 O O . ASN A 1 332 ? 18.413 9.695 -19.622 1.00 90.62 332 ASN A O 1
ATOM 2739 N N . LEU A 1 333 ? 16.527 10.289 -18.535 1.00 94.81 333 LEU A N 1
ATOM 2740 C CA . LEU A 1 333 ? 15.635 9.591 -19.451 1.00 94.81 333 LEU A CA 1
ATOM 2741 C C . LEU A 1 333 ? 15.744 10.193 -20.858 1.00 94.81 333 LEU A C 1
ATOM 2743 O O . LEU A 1 333 ? 15.677 11.406 -21.071 1.00 94.81 333 LEU A O 1
ATOM 2747 N N . THR A 1 334 ? 15.915 9.327 -21.852 1.00 98.00 334 THR A N 1
ATOM 2748 C CA . THR A 1 334 ? 15.749 9.715 -23.255 1.00 98.00 334 THR A CA 1
ATOM 2749 C C . THR A 1 334 ? 14.252 9.811 -23.584 1.00 98.00 334 THR A C 1
ATOM 2751 O O . THR A 1 334 ? 13.423 9.299 -22.833 1.00 98.00 334 THR A O 1
ATOM 2754 N N . PRO A 1 335 ? 13.851 10.349 -24.753 1.00 97.75 335 PRO A N 1
ATOM 2755 C CA . PRO A 1 335 ? 12.452 10.273 -25.183 1.00 97.75 335 PRO A CA 1
ATOM 2756 C C . PRO A 1 335 ? 11.892 8.841 -25.264 1.00 97.75 335 PRO A C 1
ATOM 2758 O O . PRO A 1 335 ? 10.688 8.649 -25.142 1.00 97.75 335 PRO A O 1
ATOM 2761 N N . GLU A 1 336 ? 12.744 7.835 -25.495 1.00 97.75 336 GLU A N 1
ATOM 2762 C CA . GLU A 1 336 ? 12.350 6.421 -25.432 1.00 97.75 336 GLU A CA 1
ATOM 2763 C C . GLU A 1 336 ? 12.218 5.936 -23.982 1.00 97.75 336 GLU A C 1
ATOM 2765 O O . GLU A 1 336 ? 11.297 5.175 -23.698 1.00 97.75 336 GLU A O 1
ATOM 2770 N N . GLY A 1 337 ? 13.074 6.428 -23.080 1.00 98.00 337 GLY A N 1
ATOM 2771 C CA . GLY A 1 337 ? 12.975 6.208 -21.637 1.00 98.00 337 GLY A CA 1
ATOM 2772 C C . GLY A 1 337 ? 11.672 6.737 -21.040 1.00 98.00 337 GLY A C 1
ATOM 2773 O O . GLY A 1 337 ? 10.996 6.002 -20.331 1.00 98.00 337 GLY A O 1
ATOM 2774 N N . GLU A 1 338 ? 11.259 7.955 -21.394 1.00 97.81 338 GLU A N 1
ATOM 2775 C CA . GLU A 1 338 ? 9.972 8.529 -20.957 1.00 97.81 338 GLU A CA 1
ATOM 2776 C C . GLU A 1 338 ? 8.782 7.661 -21.402 1.00 97.81 338 GLU A C 1
ATOM 2778 O O . GLU A 1 338 ? 7.930 7.281 -20.602 1.00 97.81 338 GLU A O 1
ATOM 2783 N N . GLN A 1 339 ? 8.766 7.247 -22.678 1.00 98.06 339 GLN A N 1
ATOM 2784 C CA . GLN A 1 339 ? 7.736 6.338 -23.201 1.00 98.06 339 GLN A CA 1
ATOM 2785 C C . GLN A 1 339 ? 7.741 4.980 -22.498 1.00 98.06 339 GLN A C 1
ATOM 2787 O O . GLN A 1 339 ? 6.697 4.344 -22.359 1.00 98.06 339 GLN A O 1
ATOM 2792 N N . TRP A 1 340 ? 8.921 4.505 -22.107 1.00 98.56 340 TRP A N 1
ATOM 2793 C CA . TRP A 1 340 ? 9.075 3.253 -21.387 1.00 98.56 340 TRP A CA 1
ATOM 2794 C C . TRP A 1 340 ? 8.552 3.355 -19.952 1.00 98.56 340 TRP A C 1
ATOM 2796 O O . TRP A 1 340 ? 7.834 2.452 -19.529 1.00 98.56 340 TRP A O 1
ATOM 2806 N N . VAL A 1 341 ? 8.815 4.456 -19.241 1.00 98.56 341 VAL A N 1
ATOM 2807 C CA . VAL A 1 341 ? 8.228 4.731 -17.919 1.00 98.56 341 VAL A CA 1
ATOM 2808 C C . VAL A 1 341 ? 6.700 4.752 -18.003 1.00 98.56 341 VAL A C 1
ATOM 2810 O O . VAL A 1 341 ? 6.048 3.979 -17.301 1.00 98.56 341 VAL A O 1
ATOM 2813 N N . ASP A 1 342 ? 6.130 5.530 -18.929 1.00 98.50 342 ASP A N 1
ATOM 2814 C CA . ASP A 1 342 ? 4.677 5.586 -19.152 1.00 98.50 342 ASP A CA 1
ATOM 2815 C C . ASP A 1 342 ? 4.085 4.195 -19.432 1.00 98.50 342 ASP A C 1
ATOM 2817 O O . ASP A 1 342 ? 3.029 3.823 -18.910 1.00 98.50 342 ASP A O 1
ATOM 2821 N N . TRP A 1 343 ? 4.780 3.403 -20.252 1.00 98.69 343 TRP A N 1
ATOM 2822 C CA . TRP A 1 343 ? 4.378 2.045 -20.599 1.00 98.69 343 TRP A CA 1
ATOM 2823 C C . TRP A 1 343 ? 4.386 1.102 -19.392 1.00 98.69 343 TRP A C 1
ATOM 2825 O O . TRP A 1 343 ? 3.443 0.324 -19.245 1.00 98.69 343 TRP A O 1
ATOM 2835 N N . LYS A 1 344 ? 5.389 1.185 -18.506 1.00 98.75 344 LYS A N 1
ATOM 2836 C CA . LYS A 1 344 ? 5.434 0.388 -17.269 1.00 98.75 344 LYS A CA 1
ATOM 2837 C C . LYS A 1 344 ? 4.283 0.746 -16.330 1.00 98.75 344 LYS A C 1
ATOM 2839 O O . LYS A 1 344 ? 3.565 -0.162 -15.908 1.00 98.75 344 LYS A O 1
ATOM 2844 N N . CYS A 1 345 ? 4.058 2.040 -16.077 1.00 98.75 345 CYS A N 1
ATOM 2845 C CA . CYS A 1 345 ? 2.949 2.504 -15.236 1.00 98.75 345 CYS A CA 1
ATOM 2846 C C . CYS A 1 345 ? 1.609 1.984 -15.771 1.00 98.75 345 CYS A C 1
ATOM 2848 O O . CYS A 1 345 ? 0.808 1.398 -15.040 1.00 98.75 345 CYS A O 1
ATOM 2850 N N . LYS A 1 346 ? 1.389 2.119 -17.085 1.00 98.62 346 LYS A N 1
ATOM 2851 C CA . LYS A 1 346 ? 0.175 1.622 -17.737 1.00 98.62 346 LYS A CA 1
ATOM 2852 C C . LYS A 1 346 ? 0.047 0.101 -17.642 1.00 98.62 346 LYS A C 1
ATOM 2854 O O . LYS A 1 346 ? -1.045 -0.396 -17.391 1.00 98.62 346 LYS A O 1
ATOM 2859 N N . ALA A 1 347 ? 1.132 -0.647 -17.831 1.00 98.62 347 ALA A N 1
ATOM 2860 C CA . ALA A 1 347 ? 1.093 -2.105 -17.809 1.00 98.62 347 ALA A CA 1
ATOM 2861 C C . ALA A 1 347 ? 0.692 -2.669 -16.438 1.00 98.62 347 ALA A C 1
ATOM 2863 O O . ALA A 1 347 ? -0.088 -3.628 -16.396 1.00 98.62 347 ALA A O 1
ATOM 2864 N N . LEU A 1 348 ? 1.192 -2.073 -15.347 1.00 98.75 348 LEU A N 1
ATOM 2865 C CA . LEU A 1 348 ? 0.792 -2.417 -13.980 1.00 98.75 348 LEU A CA 1
ATOM 2866 C C . LEU A 1 348 ? -0.693 -2.116 -13.754 1.00 98.75 348 LEU A C 1
ATOM 2868 O O . LEU A 1 348 ? -1.431 -2.973 -13.269 1.00 98.75 348 LEU A O 1
ATOM 2872 N N . MET A 1 349 ? -1.158 -0.938 -14.171 1.00 98.69 349 MET A N 1
ATOM 2873 C CA . MET A 1 349 ? -2.550 -0.529 -13.964 1.00 98.69 349 MET A CA 1
ATOM 2874 C C . MET A 1 349 ? -3.550 -1.304 -14.829 1.00 98.69 349 MET A C 1
ATOM 2876 O O . MET A 1 349 ? -4.619 -1.668 -14.343 1.00 98.69 349 MET A O 1
ATOM 2880 N N . ASP A 1 350 ? -3.195 -1.645 -16.071 1.00 98.56 350 ASP A N 1
ATOM 2881 C CA . ASP A 1 350 ? -4.003 -2.527 -16.920 1.00 98.56 350 ASP A CA 1
ATOM 2882 C C . ASP A 1 350 ? -4.183 -3.905 -16.263 1.00 98.56 350 ASP A C 1
ATOM 2884 O O . ASP A 1 350 ? -5.284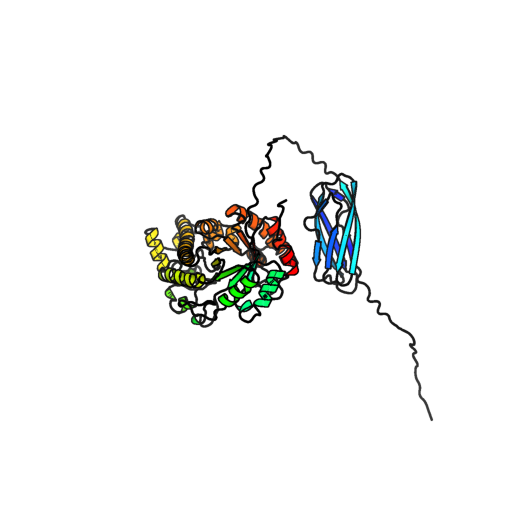 -4.449 -16.257 1.00 98.56 350 ASP A O 1
ATOM 2888 N N . MET A 1 351 ? -3.114 -4.462 -15.677 1.00 98.75 351 MET A N 1
ATOM 2889 C CA . MET A 1 351 ? -3.189 -5.730 -14.946 1.00 98.75 351 MET A CA 1
ATOM 2890 C C . MET A 1 351 ? -4.110 -5.619 -13.731 1.00 98.75 351 MET A C 1
ATOM 2892 O O . MET A 1 351 ? -4.977 -6.468 -13.539 1.00 98.75 351 MET A O 1
ATOM 2896 N N . CYS A 1 352 ? -3.945 -4.565 -12.928 1.00 98.88 352 CYS A N 1
ATOM 2897 C CA . CYS A 1 352 ? -4.789 -4.336 -11.759 1.00 98.88 352 CYS A CA 1
ATOM 2898 C C . CYS A 1 352 ? -6.254 -4.210 -12.163 1.00 98.88 352 CYS A C 1
ATOM 2900 O O . CYS A 1 352 ? -7.112 -4.792 -11.513 1.00 98.88 352 CYS A O 1
ATOM 2902 N N . LYS A 1 353 ? -6.547 -3.530 -13.275 1.00 98.81 353 LYS A N 1
ATOM 2903 C CA . LYS A 1 353 ? -7.905 -3.425 -13.807 1.00 98.81 353 LYS A CA 1
ATOM 2904 C C . LYS A 1 353 ? -8.508 -4.786 -14.146 1.00 98.81 353 LYS A C 1
ATOM 2906 O O . LYS A 1 353 ? -9.647 -5.039 -13.777 1.00 98.81 353 LYS A O 1
ATOM 2911 N N . GLU A 1 354 ? -7.756 -5.669 -14.800 1.00 98.81 354 GLU A N 1
ATOM 2912 C CA . GLU A 1 354 ? -8.226 -7.029 -15.096 1.00 98.81 354 GLU A CA 1
ATOM 2913 C C . GLU A 1 354 ? -8.556 -7.819 -13.816 1.00 98.81 354 GLU A C 1
ATOM 2915 O O . GLU A 1 354 ? -9.536 -8.565 -13.788 1.00 98.81 354 GLU A O 1
ATOM 2920 N N . ILE A 1 355 ? -7.749 -7.651 -12.762 1.00 98.88 355 ILE A N 1
ATOM 2921 C CA . ILE A 1 355 ? -7.956 -8.281 -11.450 1.00 98.88 355 ILE A CA 1
ATOM 2922 C C . ILE A 1 355 ? -9.189 -7.687 -10.755 1.00 98.88 355 ILE A C 1
ATOM 2924 O O . ILE A 1 355 ? -10.055 -8.434 -10.308 1.00 98.88 355 ILE A O 1
ATOM 2928 N N . MET A 1 356 ? -9.292 -6.357 -10.704 1.00 98.88 356 MET A N 1
ATOM 2929 C CA . MET A 1 356 ? -10.419 -5.632 -10.111 1.00 98.88 356 MET A CA 1
ATOM 2930 C C . MET A 1 356 ? -11.743 -5.983 -10.799 1.00 98.88 356 MET A C 1
ATOM 2932 O O . MET A 1 356 ? -12.729 -6.260 -10.120 1.00 98.88 356 MET A O 1
ATOM 2936 N N . ASP A 1 357 ? -11.756 -6.056 -12.133 1.00 98.81 357 ASP A N 1
ATOM 2937 C CA . ASP A 1 357 ? -12.935 -6.458 -12.903 1.00 98.81 357 ASP A CA 1
ATOM 2938 C C . ASP A 1 357 ? -13.369 -7.895 -12.523 1.00 98.81 357 ASP A C 1
ATOM 2940 O O . ASP A 1 357 ? -14.557 -8.142 -12.320 1.00 98.81 357 ASP A O 1
ATOM 2944 N N . ALA A 1 358 ? -12.424 -8.832 -12.350 1.00 98.88 358 ALA A N 1
ATOM 2945 C CA . ALA A 1 358 ? -12.721 -10.205 -11.918 1.00 98.88 358 ALA A CA 1
ATOM 2946 C C . ALA A 1 358 ? -13.242 -10.283 -10.470 1.00 98.88 358 ALA A C 1
ATOM 2948 O O . ALA A 1 358 ? -14.135 -11.077 -10.175 1.00 98.88 358 ALA A O 1
ATOM 2949 N N . VAL A 1 359 ? -12.726 -9.442 -9.570 1.00 98.88 359 VAL A N 1
ATOM 2950 C CA . VAL A 1 359 ? -13.250 -9.306 -8.202 1.00 98.88 359 VAL A CA 1
ATOM 2951 C C . VAL A 1 359 ? -14.683 -8.780 -8.223 1.00 98.88 359 VAL A C 1
ATOM 2953 O O . VAL A 1 359 ? -15.546 -9.345 -7.555 1.00 98.88 359 VAL A O 1
ATOM 2956 N N . HIS A 1 360 ? -14.974 -7.750 -9.020 1.00 98.81 360 HIS A N 1
ATOM 2957 C CA . HIS A 1 360 ? -16.313 -7.156 -9.121 1.00 98.81 360 HIS A CA 1
ATOM 2958 C C . HIS A 1 360 ? -17.358 -8.076 -9.759 1.00 98.81 360 HIS A C 1
ATOM 2960 O O . HIS A 1 360 ? -18.552 -7.894 -9.519 1.00 98.81 360 HIS A O 1
ATOM 2966 N N . GLU A 1 361 ? -16.949 -9.097 -10.519 1.00 98.62 361 GLU A N 1
ATOM 2967 C CA . GLU A 1 361 ? -17.858 -10.170 -10.949 1.00 98.62 361 GLU A CA 1
ATOM 2968 C C . GLU A 1 361 ? -18.387 -11.005 -9.766 1.00 98.62 361 GLU A C 1
ATOM 2970 O O . GLU A 1 361 ? -19.480 -11.572 -9.858 1.00 98.62 361 GLU A O 1
ATOM 2975 N N . VAL A 1 362 ? -17.635 -11.068 -8.661 1.00 98.62 362 VAL A N 1
ATOM 2976 C CA . VAL A 1 362 ? -17.968 -11.818 -7.440 1.00 98.62 362 VAL A CA 1
ATOM 2977 C C . VAL A 1 362 ? -18.561 -10.909 -6.362 1.00 98.62 362 VAL A C 1
ATOM 2979 O O . VAL A 1 362 ? -19.645 -11.193 -5.851 1.00 98.62 362 VAL A O 1
ATOM 2982 N N . ASN A 1 363 ? -17.873 -9.814 -6.041 1.00 98.38 363 ASN A N 1
ATOM 2983 C CA . ASN A 1 363 ? -18.257 -8.825 -5.039 1.00 98.38 363 ASN A CA 1
ATOM 2984 C C . ASN A 1 363 ? -18.273 -7.421 -5.681 1.00 98.38 363 ASN A C 1
ATOM 2986 O O . ASN A 1 363 ? -17.242 -6.744 -5.701 1.00 98.38 363 ASN A O 1
ATOM 2990 N N . PRO A 1 364 ? -19.425 -6.970 -6.221 1.00 98.19 364 PRO A N 1
ATOM 2991 C CA . PRO A 1 364 ? -19.537 -5.693 -6.934 1.00 98.19 364 PRO A CA 1
ATOM 2992 C C . PRO A 1 364 ? -19.285 -4.444 -6.081 1.00 98.19 364 PRO A C 1
ATOM 2994 O O . PRO A 1 364 ? -19.042 -3.375 -6.637 1.00 98.19 364 PRO A O 1
ATOM 2997 N N . ASP A 1 365 ? -19.389 -4.566 -4.756 1.00 97.12 365 ASP A N 1
ATOM 2998 C CA . ASP A 1 365 ? -19.232 -3.453 -3.817 1.00 97.12 365 ASP A CA 1
ATOM 2999 C C . ASP A 1 365 ? -17.806 -3.381 -3.229 1.00 97.12 365 ASP A C 1
ATOM 3001 O O . ASP A 1 365 ? -17.481 -2.411 -2.541 1.00 97.12 365 ASP A O 1
ATOM 3005 N N . CYS A 1 366 ? -16.949 -4.368 -3.538 1.00 98.44 366 CYS A N 1
ATOM 3006 C CA . CYS A 1 366 ? -15.566 -4.448 -3.068 1.00 98.44 366 CYS A CA 1
ATOM 3007 C C . CYS A 1 366 ? -14.764 -3.200 -3.454 1.00 98.44 366 CYS A C 1
ATOM 3009 O O . CYS A 1 366 ? -14.727 -2.798 -4.622 1.00 98.44 366 CYS A O 1
ATOM 3011 N N . LYS A 1 367 ? -14.085 -2.623 -2.464 1.00 98.62 367 LYS A N 1
ATOM 3012 C CA . LYS A 1 367 ? -13.195 -1.471 -2.610 1.00 98.62 367 LYS A CA 1
ATOM 3013 C C . LYS A 1 367 ? -11.759 -1.881 -2.879 1.00 98.62 367 LYS A C 1
ATOM 3015 O O . LYS A 1 367 ? -11.329 -2.953 -2.459 1.00 98.62 367 LYS A O 1
ATOM 3020 N N . PHE A 1 368 ? -11.004 -1.007 -3.539 1.00 98.88 368 PHE A N 1
ATOM 3021 C CA . PHE A 1 368 ? -9.598 -1.263 -3.848 1.00 98.88 368 PHE A CA 1
ATOM 3022 C C . PHE A 1 368 ? -8.677 -0.168 -3.329 1.00 98.88 368 PHE A C 1
ATOM 3024 O O . PHE A 1 368 ? -8.854 1.015 -3.630 1.00 98.88 368 PHE A O 1
ATOM 3031 N N . LEU A 1 369 ? -7.670 -0.595 -2.572 1.00 98.75 369 LEU A N 1
ATOM 3032 C CA . LEU A 1 369 ? -6.560 0.223 -2.098 1.00 98.75 369 LEU A CA 1
ATOM 3033 C C . LEU A 1 369 ? -5.300 -0.209 -2.846 1.00 98.75 369 LEU A C 1
ATOM 3035 O O . LEU A 1 369 ? -5.106 -1.399 -3.093 1.00 98.75 369 LEU A O 1
ATOM 3039 N N . ILE A 1 370 ? -4.436 0.747 -3.163 1.00 98.75 370 ILE A N 1
ATOM 3040 C CA . ILE A 1 370 ? -3.073 0.484 -3.631 1.00 98.75 370 ILE A CA 1
ATOM 3041 C C . ILE A 1 370 ? -2.087 1.001 -2.594 1.00 98.75 370 ILE A C 1
ATOM 3043 O O . ILE A 1 370 ? -2.157 2.178 -2.228 1.00 98.75 370 ILE A O 1
ATOM 3047 N N . ASP A 1 371 ? -1.178 0.142 -2.132 1.00 98.50 371 ASP A N 1
ATOM 3048 C CA . ASP A 1 371 ? -0.016 0.601 -1.380 1.00 98.50 371 ASP A CA 1
ATOM 3049 C C . ASP A 1 371 ? 0.848 1.486 -2.281 1.00 98.50 371 ASP A C 1
ATOM 3051 O O . ASP A 1 371 ? 1.408 1.055 -3.292 1.00 98.50 371 ASP A O 1
ATOM 3055 N N . MET A 1 372 ? 0.892 2.766 -1.922 1.00 98.25 372 MET A N 1
ATOM 3056 C CA . MET A 1 372 ? 1.557 3.811 -2.685 1.00 98.25 372 MET A CA 1
ATOM 3057 C C . MET A 1 372 ? 2.827 4.221 -1.949 1.00 98.25 372 MET A C 1
ATOM 3059 O O . MET A 1 372 ? 2.761 4.648 -0.788 1.00 98.25 372 MET A O 1
ATOM 3063 N N . PHE A 1 373 ? 3.969 4.128 -2.632 1.00 96.62 373 PHE A N 1
ATOM 3064 C CA . PHE A 1 373 ? 5.225 4.695 -2.141 1.00 96.62 373 PHE A CA 1
ATOM 3065 C C . PHE A 1 373 ? 5.036 6.181 -1.821 1.00 96.62 373 PHE A C 1
ATOM 3067 O O . PHE A 1 373 ? 4.267 6.887 -2.483 1.00 96.62 373 PHE A O 1
ATOM 3074 N N . TYR A 1 374 ? 5.692 6.675 -0.774 1.00 96.25 374 TYR A N 1
ATOM 3075 C CA . TYR A 1 374 ? 5.441 8.030 -0.280 1.00 96.25 374 TYR A CA 1
ATOM 3076 C C . TYR A 1 374 ? 5.821 9.102 -1.320 1.00 96.25 374 TYR A C 1
ATOM 3078 O O . TYR A 1 374 ? 5.212 10.174 -1.382 1.00 96.25 374 TYR A O 1
ATOM 3086 N N . GLU A 1 375 ? 6.758 8.779 -2.208 1.00 93.44 375 GLU A N 1
ATOM 3087 C CA . GLU A 1 375 ? 7.153 9.527 -3.395 1.00 93.44 375 GLU A CA 1
ATOM 3088 C C . GLU A 1 375 ? 5.975 9.752 -4.341 1.00 93.44 375 GLU A C 1
ATOM 3090 O O . GLU A 1 375 ? 5.906 10.803 -4.966 1.00 93.44 375 GLU A O 1
ATOM 3095 N N . GLY A 1 376 ? 4.989 8.855 -4.392 1.00 94.06 376 GLY A N 1
ATOM 3096 C CA . GLY A 1 376 ? 3.796 9.016 -5.228 1.00 94.06 376 GLY A CA 1
ATOM 3097 C C . GLY A 1 376 ? 3.015 10.299 -4.934 1.00 94.06 376 GLY A C 1
ATOM 3098 O O . GLY A 1 376 ? 2.339 10.827 -5.816 1.00 94.06 376 GLY A O 1
ATOM 3099 N N . VAL A 1 377 ? 3.153 10.844 -3.719 1.00 94.44 377 VAL A N 1
ATOM 3100 C CA . VAL A 1 377 ? 2.628 12.164 -3.332 1.00 94.44 377 VAL A CA 1
ATOM 3101 C C . VAL A 1 377 ? 3.723 13.199 -3.057 1.00 94.44 377 VAL A C 1
ATOM 3103 O O . VAL A 1 377 ? 3.501 14.396 -3.262 1.00 94.44 377 VAL A O 1
ATOM 3106 N N . TYR A 1 378 ? 4.900 12.778 -2.590 1.00 92.25 378 TYR A N 1
ATOM 3107 C CA . TYR A 1 378 ? 6.011 13.677 -2.279 1.00 92.25 378 TYR A CA 1
ATOM 3108 C C . TYR A 1 378 ? 6.740 14.165 -3.539 1.00 92.25 378 TYR A C 1
ATOM 3110 O O . TYR A 1 378 ? 6.937 15.376 -3.694 1.00 92.25 378 TYR A O 1
ATOM 3118 N N . ASN A 1 379 ? 7.082 13.241 -4.440 1.00 91.31 379 ASN A N 1
ATOM 3119 C CA . ASN A 1 379 ? 7.774 13.467 -5.707 1.00 91.31 379 ASN A CA 1
ATOM 3120 C C . ASN A 1 379 ? 7.269 12.501 -6.811 1.00 91.31 379 ASN A C 1
ATOM 3122 O O . ASN A 1 379 ? 7.909 11.483 -7.096 1.00 91.31 379 ASN A O 1
ATOM 3126 N N . PRO A 1 380 ? 6.116 12.805 -7.442 1.00 92.81 380 PRO A N 1
ATOM 3127 C CA . PRO A 1 380 ? 5.463 11.878 -8.368 1.00 92.81 380 PRO A CA 1
ATOM 3128 C C . PRO A 1 380 ? 6.305 11.502 -9.594 1.00 92.81 380 PRO A C 1
ATOM 3130 O O . PRO A 1 380 ? 6.147 10.409 -10.127 1.00 92.81 380 PRO A O 1
ATOM 3133 N N . GLU A 1 381 ? 7.201 12.380 -10.055 1.00 90.06 381 GLU A N 1
ATOM 3134 C CA . GLU A 1 381 ? 8.077 12.097 -11.201 1.00 90.06 381 GLU A CA 1
ATOM 3135 C C . GLU A 1 381 ? 9.069 10.974 -10.877 1.00 90.06 381 GLU A C 1
ATOM 3137 O O . GLU A 1 381 ? 9.182 10.009 -11.639 1.00 90.06 381 GLU A O 1
ATOM 3142 N N . ASP A 1 382 ? 9.706 11.046 -9.706 1.00 91.25 382 ASP A N 1
ATOM 3143 C CA . ASP A 1 382 ? 10.599 9.988 -9.238 1.00 91.25 382 ASP A CA 1
ATOM 3144 C C . ASP A 1 382 ? 9.815 8.704 -8.952 1.00 91.25 382 ASP A C 1
ATOM 3146 O O . ASP A 1 382 ? 10.238 7.629 -9.367 1.00 91.25 382 ASP A O 1
ATOM 3150 N N . CYS A 1 383 ? 8.618 8.787 -8.368 1.00 95.19 383 CYS A N 1
ATOM 3151 C CA . CYS A 1 383 ? 7.798 7.594 -8.145 1.00 95.19 383 CYS A CA 1
ATOM 3152 C C . CYS A 1 383 ? 7.480 6.840 -9.453 1.00 95.19 383 CYS A C 1
ATOM 3154 O O . CYS A 1 383 ? 7.611 5.615 -9.536 1.00 95.19 383 CYS A O 1
ATOM 3156 N N . ARG A 1 384 ? 7.160 7.576 -10.525 1.00 97.25 384 ARG A N 1
ATOM 3157 C CA . ARG A 1 384 ? 6.936 6.995 -11.858 1.00 97.25 384 ARG A CA 1
ATOM 3158 C C . ARG A 1 384 ? 8.206 6.363 -12.411 1.00 97.25 384 ARG A C 1
ATOM 3160 O O . ARG A 1 384 ? 8.167 5.235 -12.897 1.00 97.25 384 ARG A O 1
ATOM 3167 N N . ARG A 1 385 ? 9.339 7.064 -12.341 1.00 93.69 385 ARG A N 1
ATOM 3168 C CA . ARG A 1 385 ? 10.614 6.567 -12.874 1.00 93.69 385 ARG A CA 1
ATOM 3169 C C . ARG A 1 385 ? 11.091 5.311 -12.135 1.00 93.69 385 ARG A C 1
ATOM 3171 O O . ARG A 1 385 ? 11.402 4.314 -12.791 1.00 93.69 385 ARG A O 1
ATOM 3178 N N . TRP A 1 386 ? 11.129 5.371 -10.805 1.00 90.69 386 TRP A N 1
ATOM 3179 C CA . TRP A 1 386 ? 11.775 4.390 -9.929 1.00 90.69 386 TRP A CA 1
ATOM 3180 C C . TRP A 1 386 ? 10.863 3.239 -9.516 1.00 90.69 386 TRP A C 1
ATOM 3182 O O . TRP A 1 386 ? 11.364 2.155 -9.254 1.00 90.69 386 TRP A O 1
ATOM 3192 N N . PHE A 1 387 ? 9.544 3.437 -9.488 1.00 96.25 387 PHE A N 1
ATOM 3193 C CA . PHE A 1 387 ? 8.598 2.402 -9.056 1.00 96.25 387 PHE A CA 1
ATOM 3194 C C . PHE A 1 387 ? 7.526 2.089 -10.101 1.00 96.25 387 PHE A C 1
ATOM 3196 O O . PHE A 1 387 ? 6.752 1.149 -9.931 1.00 96.25 387 PHE A O 1
ATOM 3203 N N . ALA A 1 388 ? 7.460 2.835 -11.207 1.00 98.12 388 ALA A N 1
ATOM 3204 C CA . ALA A 1 388 ? 6.356 2.738 -12.161 1.00 98.12 388 ALA A CA 1
ATOM 3205 C C . ALA A 1 388 ? 4.973 2.901 -11.496 1.00 98.12 388 ALA A C 1
ATOM 3207 O O . ALA A 1 388 ? 3.976 2.360 -11.979 1.00 98.12 388 ALA A O 1
ATOM 3208 N N . GLN A 1 389 ? 4.908 3.655 -10.394 1.00 97.75 389 GLN A N 1
ATOM 3209 C CA . GLN A 1 389 ? 3.662 4.012 -9.730 1.00 97.75 389 GLN A CA 1
ATOM 3210 C C . GLN A 1 389 ? 3.269 5.445 -10.093 1.00 97.75 389 GLN A C 1
ATOM 3212 O O . GLN A 1 389 ? 4.085 6.364 -10.104 1.00 97.75 389 GLN A O 1
ATOM 3217 N N . ASP A 1 390 ? 1.993 5.623 -10.421 1.00 98.06 390 ASP A N 1
ATOM 3218 C CA . ASP A 1 390 ? 1.401 6.905 -10.786 1.00 98.06 390 ASP A CA 1
ATOM 3219 C C . ASP A 1 390 ? 0.059 7.031 -10.060 1.00 98.06 390 ASP A C 1
ATOM 3221 O O . ASP A 1 390 ? -0.883 6.275 -10.312 1.00 98.06 390 ASP A O 1
ATOM 3225 N N . ALA A 1 391 ? 0.003 7.965 -9.114 1.00 97.25 391 ALA A N 1
ATOM 3226 C CA . ALA A 1 391 ? -1.134 8.172 -8.228 1.00 97.25 391 ALA A CA 1
ATOM 3227 C C . ALA A 1 391 ? -2.425 8.542 -8.978 1.00 97.25 391 ALA A C 1
ATOM 3229 O O . ALA A 1 391 ? -3.492 8.002 -8.678 1.00 97.25 391 ALA A O 1
ATOM 3230 N N . GLU A 1 392 ? -2.348 9.421 -9.980 1.00 97.25 392 GLU A N 1
ATOM 3231 C CA . GLU A 1 392 ? -3.524 9.807 -10.764 1.00 97.25 392 GLU A CA 1
ATOM 3232 C C . GLU A 1 392 ? -3.983 8.655 -11.657 1.00 97.25 392 GLU A C 1
ATOM 3234 O O . GLU A 1 392 ? -5.184 8.382 -11.749 1.00 97.25 392 GLU A O 1
ATOM 3239 N N . LEU A 1 393 ? -3.041 7.944 -12.284 1.00 98.38 393 LEU A N 1
ATOM 3240 C CA . LEU A 1 393 ? -3.353 6.794 -13.125 1.00 98.38 393 LEU A CA 1
ATOM 3241 C C . LEU A 1 393 ? -3.994 5.659 -12.320 1.00 98.38 393 LEU A C 1
ATOM 3243 O O . LEU A 1 393 ? -4.932 5.033 -12.816 1.00 98.38 393 LEU A O 1
ATOM 3247 N N . ALA A 1 394 ? -3.545 5.408 -11.087 1.00 98.56 394 ALA A N 1
ATOM 3248 C CA . ALA A 1 394 ? -4.157 4.417 -10.205 1.00 98.56 394 ALA A CA 1
ATOM 3249 C C . ALA A 1 394 ? -5.636 4.740 -9.952 1.00 98.56 394 ALA A C 1
ATOM 3251 O O . ALA A 1 394 ? -6.519 3.916 -10.215 1.00 98.56 394 ALA A O 1
ATOM 3252 N N . ILE A 1 395 ? -5.933 5.981 -9.562 1.00 98.31 395 ILE A N 1
ATOM 3253 C CA . ILE A 1 395 ? -7.309 6.430 -9.340 1.00 98.31 395 ILE A CA 1
ATOM 3254 C C . ILE A 1 395 ? -8.153 6.369 -10.624 1.00 98.31 395 ILE A C 1
ATOM 3256 O O . ILE A 1 395 ? -9.312 5.952 -10.594 1.00 98.31 395 ILE A O 1
ATOM 3260 N N . GLN A 1 396 ? -7.587 6.740 -11.774 1.00 98.06 396 GLN A N 1
ATOM 3261 C CA . GLN A 1 396 ? -8.269 6.632 -13.070 1.00 98.06 396 GLN A CA 1
ATOM 3262 C C . GLN A 1 396 ? -8.541 5.178 -13.483 1.00 98.06 396 GLN A C 1
ATOM 3264 O O . GLN A 1 396 ? -9.487 4.916 -14.231 1.00 98.06 396 GLN A O 1
ATOM 3269 N N . SER A 1 397 ? -7.728 4.236 -13.004 1.00 98.12 397 SER A N 1
ATOM 3270 C CA . SER A 1 397 ? -7.811 2.818 -13.365 1.00 98.12 397 SER A CA 1
ATOM 3271 C C . SER A 1 397 ? -8.832 2.037 -12.539 1.00 98.12 397 SER A C 1
ATOM 3273 O O . SER A 1 397 ? -9.247 0.959 -12.970 1.00 98.12 397 SER A O 1
ATOM 3275 N N . GLY A 1 398 ? -9.299 2.600 -11.421 1.00 97.94 398 GLY A N 1
ATOM 3276 C CA . GLY A 1 398 ? -10.397 2.047 -10.626 1.00 97.94 398 GLY A CA 1
ATOM 3277 C C . GLY A 1 398 ? -10.119 1.919 -9.132 1.00 97.94 398 GLY A C 1
ATOM 3278 O O . GLY A 1 398 ? -11.030 1.525 -8.413 1.00 97.94 398 GLY A O 1
ATOM 3279 N N . PHE A 1 399 ? -8.917 2.264 -8.658 1.00 98.69 399 PHE A N 1
ATOM 3280 C CA . PHE A 1 399 ? -8.634 2.277 -7.224 1.00 98.69 399 PHE A CA 1
ATOM 3281 C C . PHE A 1 399 ? -9.487 3.335 -6.515 1.00 98.69 399 PHE A C 1
ATOM 3283 O O . PHE A 1 399 ? -9.561 4.488 -6.952 1.00 98.69 399 PHE A O 1
ATOM 3290 N N . ASP A 1 400 ? -10.132 2.941 -5.416 1.00 98.56 400 ASP A N 1
ATOM 3291 C CA . ASP A 1 400 ? -10.931 3.847 -4.590 1.00 98.56 400 ASP A CA 1
ATOM 3292 C C . ASP A 1 400 ? -10.027 4.736 -3.725 1.00 98.56 400 ASP A C 1
ATOM 3294 O O . ASP A 1 400 ? -10.349 5.904 -3.499 1.00 98.56 400 ASP A O 1
ATOM 3298 N N . TYR A 1 401 ? -8.887 4.197 -3.278 1.00 98.56 401 TYR A N 1
ATOM 3299 C CA . TYR A 1 401 ? -7.988 4.864 -2.343 1.00 98.56 401 TYR A CA 1
ATOM 3300 C C . TYR A 1 401 ? -6.512 4.663 -2.698 1.00 98.56 401 TYR A C 1
ATOM 3302 O O . TYR A 1 401 ? -6.072 3.556 -3.016 1.00 98.56 401 TYR A O 1
ATOM 3310 N N . LEU A 1 402 ? -5.728 5.727 -2.541 1.00 98.56 402 LEU A N 1
ATOM 3311 C CA . LEU A 1 402 ? -4.285 5.635 -2.355 1.00 98.56 402 LEU A CA 1
ATOM 3312 C C . LEU A 1 402 ? -3.997 5.339 -0.886 1.00 98.56 402 LEU A C 1
ATOM 3314 O O . LEU A 1 402 ? -4.402 6.112 -0.013 1.00 98.56 402 LEU A O 1
ATOM 3318 N N . TYR A 1 403 ? -3.281 4.250 -0.623 1.00 98.56 403 TYR A N 1
ATOM 3319 C CA . TYR A 1 403 ? -2.833 3.877 0.710 1.00 98.56 403 TYR A CA 1
ATOM 3320 C C . TYR A 1 403 ? -1.357 4.245 0.869 1.00 98.56 403 TYR A C 1
ATOM 3322 O O . TYR A 1 403 ? -0.458 3.456 0.598 1.00 98.56 403 TYR A O 1
ATOM 3330 N N . VAL A 1 404 ? -1.104 5.508 1.216 1.00 98.56 404 VAL A N 1
ATOM 3331 C CA . VAL A 1 404 ? 0.241 6.095 1.181 1.00 98.56 404 VAL A CA 1
ATOM 3332 C C . VAL A 1 404 ? 1.066 5.607 2.363 1.00 98.56 404 VAL A C 1
ATOM 3334 O O . VAL A 1 404 ? 0.703 5.843 3.517 1.00 98.56 404 VAL A O 1
ATOM 3337 N N . MET A 1 405 ? 2.209 4.988 2.073 1.00 97.69 405 MET A N 1
ATOM 3338 C CA . MET A 1 405 ? 3.171 4.467 3.048 1.00 97.69 405 MET A CA 1
ATOM 3339 C C . MET A 1 405 ? 4.012 5.585 3.681 1.00 97.69 405 MET A C 1
ATOM 3341 O O . MET A 1 405 ? 5.206 5.730 3.440 1.00 97.69 405 MET A O 1
ATOM 3345 N N . SER A 1 406 ? 3.366 6.420 4.489 1.00 96.31 406 SER A N 1
ATOM 3346 C CA . SER A 1 406 ? 3.948 7.597 5.141 1.00 96.31 406 SER A CA 1
ATOM 3347 C C . SER A 1 406 ? 4.709 7.262 6.435 1.00 96.31 406 SER A C 1
ATOM 3349 O O . SER A 1 406 ? 4.310 7.650 7.536 1.00 96.31 406 SER A O 1
ATOM 3351 N N . TYR A 1 407 ? 5.798 6.504 6.312 1.00 96.31 407 TYR A N 1
ATOM 3352 C CA . TYR A 1 407 ? 6.583 5.995 7.441 1.00 96.31 407 TYR A CA 1
ATOM 3353 C C . TYR A 1 407 ? 7.704 6.971 7.825 1.00 96.31 407 TYR A C 1
ATOM 3355 O O . TYR A 1 407 ? 8.749 7.033 7.178 1.00 96.31 407 TYR A O 1
ATOM 3363 N N . HIS A 1 408 ? 7.501 7.761 8.882 1.00 95.62 408 HIS A N 1
ATOM 3364 C CA . HIS A 1 408 ? 8.377 8.894 9.195 1.00 95.62 408 HIS A CA 1
ATOM 3365 C C . HIS A 1 408 ? 9.812 8.527 9.614 1.00 95.62 408 HIS A C 1
ATOM 3367 O O . HIS A 1 408 ? 10.704 9.321 9.342 1.00 95.62 408 HIS A O 1
ATOM 3373 N N . HIS A 1 409 ? 10.094 7.355 10.202 1.00 94.19 409 HIS A N 1
ATOM 3374 C CA . HIS A 1 409 ? 11.491 6.925 10.433 1.00 94.19 409 HIS A CA 1
ATOM 3375 C C . HIS A 1 409 ? 12.163 6.490 9.138 1.00 94.19 409 HIS A C 1
ATOM 3377 O O . HIS A 1 409 ? 13.320 6.837 8.911 1.00 94.19 409 HIS A O 1
ATOM 3383 N N . PHE A 1 410 ? 11.440 5.761 8.282 1.00 89.19 410 PHE A N 1
ATOM 3384 C CA . PHE A 1 410 ? 11.953 5.363 6.972 1.00 89.19 410 PHE A CA 1
ATOM 3385 C C . PHE A 1 410 ? 12.318 6.594 6.141 1.00 89.19 410 PHE A C 1
ATOM 3387 O O . PHE A 1 410 ? 13.462 6.742 5.712 1.00 89.19 410 PHE A O 1
ATOM 3394 N N . MET A 1 411 ? 11.380 7.535 6.029 1.00 93.88 411 MET A N 1
ATOM 3395 C CA . MET A 1 411 ? 11.587 8.799 5.329 1.00 93.88 411 MET A CA 1
ATOM 3396 C C . MET A 1 411 ? 12.710 9.633 5.959 1.00 93.88 411 MET A C 1
ATOM 3398 O O . MET A 1 411 ? 13.485 10.248 5.234 1.00 93.88 411 MET A O 1
ATOM 3402 N N . ALA A 1 412 ? 12.829 9.655 7.293 1.00 93.75 412 ALA A N 1
ATOM 3403 C CA . ALA A 1 412 ? 13.911 10.374 7.963 1.00 93.75 412 ALA A CA 1
ATOM 3404 C C . ALA A 1 412 ? 15.293 9.836 7.572 1.00 93.75 412 ALA A C 1
ATOM 3406 O O . ALA A 1 412 ? 16.199 10.617 7.282 1.00 93.75 412 ALA A O 1
ATOM 3407 N N . GLY A 1 413 ? 15.445 8.509 7.527 1.00 88.06 413 GLY A N 1
ATOM 3408 C CA . GLY A 1 413 ? 16.690 7.866 7.116 1.00 88.06 413 GLY A CA 1
ATOM 3409 C C . GLY A 1 413 ? 17.029 8.094 5.643 1.00 88.06 413 GLY A C 1
ATOM 3410 O O . GLY A 1 413 ? 18.185 8.357 5.318 1.00 88.06 413 GLY A O 1
ATOM 3411 N N . GLU A 1 414 ? 16.036 8.010 4.757 1.00 86.06 414 GLU A N 1
ATOM 3412 C CA . GLU A 1 414 ? 16.239 8.151 3.313 1.00 86.06 414 GLU A CA 1
ATOM 3413 C C . GLU A 1 414 ? 16.520 9.600 2.886 1.00 86.06 414 GLU A C 1
ATOM 3415 O O . GLU A 1 414 ? 17.410 9.852 2.072 1.00 86.06 414 GLU A O 1
ATOM 3420 N N . LEU A 1 415 ? 15.792 10.558 3.465 1.00 87.62 415 LEU A N 1
ATOM 3421 C CA . LEU A 1 415 ? 15.857 11.974 3.095 1.00 87.62 415 LEU A CA 1
ATOM 3422 C C . LEU A 1 415 ? 16.868 12.782 3.929 1.00 87.62 415 LEU A C 1
ATOM 3424 O O . LEU A 1 415 ? 16.946 13.999 3.758 1.00 87.62 415 LEU A O 1
ATOM 3428 N N . ASP A 1 416 ? 17.632 12.128 4.814 1.00 89.75 416 ASP A N 1
ATOM 3429 C CA . ASP A 1 416 ? 18.570 12.766 5.757 1.00 89.75 416 ASP A CA 1
ATOM 3430 C C . ASP A 1 416 ? 17.886 13.853 6.614 1.00 89.75 416 ASP A C 1
ATOM 3432 O O . ASP A 1 416 ? 18.379 14.973 6.767 1.00 89.75 416 ASP A O 1
ATOM 3436 N N . LEU A 1 417 ? 16.706 13.523 7.152 1.00 91.69 417 LEU A N 1
ATOM 3437 C CA . LEU A 1 417 ? 15.901 14.401 8.005 1.00 91.69 417 LEU A CA 1
ATOM 3438 C C . LEU A 1 417 ? 15.968 13.961 9.468 1.00 91.69 417 LEU A C 1
ATOM 3440 O O . LEU A 1 417 ? 16.190 12.796 9.801 1.00 91.69 417 LEU A O 1
ATOM 3444 N N . THR A 1 418 ? 15.691 14.890 10.378 1.00 96.00 418 THR A N 1
ATOM 3445 C CA . THR A 1 418 ? 15.304 14.517 11.740 1.00 96.00 418 THR A CA 1
ATOM 3446 C C . THR A 1 418 ? 13.913 13.875 11.747 1.00 96.00 418 THR A C 1
ATOM 3448 O O . THR A 1 418 ? 13.080 14.138 10.880 1.00 96.00 418 THR A O 1
ATOM 3451 N N . ILE A 1 419 ? 13.622 13.076 12.778 1.00 95.19 419 ILE A N 1
ATOM 3452 C CA . ILE A 1 419 ? 12.281 12.507 13.005 1.00 95.19 419 ILE A CA 1
ATOM 3453 C C . ILE A 1 419 ? 11.208 13.601 13.039 1.00 95.19 419 ILE A C 1
ATOM 3455 O O . ILE A 1 419 ? 10.124 13.432 12.491 1.00 95.19 419 ILE A O 1
ATOM 3459 N N . GLU A 1 420 ? 11.517 14.744 13.652 1.00 95.56 420 GLU A N 1
ATOM 3460 C CA . GLU A 1 420 ? 10.574 15.850 13.751 1.00 95.56 420 GLU A CA 1
ATOM 3461 C C . GLU A 1 420 ? 10.253 16.471 12.382 1.00 95.56 420 GLU A C 1
ATOM 3463 O O . GLU A 1 420 ? 9.080 16.696 12.080 1.00 95.56 420 GLU A O 1
ATOM 3468 N N . GLU A 1 421 ? 11.272 16.682 11.544 1.00 96.31 421 GLU A N 1
ATOM 3469 C CA . GLU A 1 421 ? 11.113 17.177 10.170 1.00 96.31 421 GLU A CA 1
ATOM 3470 C C . GLU A 1 421 ? 10.356 16.178 9.288 1.00 96.31 421 GLU A C 1
ATOM 3472 O O . GLU A 1 421 ? 9.504 16.583 8.498 1.00 96.31 421 GLU A O 1
ATOM 3477 N N . ALA A 1 422 ? 10.615 14.876 9.441 1.00 96.62 422 ALA A N 1
ATOM 3478 C CA . ALA A 1 422 ? 9.893 13.838 8.711 1.00 96.62 422 ALA A CA 1
ATOM 3479 C C . ALA A 1 422 ? 8.408 13.776 9.108 1.00 96.62 422 ALA A C 1
ATOM 3481 O O . ALA A 1 422 ? 7.552 13.598 8.242 1.00 96.62 422 ALA A O 1
ATOM 3482 N N . ILE A 1 423 ? 8.082 13.983 10.391 1.00 97.94 423 ILE A N 1
ATOM 3483 C CA . ILE A 1 423 ? 6.689 14.104 10.843 1.00 97.94 423 ILE A CA 1
ATOM 3484 C C . ILE A 1 423 ? 6.042 15.365 10.260 1.00 97.94 423 ILE A C 1
ATOM 3486 O O . ILE A 1 423 ? 4.936 15.286 9.733 1.00 97.94 423 ILE A O 1
ATOM 3490 N N . ASP A 1 424 ? 6.713 16.519 10.292 1.00 95.38 424 ASP A N 1
ATOM 3491 C CA . ASP A 1 424 ? 6.166 17.755 9.711 1.00 95.38 424 ASP A CA 1
ATOM 3492 C C . ASP A 1 424 ? 5.920 17.615 8.196 1.00 95.38 424 ASP A C 1
ATOM 3494 O O . ASP A 1 424 ? 4.900 18.086 7.674 1.00 95.38 424 ASP A O 1
ATOM 3498 N N . LEU A 1 425 ? 6.789 16.875 7.500 1.00 96.56 425 LEU A N 1
ATOM 3499 C CA . LEU A 1 425 ? 6.635 16.543 6.086 1.00 96.56 425 LEU A CA 1
ATOM 3500 C C . LEU A 1 425 ? 5.353 15.739 5.799 1.00 96.56 425 LEU A C 1
ATOM 3502 O O . LEU A 1 425 ? 4.751 15.930 4.738 1.00 96.56 425 LEU A O 1
ATOM 3506 N N . LEU A 1 426 ? 4.861 14.922 6.740 1.00 98.06 426 LEU A N 1
ATOM 3507 C CA . LEU A 1 426 ? 3.588 14.202 6.584 1.00 98.06 426 LEU A CA 1
ATOM 3508 C C . LEU A 1 426 ? 2.414 15.158 6.344 1.00 98.06 426 LEU A C 1
ATOM 3510 O O . LEU A 1 426 ? 1.548 14.892 5.505 1.00 98.06 426 LEU A O 1
ATOM 3514 N N . GLY A 1 427 ? 2.389 16.294 7.048 1.00 96.69 427 GLY A N 1
ATOM 3515 C CA . GLY A 1 427 ? 1.359 17.317 6.876 1.00 96.69 427 GLY A CA 1
ATOM 3516 C C . GLY A 1 427 ? 1.422 17.985 5.498 1.00 96.69 427 GLY A C 1
ATOM 3517 O O . GLY A 1 427 ? 0.386 18.276 4.892 1.00 96.69 427 GLY A O 1
ATOM 3518 N N . GLU A 1 428 ? 2.623 18.203 4.958 1.00 95.81 428 GLU A N 1
ATOM 3519 C CA . GLU A 1 428 ? 2.793 18.722 3.596 1.00 95.81 428 GLU A CA 1
ATOM 3520 C C . GLU A 1 428 ? 2.376 17.703 2.536 1.00 95.81 428 GLU A C 1
ATOM 3522 O O . GLU A 1 428 ? 1.626 18.043 1.618 1.00 95.81 428 GLU A O 1
ATOM 3527 N N . MET A 1 429 ? 2.824 16.454 2.673 1.00 97.38 429 MET A N 1
ATOM 3528 C CA . MET A 1 429 ? 2.465 15.363 1.769 1.00 97.38 429 MET A CA 1
ATOM 3529 C C . MET A 1 429 ? 0.964 15.109 1.754 1.00 97.38 429 MET A C 1
ATOM 3531 O O . MET A 1 429 ? 0.398 14.906 0.687 1.00 97.38 429 MET A O 1
ATOM 3535 N N . THR A 1 430 ? 0.303 15.209 2.906 1.00 98.25 430 THR A N 1
ATOM 3536 C CA . THR A 1 430 ? -1.158 15.112 3.000 1.00 98.25 430 THR A CA 1
ATOM 3537 C C . THR A 1 430 ? -1.833 16.171 2.138 1.00 98.25 430 THR A C 1
ATOM 3539 O O . THR A 1 430 ? -2.679 15.847 1.312 1.00 98.25 430 THR A O 1
ATOM 3542 N N . LYS A 1 431 ? -1.423 17.442 2.252 1.00 97.38 431 LYS A N 1
ATOM 3543 C CA . LYS A 1 431 ? -1.982 18.525 1.424 1.00 97.38 431 LYS A CA 1
ATOM 3544 C C . LYS A 1 431 ? -1.728 18.288 -0.065 1.00 97.38 431 LYS A C 1
ATOM 3546 O O . LYS A 1 431 ? -2.612 18.544 -0.880 1.00 97.38 431 LYS A O 1
ATOM 3551 N N . ARG A 1 432 ? -0.538 17.796 -0.429 1.00 96.00 432 ARG A N 1
ATOM 3552 C CA . ARG A 1 432 ? -0.206 17.440 -1.820 1.00 96.00 432 ARG A CA 1
ATOM 3553 C C . ARG A 1 432 ? -1.091 16.303 -2.329 1.00 96.00 432 ARG A C 1
ATOM 3555 O O . ARG A 1 432 ? -1.700 16.461 -3.380 1.00 96.00 432 ARG A O 1
ATOM 3562 N N . GLY A 1 433 ? -1.226 15.223 -1.563 1.00 96.38 433 GLY A N 1
ATOM 3563 C CA . GLY A 1 433 ? -2.082 14.085 -1.892 1.00 96.38 433 GLY A CA 1
ATOM 3564 C C . GLY A 1 433 ? -3.552 14.481 -2.035 1.00 96.38 433 GLY A C 1
ATOM 3565 O O . GLY A 1 433 ? -4.188 14.112 -3.016 1.00 96.38 433 GLY A O 1
ATOM 3566 N N . ILE A 1 434 ? -4.075 15.317 -1.131 1.00 97.00 434 ILE A N 1
ATOM 3567 C CA . ILE A 1 434 ? -5.447 15.843 -1.221 1.00 97.00 434 ILE A CA 1
ATOM 3568 C C . ILE A 1 434 ? -5.637 16.645 -2.511 1.00 97.00 434 ILE A C 1
ATOM 3570 O O . ILE A 1 434 ? -6.643 16.472 -3.194 1.00 97.00 434 ILE A O 1
ATOM 3574 N N . ASN A 1 435 ? -4.676 17.499 -2.873 1.00 95.44 435 ASN A N 1
ATOM 3575 C CA . ASN A 1 435 ? -4.742 18.255 -4.126 1.00 95.44 435 ASN A CA 1
ATOM 3576 C C . ASN A 1 435 ? -4.653 17.354 -5.367 1.00 95.44 435 ASN A C 1
ATOM 3578 O O . ASN A 1 435 ? -5.183 17.725 -6.412 1.00 95.44 435 ASN A O 1
ATOM 3582 N N . LEU A 1 436 ? -3.980 16.206 -5.257 1.00 93.31 436 LEU A N 1
ATOM 3583 C CA . LEU A 1 436 ? -3.772 15.268 -6.354 1.00 93.31 436 LEU A CA 1
ATOM 3584 C C . LEU A 1 436 ? -5.005 14.395 -6.613 1.00 93.31 436 LEU A C 1
ATOM 3586 O O . LEU A 1 436 ? -5.418 14.247 -7.759 1.00 93.31 436 LEU A O 1
ATOM 3590 N N . VAL A 1 437 ? -5.601 13.824 -5.560 1.00 95.00 437 VAL A N 1
ATOM 3591 C CA . VAL A 1 437 ? -6.648 12.793 -5.704 1.00 95.00 437 VAL A CA 1
ATOM 3592 C C . VAL A 1 437 ? -7.930 13.044 -4.911 1.00 95.00 437 VAL A C 1
ATOM 3594 O O . VAL A 1 437 ? -8.887 12.288 -5.064 1.00 95.00 437 VAL A O 1
ATOM 3597 N N . GLY A 1 438 ? -7.986 14.106 -4.109 1.00 95.00 438 GLY A N 1
ATOM 3598 C CA . GLY A 1 438 ? -9.092 14.374 -3.190 1.00 95.00 438 GLY A CA 1
ATOM 3599 C C . GLY A 1 438 ? -8.893 13.717 -1.823 1.00 95.00 438 GLY A C 1
ATOM 3600 O O . GLY A 1 438 ? -8.272 12.662 -1.688 1.00 95.00 438 GLY A O 1
ATOM 3601 N N . ALA A 1 439 ? -9.417 14.356 -0.776 1.00 95.19 439 ALA A N 1
ATOM 3602 C CA . ALA A 1 439 ? -9.256 13.879 0.599 1.00 95.19 439 ALA A CA 1
ATOM 3603 C C . ALA A 1 439 ? -10.006 12.569 0.870 1.00 95.19 439 ALA A C 1
ATOM 3605 O O . ALA A 1 439 ? -9.611 11.809 1.747 1.00 95.19 439 ALA A O 1
ATOM 3606 N N . GLU A 1 440 ? -11.066 12.293 0.113 1.00 95.12 440 GLU A N 1
ATOM 3607 C CA . GLU A 1 440 ? -11.879 11.080 0.210 1.00 95.12 440 GLU A CA 1
ATOM 3608 C C . GLU A 1 440 ? -11.224 9.842 -0.415 1.00 95.12 440 GLU A C 1
ATOM 3610 O O . GLU A 1 440 ? -11.748 8.744 -0.264 1.00 95.12 440 GLU A O 1
ATOM 3615 N N . ARG A 1 441 ? -10.103 10.017 -1.128 1.00 97.06 441 ARG A N 1
ATOM 3616 C CA . ARG A 1 441 ? -9.347 8.939 -1.790 1.00 97.06 441 ARG A CA 1
ATOM 3617 C C . ARG A 1 441 ? -7.936 8.785 -1.238 1.00 97.06 441 ARG A C 1
ATOM 3619 O O . ARG A 1 441 ? -7.149 8.018 -1.782 1.00 97.06 441 ARG A O 1
ATOM 3626 N N . LEU A 1 442 ? -7.589 9.528 -0.192 1.00 98.12 442 LEU A N 1
ATOM 3627 C CA . LEU A 1 442 ? -6.257 9.518 0.395 1.00 98.12 442 LEU A CA 1
ATOM 3628 C C . LEU A 1 442 ? -6.316 8.915 1.792 1.00 98.12 442 LEU A C 1
ATOM 3630 O O . LEU A 1 442 ? -6.960 9.473 2.681 1.00 98.12 442 LEU A O 1
ATOM 3634 N N . ILE A 1 443 ? -5.604 7.810 1.984 1.00 98.44 443 ILE A N 1
ATOM 3635 C CA . ILE A 1 443 ? -5.367 7.214 3.292 1.00 98.44 443 ILE A CA 1
ATOM 3636 C C . ILE A 1 443 ? -3.882 7.352 3.607 1.00 98.44 443 ILE A C 1
ATOM 3638 O O . ILE A 1 443 ? -3.038 6.802 2.901 1.00 98.44 443 ILE A O 1
ATOM 3642 N N . MET A 1 444 ? -3.563 8.070 4.680 1.00 98.50 444 MET A N 1
ATOM 3643 C CA . MET A 1 444 ? -2.187 8.199 5.160 1.00 98.50 444 MET A CA 1
ATOM 3644 C C . MET A 1 444 ? -1.906 7.077 6.162 1.00 98.50 444 MET A C 1
ATOM 3646 O O . MET A 1 444 ? -2.552 7.005 7.212 1.00 98.50 444 MET A O 1
ATOM 3650 N N . LYS A 1 445 ? -0.977 6.177 5.825 1.00 97.44 445 LYS A N 1
ATOM 3651 C CA . LYS A 1 445 ? -0.562 5.056 6.673 1.00 97.44 445 LYS A CA 1
ATOM 3652 C C . LYS A 1 445 ? 0.701 5.435 7.440 1.00 97.44 445 LYS A C 1
ATOM 3654 O O . LYS A 1 445 ? 1.774 5.544 6.849 1.00 97.44 445 LYS A O 1
ATOM 3659 N N . ILE A 1 446 ? 0.585 5.661 8.744 1.00 95.81 446 ILE A N 1
ATOM 3660 C CA . ILE A 1 446 ? 1.726 6.031 9.594 1.00 95.81 446 ILE A CA 1
ATOM 3661 C C . ILE A 1 446 ? 2.349 4.804 10.253 1.00 95.81 446 ILE A C 1
ATOM 3663 O O . ILE A 1 446 ? 1.667 3.815 10.523 1.00 95.81 446 ILE A O 1
ATOM 3667 N N . GLN A 1 447 ? 3.640 4.874 10.557 1.00 94.69 447 GLN A N 1
ATOM 3668 C CA . GLN A 1 447 ? 4.310 3.813 11.304 1.00 94.69 447 GLN A CA 1
ATOM 3669 C C . GLN A 1 447 ? 4.100 3.967 12.820 1.00 94.69 447 GLN A C 1
ATOM 3671 O O . GLN A 1 447 ? 4.155 5.075 13.356 1.00 94.69 447 GLN A O 1
ATOM 3676 N N . VAL A 1 448 ? 3.899 2.856 13.528 1.00 95.94 448 VAL A N 1
ATOM 3677 C CA . VAL A 1 448 ? 3.880 2.796 15.008 1.00 95.94 448 VAL A CA 1
ATOM 3678 C C . VAL A 1 448 ? 4.931 1.838 15.576 1.00 95.94 448 VAL A C 1
ATOM 3680 O O . VAL A 1 448 ? 5.147 1.794 16.785 1.00 95.94 448 VAL A O 1
ATOM 3683 N N . TYR A 1 449 ? 5.651 1.136 14.705 1.00 93.75 449 TYR A N 1
ATOM 3684 C CA . TYR A 1 449 ? 6.829 0.342 15.027 1.00 93.75 449 TYR A CA 1
ATOM 3685 C C . TYR A 1 449 ? 7.954 0.725 14.066 1.00 93.75 449 TYR A C 1
ATOM 3687 O O . TYR A 1 449 ? 7.711 0.922 12.878 1.00 93.75 449 TYR A O 1
ATOM 3695 N N . ASP A 1 450 ? 9.169 0.865 14.580 1.00 90.38 450 ASP A N 1
ATOM 3696 C CA . ASP A 1 450 ? 10.359 1.101 13.775 1.00 90.38 450 ASP A CA 1
ATOM 3697 C C . ASP A 1 450 ? 11.054 -0.233 13.481 1.00 90.38 450 ASP A C 1
ATOM 3699 O O . ASP A 1 450 ? 11.617 -0.876 14.371 1.00 90.38 450 ASP A O 1
ATOM 3703 N N . TRP A 1 451 ? 11.026 -0.638 12.212 1.00 83.38 451 TRP A N 1
ATOM 3704 C CA . TRP A 1 451 ? 11.652 -1.871 11.738 1.00 83.38 451 TRP A CA 1
ATOM 3705 C C . TRP A 1 451 ? 13.185 -1.825 11.749 1.00 83.38 451 TRP A C 1
ATOM 3707 O O . TRP A 1 451 ? 13.812 -2.881 11.768 1.00 83.38 451 TRP A O 1
ATOM 3717 N N . PHE A 1 452 ? 13.813 -0.643 11.764 1.00 79.06 452 PHE A N 1
ATOM 3718 C CA . PHE A 1 452 ? 15.275 -0.540 11.812 1.00 79.06 452 PHE A CA 1
ATOM 3719 C C . PHE A 1 452 ? 15.821 -0.817 13.211 1.00 79.06 452 PHE A C 1
ATOM 3721 O O . PHE A 1 452 ? 16.868 -1.451 13.360 1.00 79.06 452 PHE A O 1
ATOM 3728 N N . THR A 1 453 ? 15.132 -0.317 14.238 1.00 85.38 453 THR A N 1
ATOM 3729 C CA . THR A 1 453 ? 15.523 -0.516 15.640 1.00 85.38 453 THR A CA 1
ATOM 3730 C C . THR A 1 453 ? 14.790 -1.667 16.319 1.00 85.38 453 THR A C 1
ATOM 3732 O O . THR A 1 453 ? 15.176 -2.048 17.424 1.00 85.38 453 THR A O 1
ATOM 3735 N N . GLU A 1 454 ? 13.764 -2.226 15.673 1.00 86.56 454 GLU A N 1
ATOM 3736 C CA . GLU A 1 454 ? 12.865 -3.246 16.220 1.00 86.56 454 GLU A CA 1
ATOM 3737 C C . GLU A 1 454 ? 12.171 -2.785 17.520 1.00 86.56 454 GLU A C 1
ATOM 3739 O O . GLU A 1 454 ? 11.947 -3.561 18.462 1.00 86.56 454 GLU A O 1
ATOM 3744 N N . THR A 1 455 ? 11.798 -1.503 17.592 1.00 90.00 455 THR A N 1
ATOM 3745 C CA . THR A 1 455 ? 11.133 -0.921 18.766 1.00 90.00 455 THR A CA 1
ATOM 3746 C C . THR A 1 455 ? 9.872 -0.135 18.402 1.00 90.00 455 THR A C 1
ATOM 3748 O O . THR A 1 455 ? 9.779 0.400 17.302 1.00 90.00 455 THR A O 1
ATOM 3751 N N . PRO A 1 456 ? 8.865 -0.057 19.296 1.00 93.62 456 PRO A N 1
ATOM 3752 C CA . PRO A 1 456 ? 7.728 0.826 19.095 1.00 93.62 456 PRO A CA 1
ATOM 3753 C C . PRO A 1 456 ? 8.163 2.270 18.957 1.00 93.62 456 PRO A C 1
ATOM 3755 O O . PRO A 1 456 ? 9.061 2.726 19.664 1.00 93.62 456 PRO A O 1
ATOM 3758 N N . VAL A 1 457 ? 7.445 2.980 18.103 1.00 94.00 457 VAL A N 1
ATOM 3759 C CA . VAL A 1 457 ? 7.569 4.421 17.951 1.00 94.00 457 VAL A CA 1
ATOM 3760 C C . VAL A 1 457 ? 7.112 5.111 19.241 1.00 94.00 457 VAL A C 1
ATOM 3762 O O . VAL A 1 457 ? 6.141 4.701 19.881 1.00 94.00 457 VAL A O 1
ATOM 3765 N N . GLU A 1 458 ? 7.814 6.175 19.626 1.00 92.88 458 GLU A N 1
ATOM 3766 C CA . GLU A 1 458 ? 7.510 6.949 20.828 1.00 92.88 458 GLU A CA 1
ATOM 3767 C C . GLU A 1 458 ? 6.131 7.631 20.744 1.00 92.88 458 GLU A C 1
ATOM 3769 O O . GLU A 1 458 ? 5.716 8.138 19.700 1.00 92.88 458 GLU A O 1
ATOM 3774 N N . ASN A 1 459 ? 5.420 7.724 21.874 1.00 93.12 459 ASN A N 1
ATOM 3775 C CA . ASN A 1 459 ? 4.052 8.266 21.905 1.00 93.12 459 ASN A CA 1
ATOM 3776 C C . ASN A 1 459 ? 3.948 9.705 21.373 1.00 93.12 459 ASN A C 1
ATOM 3778 O O . ASN A 1 459 ? 2.948 10.047 20.745 1.00 93.12 459 ASN A O 1
ATOM 3782 N N . TRP A 1 460 ? 4.961 10.545 21.614 1.00 93.88 460 TRP A N 1
ATOM 3783 C CA . TRP A 1 460 ? 4.964 11.933 21.140 1.00 93.88 460 TRP A CA 1
ATOM 3784 C C . TRP A 1 460 ? 5.026 12.014 19.609 1.00 93.88 460 TRP A C 1
ATOM 3786 O O . TRP A 1 460 ? 4.433 12.917 19.022 1.00 93.88 460 TRP A O 1
ATOM 3796 N N . GLU A 1 461 ? 5.700 11.060 18.960 1.00 96.12 461 GLU A N 1
ATOM 3797 C CA . GLU A 1 461 ? 5.788 10.984 17.502 1.00 96.12 461 GLU A CA 1
ATOM 3798 C C . GLU A 1 461 ? 4.443 10.586 16.912 1.00 96.12 461 GLU A C 1
ATOM 3800 O O . GLU A 1 461 ? 3.964 11.234 15.987 1.00 96.12 461 GLU A O 1
ATOM 3805 N N . ILE A 1 462 ? 3.801 9.568 17.497 1.00 96.00 462 ILE A N 1
ATOM 3806 C CA . ILE A 1 462 ? 2.463 9.117 17.099 1.00 96.00 462 ILE A CA 1
ATOM 3807 C C . ILE A 1 462 ? 1.461 10.268 17.265 1.00 96.00 462 ILE A C 1
ATOM 3809 O O . ILE A 1 462 ? 0.705 10.566 16.342 1.00 96.00 462 ILE A O 1
ATOM 3813 N N . GLU A 1 463 ? 1.475 10.960 18.409 1.00 94.62 463 GLU A N 1
ATOM 3814 C CA . GLU A 1 463 ? 0.600 12.111 18.661 1.00 94.62 463 GLU A CA 1
ATOM 3815 C C . GLU A 1 463 ? 0.818 13.229 17.639 1.00 94.62 463 GLU A C 1
ATOM 3817 O O . GLU A 1 463 ? -0.152 13.744 17.071 1.00 94.62 463 GLU A O 1
ATOM 3822 N N . LYS A 1 464 ? 2.082 13.589 17.376 1.00 95.88 464 LYS A N 1
ATOM 3823 C CA . LYS A 1 464 ? 2.422 14.635 16.411 1.00 95.88 464 LYS A CA 1
ATOM 3824 C C . LYS A 1 464 ? 2.010 14.223 14.997 1.00 95.88 464 LYS A C 1
ATOM 3826 O O . LYS A 1 464 ? 1.375 15.026 14.322 1.00 95.88 464 LYS A O 1
ATOM 3831 N N . ALA A 1 465 ? 2.268 12.980 14.585 1.00 97.44 465 ALA A N 1
ATOM 3832 C CA . ALA A 1 465 ? 1.882 12.445 13.281 1.00 97.44 465 ALA A CA 1
ATOM 3833 C C . ALA A 1 465 ? 0.363 12.518 13.058 1.00 97.44 465 ALA A C 1
ATOM 3835 O O . ALA A 1 465 ? -0.084 13.127 12.089 1.00 97.44 465 ALA A O 1
ATOM 3836 N N . TYR A 1 466 ? -0.456 12.001 13.979 1.00 96.44 466 TYR A N 1
ATOM 3837 C CA . TYR A 1 466 ? -1.914 12.141 13.860 1.00 96.44 466 TYR A CA 1
ATOM 3838 C C . TYR A 1 466 ? -2.354 13.611 13.826 1.00 96.44 466 TYR A C 1
ATOM 3840 O O . TYR A 1 466 ? -3.228 13.973 13.036 1.00 96.44 466 TYR A O 1
ATOM 3848 N N . THR A 1 467 ? -1.737 14.468 14.644 1.00 95.56 467 THR A N 1
ATOM 3849 C CA . THR A 1 467 ? -2.066 15.899 14.697 1.00 95.56 467 THR A CA 1
ATOM 3850 C C . THR A 1 467 ? -1.808 16.583 13.358 1.00 95.56 467 THR A C 1
ATOM 3852 O O . THR A 1 467 ? -2.721 17.206 12.818 1.00 95.56 467 THR A O 1
ATOM 3855 N N . VAL A 1 468 ? -0.613 16.431 12.775 1.00 97.19 468 VAL A N 1
ATOM 3856 C CA . VAL A 1 468 ? -0.274 17.091 11.502 1.00 97.19 468 VAL A CA 1
ATOM 3857 C C . VAL A 1 468 ? -1.125 16.579 10.340 1.00 97.19 468 VAL A C 1
ATOM 3859 O O . VAL A 1 468 ? -1.485 17.366 9.466 1.00 97.19 468 VAL A O 1
ATOM 3862 N N . LEU A 1 469 ? -1.504 15.295 10.341 1.00 97.12 469 LEU A N 1
ATOM 3863 C CA . LEU A 1 469 ? -2.404 14.726 9.335 1.00 97.12 469 LEU A CA 1
ATOM 3864 C C . LEU A 1 469 ? -3.813 15.324 9.439 1.00 97.12 469 LEU A C 1
ATOM 3866 O O . LEU A 1 469 ? -4.379 15.759 8.434 1.00 97.12 469 LEU A O 1
ATOM 3870 N N . VAL A 1 470 ? -4.374 15.389 10.650 1.00 94.19 470 VAL A N 1
ATOM 3871 C CA . VAL A 1 470 ? -5.706 15.970 10.885 1.00 94.19 470 VAL A CA 1
ATOM 3872 C C . VAL A 1 470 ? -5.718 17.464 10.558 1.00 94.19 470 VAL A C 1
ATOM 3874 O O . VAL A 1 470 ? -6.623 17.927 9.864 1.00 94.19 470 VAL A O 1
ATOM 3877 N N . GLU A 1 471 ? -4.703 18.221 10.983 1.00 92.25 471 GLU A N 1
ATOM 3878 C CA . GLU A 1 471 ? -4.573 19.650 10.659 1.00 92.25 471 GLU A CA 1
ATOM 3879 C C . GLU A 1 471 ? -4.381 19.908 9.157 1.00 92.25 471 GLU A C 1
ATOM 3881 O O . GLU A 1 471 ? -4.762 20.964 8.647 1.00 92.25 471 GLU A O 1
ATOM 3886 N N . ALA A 1 472 ? -3.802 18.951 8.432 1.00 94.81 472 ALA A N 1
ATOM 3887 C CA . ALA A 1 472 ? -3.678 18.997 6.981 1.00 94.81 472 ALA A CA 1
ATOM 3888 C C . ALA A 1 472 ? -4.975 18.624 6.237 1.00 94.81 472 ALA A C 1
ATOM 3890 O O . ALA A 1 472 ? -5.014 18.752 5.014 1.00 94.81 472 ALA A O 1
ATOM 3891 N N . GLY A 1 473 ? -6.030 18.215 6.951 1.00 93.56 473 GLY A N 1
ATOM 3892 C CA . GLY A 1 473 ? -7.328 17.856 6.379 1.00 93.56 473 GLY A CA 1
ATOM 3893 C C . GLY A 1 473 ? -7.459 16.385 5.981 1.00 93.56 473 GLY A C 1
ATOM 3894 O O . GLY A 1 473 ? -8.364 16.050 5.217 1.00 93.56 473 GLY A O 1
ATOM 3895 N N . CYS A 1 474 ? -6.580 15.503 6.471 1.00 94.62 474 CYS A N 1
ATOM 3896 C CA . CYS A 1 474 ? -6.673 14.071 6.198 1.00 94.62 474 CYS A CA 1
ATOM 3897 C C . CYS A 1 474 ? -7.978 13.487 6.761 1.00 94.62 474 CYS A C 1
ATOM 3899 O O . CYS A 1 474 ? -8.282 13.652 7.945 1.00 94.62 474 CYS A O 1
ATOM 3901 N N . LEU A 1 475 ? -8.748 12.787 5.921 1.00 94.25 475 LEU A N 1
ATOM 3902 C CA . LEU A 1 475 ? -9.996 12.137 6.336 1.00 94.25 475 LEU A CA 1
ATOM 3903 C C . LEU A 1 475 ? -9.787 10.697 6.804 1.00 94.25 475 LEU A C 1
ATOM 3905 O O . LEU A 1 475 ? -10.530 10.234 7.674 1.00 94.25 475 LEU A O 1
ATOM 3909 N N . HIS A 1 476 ? -8.801 10.010 6.225 1.00 97.00 476 HIS A N 1
ATOM 3910 C CA . HIS A 1 476 ? -8.551 8.592 6.435 1.00 97.00 476 HIS A CA 1
ATOM 3911 C C . HIS A 1 476 ? -7.115 8.380 6.918 1.00 97.00 476 HIS A C 1
ATOM 3913 O O . HIS A 1 476 ? -6.156 8.773 6.255 1.00 97.00 476 HIS A O 1
ATOM 3919 N N . ILE A 1 477 ? -6.960 7.748 8.077 1.00 97.75 477 ILE A N 1
ATOM 3920 C CA . ILE A 1 477 ? -5.649 7.479 8.672 1.00 97.75 477 ILE A CA 1
ATOM 3921 C C . ILE A 1 477 ? -5.619 6.016 9.083 1.00 97.75 477 ILE A C 1
ATOM 3923 O O . ILE A 1 477 ? -6.568 5.518 9.688 1.00 97.75 477 ILE A O 1
ATOM 3927 N N . ALA A 1 478 ? -4.525 5.333 8.777 1.00 98.00 478 ALA A N 1
ATOM 3928 C CA . ALA A 1 478 ? -4.246 4.018 9.330 1.00 98.00 478 ALA A CA 1
ATOM 3929 C C . ALA A 1 478 ? -2.863 3.999 9.970 1.00 98.00 478 ALA A C 1
ATOM 3931 O O . ALA A 1 478 ? -2.018 4.836 9.655 1.00 98.00 478 ALA A O 1
ATOM 3932 N N . TYR A 1 479 ? -2.616 3.017 10.828 1.00 97.38 479 TYR A N 1
ATOM 3933 C CA . TYR A 1 479 ? -1.274 2.737 11.321 1.00 97.38 479 TYR A CA 1
ATOM 3934 C C . TYR A 1 479 ? -0.790 1.345 10.913 1.00 97.38 479 TYR A C 1
ATOM 3936 O O . TYR A 1 479 ? -1.598 0.444 10.677 1.00 97.38 479 TYR A O 1
ATOM 3944 N N . THR A 1 480 ? 0.531 1.174 10.877 1.00 96.25 480 THR A N 1
ATOM 3945 C CA . THR A 1 480 ? 1.197 -0.109 10.628 1.00 96.25 480 THR A CA 1
ATOM 3946 C C . THR A 1 480 ? 2.544 -0.213 11.359 1.00 96.25 480 THR A C 1
ATOM 3948 O O . THR A 1 480 ? 3.142 0.816 11.683 1.00 96.25 480 THR A O 1
ATOM 3951 N N . PRO A 1 481 ? 3.057 -1.426 11.594 1.00 92.31 481 PRO A N 1
ATOM 3952 C CA . PRO A 1 481 ? 2.271 -2.630 11.821 1.00 92.31 481 PRO A CA 1
ATOM 3953 C C . PRO A 1 481 ? 1.599 -2.540 13.197 1.00 92.31 481 PRO A C 1
ATOM 3955 O O . PRO A 1 481 ? 1.977 -1.730 14.050 1.00 92.31 481 PRO A O 1
ATOM 3958 N N . HIS A 1 482 ? 0.587 -3.360 13.441 1.00 92.62 482 HIS A N 1
ATOM 3959 C CA . HIS A 1 482 ? 0.073 -3.525 14.793 1.00 92.62 482 HIS A CA 1
ATOM 3960 C C . HIS A 1 482 ? 1.112 -4.182 15.719 1.00 92.62 482 HIS A C 1
ATOM 3962 O O . HIS A 1 482 ? 1.979 -4.926 15.281 1.00 92.62 482 HIS A O 1
ATOM 3968 N N . HIS A 1 483 ? 1.035 -3.888 17.022 1.00 91.19 483 HIS A N 1
ATOM 3969 C CA . HIS A 1 483 ? 1.777 -4.594 18.068 1.00 91.19 483 HIS A CA 1
ATOM 3970 C C . HIS A 1 483 ? 1.118 -4.390 19.447 1.00 91.19 483 HIS A C 1
ATOM 3972 O O . HIS A 1 483 ? 0.410 -3.410 19.684 1.00 91.19 483 HIS A O 1
ATOM 3978 N N . ASP A 1 484 ? 1.446 -5.241 20.424 1.00 85.69 484 ASP A N 1
ATOM 3979 C CA . ASP A 1 484 ? 0.843 -5.246 21.776 1.00 85.69 484 ASP A CA 1
ATOM 3980 C C . ASP A 1 484 ? 0.995 -3.942 22.592 1.00 85.69 484 ASP A C 1
ATOM 3982 O O . ASP A 1 484 ? 0.392 -3.784 23.654 1.00 85.69 484 ASP A O 1
ATOM 3986 N N . ARG A 1 485 ? 1.847 -3.014 22.141 1.00 87.44 485 ARG A N 1
ATOM 3987 C CA . ARG A 1 485 ? 2.162 -1.748 22.833 1.00 8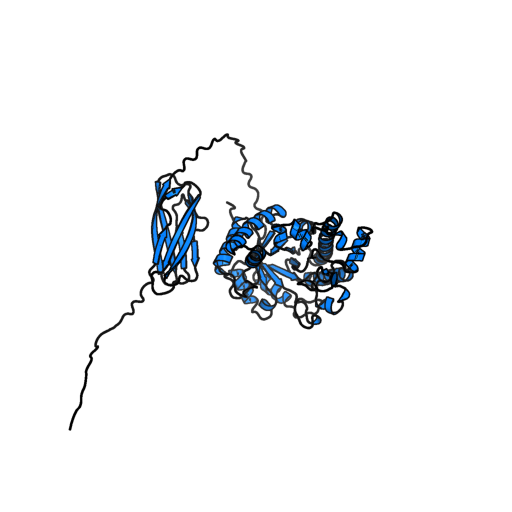7.44 485 ARG A CA 1
ATOM 3988 C C . ARG A 1 485 ? 1.581 -0.516 22.133 1.00 87.44 485 ARG A C 1
ATOM 3990 O O . ARG A 1 485 ? 1.946 0.595 22.502 1.00 87.44 485 ARG A O 1
ATOM 3997 N N . VAL A 1 486 ? 0.710 -0.693 21.137 1.00 90.94 486 VAL A N 1
ATOM 3998 C CA . VAL A 1 486 ? 0.057 0.430 20.450 1.00 90.94 486 VAL A CA 1
ATOM 3999 C C . VAL A 1 486 ? -0.708 1.289 21.475 1.00 90.94 486 VAL A C 1
ATOM 4001 O O . VAL A 1 486 ? -1.518 0.756 22.244 1.00 90.94 486 VAL A O 1
ATOM 4004 N N . PRO A 1 487 ? -0.493 2.619 21.522 1.00 90.94 487 PRO A N 1
ATOM 4005 C CA . PRO A 1 487 ? -1.082 3.479 22.546 1.00 90.94 487 PRO A CA 1
ATOM 4006 C C . PRO A 1 487 ? -2.548 3.814 22.223 1.00 90.94 487 PRO A C 1
ATOM 4008 O O . PRO A 1 487 ? -2.891 4.934 21.848 1.00 90.94 487 PRO A O 1
ATOM 4011 N N . PHE A 1 488 ? -3.458 2.852 22.391 1.00 90.56 488 PHE A N 1
ATOM 4012 C CA . PHE A 1 488 ? -4.872 3.008 22.016 1.00 90.56 488 PHE A CA 1
ATOM 4013 C C . PHE A 1 488 ? -5.581 4.202 22.667 1.00 90.56 488 PHE A C 1
ATOM 4015 O O . PHE A 1 488 ? -6.397 4.855 22.018 1.00 90.56 488 PHE A O 1
ATOM 4022 N N . THR A 1 489 ? -5.258 4.534 23.921 1.00 88.69 489 THR A N 1
ATOM 4023 C CA . THR A 1 489 ? -5.817 5.716 24.600 1.00 88.69 489 THR A CA 1
ATOM 4024 C C . THR A 1 489 ? -5.428 7.016 23.894 1.00 88.69 489 THR A C 1
ATOM 4026 O O . THR A 1 489 ? -6.251 7.926 23.796 1.00 88.69 489 THR A O 1
ATOM 4029 N N . LEU A 1 490 ? -4.195 7.092 23.379 1.00 89.69 490 LEU A N 1
ATOM 4030 C CA . LEU A 1 490 ? -3.709 8.226 22.597 1.00 89.69 490 LEU A CA 1
ATOM 4031 C C . LEU A 1 490 ? -4.430 8.285 21.247 1.00 89.69 490 LEU A C 1
ATOM 4033 O O . LEU A 1 490 ? -5.045 9.298 20.925 1.00 89.69 490 LEU A O 1
ATOM 4037 N N . ILE A 1 491 ? -4.407 7.181 20.496 1.00 89.88 491 ILE A N 1
ATOM 4038 C CA . ILE A 1 491 ? -4.973 7.083 19.141 1.00 89.88 491 ILE A CA 1
ATOM 4039 C C . ILE A 1 491 ? -6.470 7.417 19.132 1.00 89.88 491 ILE A C 1
ATOM 4041 O O . ILE A 1 491 ? -6.940 8.153 18.265 1.00 89.88 491 ILE A O 1
ATOM 4045 N N . ARG A 1 492 ? -7.217 6.972 20.149 1.00 90.62 492 ARG A N 1
ATOM 4046 C CA . ARG A 1 492 ? -8.655 7.244 20.290 1.00 90.62 492 ARG A CA 1
ATOM 4047 C C . ARG A 1 492 ? -9.012 8.731 20.250 1.00 90.62 492 ARG A C 1
ATOM 4049 O O . ARG A 1 492 ? -10.126 9.072 19.858 1.00 90.62 492 ARG A O 1
ATOM 4056 N N . ARG A 1 493 ? -8.101 9.628 20.640 1.00 89.94 493 ARG A N 1
ATOM 4057 C CA . ARG A 1 493 ? -8.329 11.085 20.598 1.00 89.94 493 ARG A CA 1
ATOM 4058 C C . ARG A 1 493 ? -8.557 11.603 19.174 1.00 89.94 493 ARG A C 1
ATOM 4060 O O . ARG A 1 493 ? -9.209 12.631 19.015 1.00 89.94 493 ARG A O 1
ATOM 4067 N N . PHE A 1 494 ? -8.063 10.877 18.173 1.00 90.38 494 PHE A N 1
ATOM 4068 C CA . PHE A 1 494 ? -8.171 11.210 16.753 1.00 90.38 494 PHE A CA 1
ATOM 4069 C C . PHE A 1 494 ? -9.251 10.403 16.025 1.00 90.38 494 PHE A C 1
ATOM 4071 O O . PHE A 1 494 ? -9.547 10.686 14.864 1.00 90.38 494 PHE A O 1
ATOM 4078 N N . ALA A 1 495 ? -9.862 9.423 16.701 1.00 85.81 495 ALA A N 1
ATOM 4079 C CA . ALA A 1 495 ? -10.903 8.602 16.111 1.00 85.81 495 ALA A CA 1
ATOM 4080 C C . ALA A 1 495 ? -12.105 9.465 15.678 1.00 85.81 495 ALA A C 1
ATOM 4082 O O . ALA A 1 495 ? -12.464 10.432 16.367 1.00 85.81 495 ALA A O 1
ATOM 4083 N N . PRO A 1 496 ? -12.777 9.116 14.567 1.00 75.44 496 PRO A N 1
ATOM 4084 C CA . PRO A 1 496 ? -13.993 9.794 14.149 1.00 75.44 496 PRO A CA 1
ATOM 4085 C C . PRO A 1 496 ? -15.040 9.764 15.272 1.00 75.44 496 PRO A C 1
ATOM 4087 O O . PRO A 1 496 ? -15.544 8.705 15.645 1.00 75.44 496 PRO A O 1
ATOM 4090 N N . GLN A 1 497 ? -15.395 10.923 15.834 1.00 62.66 497 GLN A N 1
ATOM 4091 C CA . GLN A 1 497 ? -16.515 10.985 16.769 1.00 62.66 497 GLN A CA 1
ATOM 4092 C C . GLN A 1 497 ? -17.813 10.728 16.003 1.00 62.66 497 GLN A C 1
ATOM 4094 O O . GLN A 1 497 ? -18.045 11.304 14.938 1.00 62.66 497 GLN A O 1
ATOM 4099 N N . SER A 1 498 ? -18.684 9.880 16.551 1.00 44.09 498 SER A N 1
ATOM 4100 C CA . SER A 1 498 ? -20.034 9.674 16.033 1.00 44.09 498 SER A CA 1
ATOM 4101 C C . SER A 1 498 ? -20.843 10.974 16.180 1.00 44.09 498 SER A C 1
ATOM 4103 O O . SER A 1 498 ? -21.524 11.185 17.183 1.00 44.09 498 SER A O 1
ATOM 4105 N N . GLY A 1 499 ? -20.730 11.862 15.191 1.00 36.59 499 GLY A N 1
ATOM 4106 C CA . GLY A 1 499 ? -21.437 13.137 15.109 1.00 36.59 499 GLY A CA 1
ATOM 4107 C C . GLY A 1 499 ? -20.521 14.364 15.084 1.00 36.59 499 GLY A C 1
ATOM 4108 O O . GLY A 1 499 ? -19.953 14.733 16.102 1.00 36.59 499 GLY A O 1
ATOM 4109 N N . ARG A 1 500 ? -20.526 15.048 13.929 1.00 27.00 500 ARG A N 1
ATOM 4110 C CA . ARG A 1 500 ? -20.091 16.439 13.682 1.00 27.00 500 ARG A CA 1
ATOM 4111 C C . ARG A 1 500 ? -18.619 16.748 13.966 1.00 27.00 500 ARG A C 1
ATOM 4113 O O . ARG A 1 500 ? -18.250 17.096 15.082 1.00 27.00 500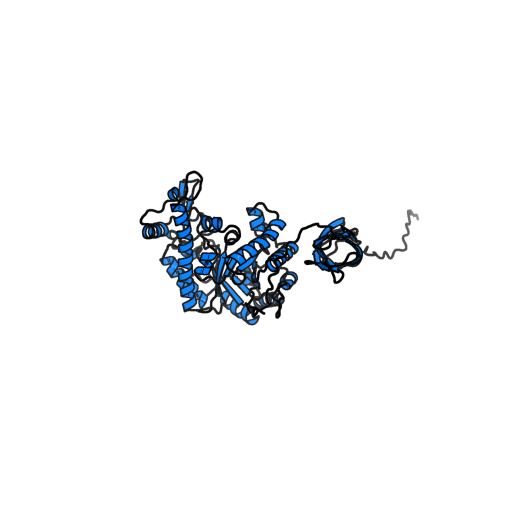 ARG A O 1
ATOM 4120 N N . PHE A 1 501 ? -17.822 16.791 12.902 1.00 34.97 501 PHE A N 1
ATOM 4121 C CA . PHE A 1 501 ? -16.661 17.676 12.870 1.00 34.97 501 PHE A CA 1
ATOM 4122 C C . PHE A 1 501 ? -17.088 19.001 12.247 1.00 34.97 501 PHE A C 1
ATOM 4124 O O . PHE A 1 501 ? -17.563 19.020 11.121 1.00 34.97 501 PHE A O 1
ATOM 4131 N N . TYR A 1 502 ? -16.897 20.097 12.976 1.00 25.22 502 TYR A N 1
ATOM 4132 C CA . TYR A 1 502 ? -16.815 21.414 12.360 1.00 25.22 502 TYR A CA 1
ATOM 4133 C C . TYR A 1 502 ? -15.415 21.521 11.748 1.00 25.22 502 TYR A C 1
ATOM 4135 O O . TYR A 1 502 ? -14.431 21.469 12.486 1.00 25.22 502 TYR A O 1
ATOM 4143 N N . MET A 1 503 ? -15.314 21.632 10.420 1.00 27.08 503 MET A N 1
ATOM 4144 C CA . MET A 1 503 ? -14.124 22.244 9.823 1.00 27.08 503 MET A CA 1
ATOM 4145 C C . MET A 1 503 ? -14.090 23.702 10.299 1.00 27.08 503 MET A C 1
ATOM 4147 O O . MET A 1 503 ? -15.090 24.407 10.154 1.00 27.08 503 MET A O 1
ATOM 4151 N N . VAL A 1 504 ? -12.987 24.112 10.931 1.00 27.55 504 VAL A N 1
ATOM 4152 C CA . VAL A 1 504 ? -12.716 25.514 11.294 1.00 27.55 504 VAL A CA 1
ATOM 4153 C C . VAL A 1 504 ? -11.894 26.157 10.195 1.00 27.55 504 VAL A C 1
ATOM 4155 O O . VAL A 1 504 ? -10.906 25.511 9.776 1.00 27.55 504 VAL A O 1
#

Foldseek 3Di:
DDDDDDDDDDDDDDPPPPPVFAWDKDWDWPAQEDEQFKDKIKIKIFGQDQAKFAFKKKFKAFPPQKDWLDGIDTDGIDGHGDIDIDITIMHGPDDWDKTKMWMWMDTPRDTDIDIGIHTYDYDPDDDDDDDDDDDDDDDPDPDDPFDAQAEAEEECVNQVPDPLLVVLVLCVVLLHQEYEYEFWDQDDVVLLPTFGCPDDPQTDHPHVSVQVNLVNNVVSNHAYAYEYEQFQNSSVCVVVVLQFFWFQDPVVRDIDGPPDPGRGGDLLPVVSLVSLLRVLLRVLLDPHQAYEYDPSLFAFLRIGPRPSCQVVCCVVPVDGDDSPQQADPVRDGDPVVVVVLQVLLVSSLVSVLSNVVSSCVRVVSYAYEYEAELCLQVPVVCCSNGTVHHLLSNVVSGHQAYAYALELVVCCVVVVHDSVVSLLVLLVSLLSSCVRRNLRRYEYEYEQADPVVRGGDDLVSVLSNLSSNVVSVRRYYYYDHDDPPPPSVSSSVSNDDPDDDDDD